Protein AF-A0A8I2K208-F1 (afdb_monomer)

pLDDT: mean 84.85, std 14.23, range [34.12, 97.81]

Secondary structure (DSSP, 8-state):
-HHHHHHHHHHHHHHHHHHHHTT-----B--THHHHHHHHHHHTSTTSEEEE--GGGEEEEEEETTEEEEEEEEEEEEEEGGGGTTB--SS-----EEEEEEEEEEEEEEGGGTEEEEEEEEEEEEEEEGGGT----TT--TTS---EEEEEEEEEEEEEEEEEEE-GGGG-TT--SHHHHHHHHHHHTSEEEEEEEEEEEEEEEEETT--EEEEEEEEEEEEEEEEE-HHHHHHHHBSS-PPP-HHHHHHTT--SEEEEEEEEEEEEEEEETTEEEEEEEEEEEEEEEEEEE-TTSSSEEEEEEEEEEEEEEE-TT-HHHHHHH-EEEEEEEEEEEEE-HHHHHHHHHHHHHHHT------HHHHHHHHHHHHHHHHHHHHHHHHH--EEEEEEEEEE-SS-EEEEEEEEE--SSSPPEEEEEEEEE-HHHHHHHHHH-TTS-HHHHHHHHHHHHHHPEEPTTS-EEEEEEE-TTSTT--EETTEE-

Solvent-accessible surface area (backbone atoms only — not comparable to full-atom values): 24409 Å² total; per-residue (Å²): 112,74,71,60,55,49,53,52,51,53,50,48,50,50,52,50,52,48,52,57,60,72,71,54,75,77,69,59,67,46,68,66,60,60,57,51,55,51,45,51,46,37,46,70,36,62,54,32,44,40,72,47,61,57,77,89,36,52,47,40,35,57,79,54,94,72,29,35,39,38,38,37,30,68,27,40,34,36,41,33,45,58,42,50,71,69,50,28,55,36,60,85,70,51,72,45,73,45,53,33,39,25,50,32,40,32,35,40,39,22,77,92,73,60,40,31,27,50,42,35,39,24,48,34,37,36,59,44,64,43,59,77,42,54,83,72,68,93,81,65,71,96,81,70,88,76,54,68,65,39,42,34,40,39,37,36,30,48,30,38,39,34,84,57,37,49,47,28,49,57,66,42,85,85,52,73,40,45,66,55,34,51,40,47,31,29,58,70,36,26,59,36,42,41,38,38,28,45,37,35,41,34,44,37,35,30,28,80,82,73,48,43,37,32,47,36,36,38,30,54,32,37,40,35,39,39,34,45,40,33,70,63,58,52,47,47,39,40,74,76,64,73,78,59,60,46,61,62,46,31,77,64,62,46,59,50,31,36,39,38,37,41,31,43,34,40,36,41,35,36,33,44,73,94,37,79,67,33,33,37,39,26,56,33,38,37,40,38,42,36,36,25,40,39,97,83,42,79,26,29,30,39,39,39,36,42,39,37,32,43,36,35,47,44,37,91,89,39,66,61,62,23,59,62,57,27,26,60,29,40,23,41,38,40,33,41,33,44,38,29,44,64,29,53,45,35,49,50,52,47,51,30,62,64,41,53,46,60,86,73,89,50,69,67,59,49,51,54,51,50,53,50,49,50,53,44,49,52,49,31,52,55,26,43,34,73,29,39,31,34,41,36,40,34,33,54,56,34,34,41,73,63,43,41,37,36,33,42,33,43,33,29,29,76,46,94,60,76,49,33,32,46,33,40,39,39,33,50,46,45,62,57,29,56,50,49,51,75,72,38,83,86,52,56,67,71,56,41,51,52,54,50,50,49,48,68,76,57,43,51,65,50,101,82,42,31,24,39,36,38,41,37,26,46,81,94,42,75,87,46,51,23,48,73,84,38,79,112

Radius of gyration: 28.95 Å; Cα contacts (8 Å, |Δi|>4): 1061; chains: 1; bounding box: 67×71×77 Å

Sequence (488 aa):
MKKRTFFVLTALSLVLCLSIIYCGKAKETASPKIAGDLIQRINQGPFGFAIKVDPADISVELLGEKQYLITLKNTGMTFDTAALKDLNIGVPLKSIKIPLKTEELVLRYSPDKEYLAMVSGKGIVWDWDFSDVLNIPENQPPGTNQKIQNMVLNLKIGSVAYKTFDISALINPELKNIFQLLKEMMHKNRSFEWSIKDLTYDIHLTDMQNREASIILEAEKMTGRQDVRAEVFIPLYEKEGQSPDFKKFLGQGTPLFNLEGDCSMFKLYLKKDGRIKGGNTVDKMSFSYFLKPDETGSAFIYGFTLDMNAFKLSLPLNKDAEMLSNIPRWGIAFSLENISPGFAQAYFDLTKASMSRPVSTSQEDNQQIQAQRMMMGMKIMNALVQSKPIIKFSFSPFKHYFGELTAEGKFQFLTLGPPVGKAELKILDVQGILKKLKEEDAISSKTVEWISGFITAHVIKDGKGNGTITFEIKKDQPGKYLLNGSPL

Foldseek 3Di:
DVVVVVVVVVVVVVVVVVVVVVVDPPFPFDDLVVVVVVQVLLCPAQEQKHKDADSVQWTWGDPDVQKIKIKGAFMKMWGFCVLLCQWLFQARFDGDIWIKTFGMWIWIDRVVVLWIWTFKTAFIKTKDKCLNTDCPPPDDPPPPPPFWPTKIKIKTFRMKGWPTQTQSLSNDNVDNGNLSSLQVSCVRPQKIKMKTAFIKIKIWTQTPVRKIKIKIKTFGMKIKMKHAHSLQPSVLTGPDDDQRQLLVQLVVQFWNMKIWMKTAKMKIFMDIPNRTQKIKIFRMKIKMWTWTHDPVSQAIKTKIKIKTAFIFIDGPVCVLCRQQPTWRIKIKMKMKPQHHSQLVRLVSVLSSLVRNHHDDPDPVVVVVSVVVNVVSVVSNLVSLQVSFIKMKMKIPFTAGDLFTKIKIWIWTRNHSAGTWIKMKIKTPQLVSSLVVLVVRPSDDPVVSCVVNVCCVVQWDADPNRMTMWMWGAHPVRTPFIDIVNHGD

Nearest PDB structures (foldseek):
  2iwv-assembly2_B  TM=1.826E-01  e=2.872E+00  Escherichia coli K-12
  7tt7-assembly1_A  TM=1.975E-01  e=2.721E+00  Escherichia coli

Mean predicted aligned error: 9.98 Å

Structure (mmCIF, N/CA/C/O backbone):
data_AF-A0A8I2K208-F1
#
_entry.id   AF-A0A8I2K208-F1
#
loop_
_atom_site.group_PDB
_atom_site.id
_atom_site.type_symbol
_atom_site.label_atom_id
_atom_site.label_alt_id
_atom_site.label_comp_id
_atom_site.label_asym_id
_atom_site.label_entity_id
_atom_site.label_seq_id
_atom_site.pdbx_PDB_ins_code
_atom_site.Cartn_x
_atom_site.Cartn_y
_atom_site.Cartn_z
_atom_site.occupancy
_atom_site.B_iso_or_equiv
_atom_site.auth_seq_id
_atom_site.auth_comp_id
_atom_site.auth_asym_id
_atom_site.auth_atom_id
_atom_site.pdbx_PDB_model_num
ATOM 1 N N . MET A 1 1 ? -29.447 -44.688 -36.875 1.00 44.78 1 MET A N 1
ATOM 2 C CA . MET A 1 1 ? -28.429 -44.019 -36.025 1.00 44.78 1 MET A CA 1
ATOM 3 C C . MET A 1 1 ? -27.058 -43.872 -36.694 1.00 44.78 1 MET A C 1
ATOM 5 O O . MET A 1 1 ? -26.562 -42.757 -36.704 1.00 44.78 1 MET A O 1
ATOM 9 N N . LYS A 1 2 ? -26.482 -44.900 -37.343 1.00 42.53 2 LYS A N 1
ATOM 10 C CA . LYS A 1 2 ? -25.111 -44.850 -37.913 1.00 42.53 2 LYS A CA 1
ATOM 11 C C . LYS A 1 2 ? -24.820 -43.730 -38.944 1.00 42.53 2 LYS A C 1
ATOM 13 O O . LYS A 1 2 ? -23.709 -43.220 -38.966 1.00 42.53 2 LYS A O 1
ATOM 18 N N . LYS A 1 3 ? -25.801 -43.277 -39.743 1.00 38.72 3 LYS A N 1
ATOM 19 C CA . LYS A 1 3 ? -25.609 -42.174 -40.720 1.00 38.72 3 LYS A CA 1
ATOM 20 C C . LYS A 1 3 ? -25.551 -40.770 -40.090 1.00 38.72 3 LYS A C 1
ATOM 22 O O . LYS A 1 3 ? -24.863 -39.905 -40.616 1.00 38.72 3 LYS A O 1
ATOM 27 N N . ARG A 1 4 ? -26.222 -40.547 -38.949 1.00 39.03 4 ARG A N 1
ATOM 28 C CA . ARG A 1 4 ? -26.165 -39.262 -38.221 1.00 39.03 4 ARG A CA 1
ATOM 29 C C . ARG A 1 4 ? -24.859 -39.117 -37.441 1.00 39.03 4 ARG A C 1
ATOM 31 O O . ARG A 1 4 ? -24.294 -38.034 -37.420 1.00 39.03 4 ARG A O 1
ATOM 38 N N . THR A 1 5 ? -24.338 -40.209 -36.882 1.00 47.25 5 THR A N 1
ATOM 39 C CA . THR A 1 5 ? -23.044 -40.207 -36.182 1.00 47.25 5 THR A CA 1
ATOM 40 C C . THR A 1 5 ? -21.880 -39.951 -37.139 1.00 47.25 5 THR A C 1
ATOM 42 O O . THR A 1 5 ? -20.974 -39.203 -36.795 1.00 47.25 5 THR A O 1
ATOM 45 N N . PHE A 1 6 ? -21.936 -40.501 -38.359 1.00 50.19 6 PHE A N 1
ATOM 46 C CA . PHE A 1 6 ? -20.914 -40.255 -39.379 1.00 50.19 6 PHE A CA 1
ATOM 47 C C . PHE A 1 6 ? -20.902 -38.786 -39.818 1.00 50.19 6 PHE A C 1
ATOM 49 O O . PHE A 1 6 ? -19.852 -38.166 -39.792 1.00 50.19 6 PHE A O 1
ATOM 56 N N . PHE A 1 7 ? -22.068 -38.190 -40.096 1.00 53.56 7 PHE A N 1
ATOM 57 C CA . PHE A 1 7 ? -22.156 -36.775 -40.476 1.00 53.56 7 PHE A CA 1
ATOM 58 C C . PHE A 1 7 ? -21.667 -35.828 -39.368 1.00 53.56 7 PHE A C 1
ATOM 60 O O . PHE A 1 7 ? -20.977 -34.858 -39.657 1.00 53.56 7 PHE A O 1
ATOM 67 N N . VAL A 1 8 ? -21.965 -36.129 -38.097 1.00 61.66 8 VAL A N 1
ATOM 68 C CA . VAL A 1 8 ? -21.470 -35.343 -36.953 1.00 61.66 8 VAL A CA 1
ATOM 69 C C . VAL A 1 8 ? -19.956 -35.481 -36.792 1.00 61.66 8 VAL A C 1
ATOM 71 O O . VAL A 1 8 ? -19.296 -34.481 -36.543 1.00 61.66 8 VAL A O 1
ATOM 74 N N . LEU A 1 9 ? -19.386 -36.674 -36.994 1.00 56.34 9 LEU A N 1
ATOM 75 C CA . LEU A 1 9 ? -17.934 -36.888 -36.954 1.00 56.34 9 LEU A CA 1
ATOM 76 C C . LEU A 1 9 ? -17.212 -36.217 -38.127 1.00 56.34 9 LEU A C 1
ATOM 78 O O . LEU A 1 9 ? -16.161 -35.622 -37.915 1.00 56.34 9 LEU A O 1
ATOM 82 N N . THR A 1 10 ? -17.783 -36.250 -39.336 1.00 58.47 10 THR A N 1
ATOM 83 C CA . THR A 1 10 ? -17.219 -35.558 -40.506 1.00 58.47 10 THR A CA 1
ATOM 84 C C . THR A 1 10 ? -17.346 -34.039 -40.375 1.00 58.47 10 THR A C 1
ATOM 86 O O . THR A 1 10 ? -16.427 -33.317 -40.743 1.00 58.47 10 THR A O 1
ATOM 89 N N . ALA A 1 11 ? -18.443 -33.534 -39.801 1.00 55.91 11 ALA A N 1
ATOM 90 C CA . ALA A 1 11 ? -18.596 -32.115 -39.490 1.00 55.91 11 ALA A CA 1
ATOM 91 C C . ALA A 1 11 ? -17.634 -31.674 -38.376 1.00 55.91 11 ALA A C 1
ATOM 93 O O . ALA A 1 11 ? -17.010 -30.625 -38.506 1.00 55.91 11 ALA A O 1
ATOM 94 N N . LEU A 1 12 ? -17.434 -32.490 -37.332 1.00 53.41 12 LEU A N 1
ATOM 95 C CA . LEU A 1 12 ? -16.428 -32.224 -36.300 1.00 53.41 12 LEU A CA 1
ATOM 96 C C . LEU A 1 12 ? -15.012 -32.243 -36.877 1.00 53.41 12 LEU A C 1
ATOM 98 O O . LEU A 1 12 ? -14.225 -31.376 -36.523 1.00 53.41 12 LEU A O 1
ATOM 102 N N . SER A 1 13 ? -14.685 -33.180 -37.774 1.00 51.97 13 SER A N 1
ATOM 103 C CA . SER A 1 13 ? -13.368 -33.221 -38.416 1.00 51.97 13 SER A CA 1
ATOM 104 C C . SER A 1 13 ? -13.162 -32.045 -39.365 1.00 51.97 13 SER A C 1
ATOM 106 O O . SER A 1 13 ? -12.061 -31.517 -39.423 1.00 51.97 13 SER A O 1
ATOM 108 N N . LEU A 1 14 ? -14.206 -31.582 -40.065 1.00 49.88 14 LEU A N 1
ATOM 109 C CA . LEU A 1 14 ? -14.129 -30.385 -40.906 1.00 49.88 14 LEU A CA 1
ATOM 110 C C . LEU A 1 14 ? -13.950 -29.117 -40.058 1.00 49.88 14 LEU A C 1
ATOM 112 O O . LEU A 1 14 ? -13.159 -28.258 -40.423 1.00 49.88 14 LEU A O 1
ATOM 116 N N . VAL A 1 15 ? -14.624 -29.017 -38.906 1.00 53.81 15 VAL A N 1
ATOM 117 C CA . VAL A 1 15 ? -14.460 -27.911 -37.944 1.00 53.81 15 VAL A CA 1
ATOM 118 C C . VAL A 1 15 ? -13.087 -27.963 -37.267 1.00 53.81 15 VAL A C 1
ATOM 120 O O . VAL A 1 15 ? -12.459 -26.922 -37.109 1.00 53.81 15 VAL A O 1
ATOM 123 N N . LEU A 1 16 ? -12.568 -29.153 -36.950 1.00 49.25 16 LEU A N 1
ATOM 124 C CA . LEU A 1 16 ? -11.204 -29.344 -36.447 1.00 49.25 16 LEU A CA 1
ATOM 125 C C . LEU A 1 16 ? -10.158 -28.978 -37.510 1.00 49.25 16 LEU A C 1
ATOM 127 O O . LEU A 1 16 ? -9.255 -28.200 -37.219 1.00 49.25 16 LEU A O 1
ATOM 131 N N . CYS A 1 17 ? -10.315 -29.418 -38.760 1.00 44.88 17 CYS A N 1
ATOM 132 C CA . CYS A 1 17 ? -9.439 -29.020 -39.866 1.00 44.88 17 CYS A CA 1
ATOM 133 C C . CYS A 1 17 ? -9.519 -27.514 -40.162 1.00 44.88 17 CYS A C 1
ATOM 135 O O . CYS A 1 17 ? -8.485 -26.885 -40.367 1.00 44.88 17 CYS A O 1
ATOM 137 N N . LEU A 1 18 ? -10.708 -26.905 -40.115 1.00 43.97 18 LEU A N 1
ATOM 138 C CA . LEU A 1 18 ? -10.874 -25.457 -40.270 1.00 43.97 18 LEU A CA 1
ATOM 139 C C . LEU A 1 18 ? -10.291 -24.685 -39.079 1.00 43.97 18 LEU A C 1
ATOM 141 O O . LEU A 1 18 ? -9.702 -23.633 -39.293 1.00 43.97 18 LEU A O 1
ATOM 145 N N . SER A 1 19 ? -10.355 -25.214 -37.852 1.00 40.38 19 SER A N 1
ATOM 146 C CA . SER A 1 19 ? -9.700 -24.608 -36.683 1.00 40.38 19 SER A CA 1
ATOM 147 C C . SER A 1 19 ? -8.170 -24.703 -36.736 1.00 40.38 19 SER A C 1
ATOM 149 O O . SER A 1 19 ? -7.497 -23.787 -36.276 1.00 40.38 19 SER A O 1
ATOM 151 N N . ILE A 1 20 ? -7.609 -25.733 -37.379 1.00 45.88 20 ILE A N 1
ATOM 152 C CA . ILE A 1 20 ? -6.161 -25.852 -37.623 1.00 45.88 20 ILE A CA 1
ATOM 153 C C . ILE A 1 20 ? -5.715 -24.906 -38.754 1.00 45.88 20 ILE A C 1
ATOM 155 O O . ILE A 1 20 ? -4.648 -24.307 -38.662 1.00 45.88 20 ILE A O 1
ATOM 159 N N . ILE A 1 21 ? -6.552 -24.683 -39.776 1.00 42.47 21 ILE A N 1
ATOM 160 C CA . ILE A 1 21 ? -6.273 -23.735 -40.873 1.00 42.47 21 ILE A CA 1
ATOM 161 C C . ILE A 1 21 ? -6.476 -22.269 -40.431 1.00 42.47 21 ILE A C 1
ATOM 163 O O . ILE A 1 21 ? -5.753 -21.386 -40.889 1.00 42.47 21 ILE A O 1
ATOM 167 N N . TYR A 1 22 ? -7.382 -21.987 -39.486 1.00 35.06 22 TYR A N 1
ATOM 168 C CA . TYR A 1 22 ? -7.581 -20.640 -38.921 1.00 35.06 22 TYR A CA 1
ATOM 169 C C . TYR A 1 22 ? -6.669 -20.310 -37.724 1.00 35.06 22 TYR A C 1
ATOM 171 O O . TYR A 1 22 ? -6.679 -19.175 -37.249 1.00 35.06 22 TYR A O 1
ATOM 179 N N . CYS A 1 23 ? -5.836 -21.254 -37.271 1.00 37.19 23 CYS A N 1
ATOM 180 C CA . CYS A 1 23 ? -4.822 -21.040 -36.230 1.00 37.19 23 CYS A CA 1
ATOM 181 C C . CYS A 1 23 ? -3.391 -20.901 -36.796 1.00 37.19 23 CYS A C 1
ATOM 183 O O . CYS A 1 23 ? -2.413 -21.012 -36.060 1.00 37.19 23 CYS A O 1
ATOM 185 N N . GLY A 1 24 ? -3.267 -20.642 -38.103 1.00 34.12 24 GLY A N 1
ATOM 186 C CA . GLY A 1 24 ? -1.993 -20.597 -38.820 1.00 34.12 24 GLY A CA 1
ATOM 187 C C . GLY A 1 24 ? -1.893 -19.474 -39.851 1.00 34.12 24 GLY A C 1
ATOM 188 O O . GLY A 1 24 ? -1.436 -19.718 -40.963 1.00 34.12 24 GLY A O 1
ATOM 189 N N . LYS A 1 25 ? -2.267 -18.230 -39.516 1.00 36.34 25 LYS A N 1
ATOM 190 C CA . LYS A 1 25 ? -1.577 -17.110 -40.175 1.00 36.34 25 LYS A CA 1
ATOM 191 C C . LYS A 1 25 ? -0.161 -17.115 -39.618 1.00 36.34 25 LYS A C 1
ATOM 193 O O . LYS A 1 25 ? 0.027 -16.800 -38.444 1.00 36.34 25 LYS A O 1
ATOM 198 N N . ALA A 1 26 ? 0.803 -17.538 -40.435 1.00 37.62 26 ALA A N 1
ATOM 199 C CA . ALA A 1 26 ? 2.213 -17.332 -40.147 1.00 37.62 26 ALA A CA 1
ATOM 200 C C . ALA A 1 26 ? 2.371 -15.865 -39.742 1.00 37.62 26 ALA A C 1
ATOM 202 O O . ALA A 1 26 ? 2.045 -14.968 -40.521 1.00 37.62 26 ALA A O 1
ATOM 203 N N . LYS A 1 27 ? 2.743 -15.634 -38.481 1.00 45.47 27 LYS A N 1
ATOM 204 C CA . LYS A 1 27 ? 3.030 -14.293 -37.993 1.00 45.47 27 LYS A CA 1
ATOM 205 C C . LYS A 1 27 ? 4.133 -13.759 -38.892 1.00 45.47 27 LYS A C 1
ATOM 207 O O . LYS A 1 27 ? 5.196 -14.371 -38.951 1.00 45.47 27 LYS A O 1
ATOM 212 N N . GLU A 1 28 ? 3.862 -12.686 -39.630 1.00 43.97 28 GLU A N 1
ATOM 213 C CA . GLU A 1 28 ? 4.922 -11.947 -40.306 1.00 43.97 28 GLU A CA 1
ATOM 214 C C . GLU A 1 28 ? 5.905 -11.513 -39.218 1.00 43.97 28 GLU A C 1
ATOM 216 O O . GLU A 1 28 ? 5.615 -10.644 -38.390 1.00 43.97 28 GLU A O 1
ATOM 221 N N . THR A 1 29 ? 7.037 -12.210 -39.160 1.00 52.59 29 THR A N 1
ATOM 222 C CA . THR A 1 29 ? 8.153 -11.874 -38.294 1.00 52.59 29 THR A CA 1
ATOM 223 C C . THR A 1 29 ? 8.760 -10.596 -38.843 1.00 52.59 29 THR A C 1
ATOM 225 O O . THR A 1 29 ? 9.448 -10.588 -39.864 1.00 52.59 29 THR A O 1
ATOM 228 N N . ALA A 1 30 ? 8.447 -9.481 -38.190 1.00 62.31 30 ALA A N 1
ATOM 229 C CA . ALA A 1 30 ? 9.061 -8.207 -38.512 1.00 62.31 30 ALA A CA 1
ATOM 230 C C . ALA A 1 30 ? 10.560 -8.242 -38.161 1.00 62.31 30 ALA A C 1
ATOM 232 O O . ALA A 1 30 ? 11.008 -9.036 -37.334 1.00 62.31 30 ALA A O 1
ATOM 233 N N . SER A 1 31 ? 11.349 -7.375 -38.801 1.00 69.50 31 SER A N 1
ATOM 234 C CA . SER A 1 31 ? 12.806 -7.361 -38.632 1.00 69.50 31 SER A CA 1
ATOM 235 C C . SER A 1 31 ? 13.217 -7.168 -37.158 1.00 69.50 31 SER A C 1
ATOM 237 O O . SER A 1 31 ? 12.799 -6.177 -36.547 1.00 69.50 31 SER A O 1
ATOM 239 N N . PRO A 1 32 ? 14.110 -8.019 -36.605 1.00 74.19 32 PRO A N 1
ATOM 240 C CA . PRO A 1 32 ? 14.694 -7.845 -35.268 1.00 74.19 32 PRO A CA 1
ATOM 241 C C . PRO A 1 32 ? 15.365 -6.480 -35.051 1.00 74.19 32 PRO A C 1
ATOM 243 O O . PRO A 1 32 ? 15.505 -6.031 -33.914 1.00 74.19 32 PRO A O 1
ATOM 246 N N . LYS A 1 33 ? 15.727 -5.780 -36.138 1.00 84.06 33 LYS A N 1
ATOM 247 C CA . LYS A 1 33 ? 16.275 -4.420 -36.096 1.00 84.06 33 LYS A CA 1
ATOM 248 C C . LYS A 1 33 ? 15.366 -3.444 -35.342 1.00 84.06 33 LYS A C 1
ATOM 250 O O . LYS A 1 33 ? 15.868 -2.608 -34.608 1.00 84.06 33 LYS A O 1
ATOM 255 N N . ILE A 1 34 ? 14.045 -3.592 -35.454 1.00 89.12 34 ILE A N 1
ATOM 256 C CA . ILE A 1 34 ? 13.077 -2.710 -34.780 1.00 89.12 34 ILE A CA 1
ATOM 257 C C . ILE A 1 34 ? 13.210 -2.801 -33.257 1.00 89.12 34 ILE A C 1
ATOM 259 O O . ILE A 1 34 ? 13.177 -1.784 -32.566 1.00 89.12 34 ILE A O 1
ATOM 263 N N . ALA A 1 35 ? 13.380 -4.015 -32.733 1.00 90.75 35 ALA A N 1
ATOM 264 C CA . ALA A 1 35 ? 13.611 -4.227 -31.311 1.00 90.75 35 ALA A CA 1
ATOM 265 C C . ALA A 1 35 ? 14.998 -3.725 -30.884 1.00 90.75 35 ALA A C 1
ATOM 267 O O . ALA A 1 35 ? 15.113 -3.112 -29.826 1.00 90.75 35 ALA A O 1
ATOM 268 N N . GLY A 1 36 ? 16.025 -3.919 -31.720 1.00 91.50 36 GLY A N 1
ATOM 269 C CA . GLY A 1 36 ? 17.363 -3.365 -31.491 1.00 91.50 36 GLY A CA 1
ATOM 270 C C . GLY A 1 36 ? 17.365 -1.836 -31.380 1.00 91.50 36 GLY A C 1
ATOM 271 O O . GLY A 1 36 ? 17.880 -1.300 -30.400 1.00 91.50 36 GLY A O 1
ATOM 272 N N . ASP A 1 37 ? 16.719 -1.146 -32.323 1.00 91.38 37 ASP A N 1
ATOM 273 C CA . ASP A 1 37 ? 16.597 0.318 -32.338 1.00 91.38 37 ASP A CA 1
ATOM 274 C C . ASP A 1 37 ? 15.824 0.828 -31.103 1.00 91.38 37 ASP A C 1
ATOM 276 O O . ASP A 1 37 ? 16.205 1.826 -30.487 1.00 91.38 37 ASP A O 1
ATOM 280 N N . LEU A 1 38 ? 14.761 0.121 -30.693 1.00 94.06 38 LEU A N 1
ATOM 281 C CA . LEU A 1 38 ? 14.011 0.427 -29.469 1.00 94.06 38 LEU A CA 1
ATOM 282 C C . LEU A 1 38 ? 14.885 0.293 -28.212 1.00 94.06 38 LEU A C 1
ATOM 284 O O . LEU A 1 38 ? 14.924 1.209 -27.391 1.00 94.06 38 LEU A O 1
ATOM 288 N N . ILE A 1 39 ? 15.586 -0.835 -28.059 1.00 94.06 39 ILE A N 1
ATOM 289 C CA . ILE A 1 39 ? 16.477 -1.088 -26.916 1.00 94.06 39 ILE A CA 1
ATOM 290 C C . ILE A 1 39 ? 17.580 -0.030 -26.866 1.00 94.06 39 ILE A C 1
ATOM 292 O O . ILE A 1 39 ? 17.876 0.501 -25.797 1.00 94.06 39 ILE A O 1
ATOM 296 N N . GLN A 1 40 ? 18.153 0.325 -28.017 1.00 92.88 40 GLN A N 1
ATOM 297 C CA . GLN A 1 40 ? 19.160 1.374 -28.101 1.00 92.88 40 GLN A CA 1
ATOM 298 C C . GLN A 1 40 ? 18.610 2.732 -27.644 1.00 92.88 40 GLN A C 1
ATOM 300 O O . GLN A 1 40 ? 19.278 3.397 -26.853 1.00 92.88 40 GLN A O 1
ATOM 305 N N . ARG A 1 41 ? 17.396 3.123 -28.067 1.00 91.81 41 ARG A N 1
ATOM 306 C CA . ARG A 1 41 ? 16.747 4.363 -27.593 1.00 91.81 41 ARG A CA 1
ATOM 307 C C . ARG A 1 41 ? 16.580 4.371 -26.074 1.00 91.81 41 ARG A C 1
ATOM 309 O O . ARG A 1 41 ? 16.918 5.369 -25.448 1.00 91.81 41 ARG A O 1
ATOM 316 N N . ILE A 1 42 ? 16.109 3.270 -25.483 1.00 91.38 42 ILE A N 1
ATOM 317 C CA . ILE A 1 42 ? 15.939 3.162 -24.024 1.00 91.38 42 ILE A CA 1
ATOM 318 C C . ILE A 1 42 ? 17.296 3.289 -23.314 1.00 91.38 42 ILE A C 1
ATOM 320 O O . ILE A 1 42 ? 17.432 4.084 -22.389 1.00 91.38 42 ILE A O 1
ATOM 324 N N . ASN A 1 43 ? 18.314 2.560 -23.782 1.00 91.62 43 ASN A N 1
ATOM 325 C CA . ASN A 1 43 ? 19.647 2.529 -23.169 1.00 91.62 43 ASN A CA 1
ATOM 326 C C . ASN A 1 43 ? 20.402 3.862 -23.265 1.00 91.62 43 ASN A C 1
ATOM 328 O O . ASN A 1 43 ? 21.307 4.114 -22.473 1.00 91.62 43 ASN A O 1
ATOM 332 N N . GLN A 1 44 ? 20.075 4.690 -24.257 1.00 88.75 44 GLN A N 1
ATOM 333 C CA . GLN A 1 44 ? 20.644 6.028 -24.428 1.00 88.75 44 GLN A CA 1
ATOM 334 C C . GLN A 1 44 ? 19.896 7.100 -23.618 1.00 88.75 44 GLN A C 1
ATOM 336 O O . GLN A 1 44 ? 20.360 8.238 -23.547 1.00 88.75 44 GLN A O 1
ATOM 341 N N . GLY A 1 45 ? 18.756 6.757 -23.007 1.00 85.00 45 GLY A N 1
ATOM 342 C CA . GLY A 1 45 ? 17.966 7.678 -22.198 1.00 85.00 45 GLY A CA 1
ATOM 343 C C . GLY A 1 45 ? 18.695 8.122 -20.919 1.00 85.00 45 GLY A C 1
ATOM 344 O O . GLY A 1 45 ? 19.433 7.342 -20.312 1.00 85.00 45 GLY A O 1
ATOM 345 N N . PRO A 1 46 ? 18.463 9.353 -20.427 1.00 82.38 46 PRO A N 1
ATOM 346 C CA . PRO A 1 46 ? 19.164 9.905 -19.262 1.00 82.38 46 PRO A CA 1
ATOM 347 C C . PRO A 1 46 ? 18.647 9.375 -17.909 1.00 82.38 46 PRO A C 1
ATOM 349 O O . PRO A 1 46 ? 18.910 9.964 -16.862 1.00 82.38 46 PRO A O 1
ATOM 352 N N . PHE A 1 47 ? 17.879 8.284 -17.905 1.00 84.06 47 PHE A N 1
ATOM 353 C CA . PHE A 1 47 ? 17.095 7.830 -16.750 1.00 84.06 47 PHE A CA 1
ATOM 354 C C . PHE A 1 47 ? 17.765 6.725 -15.928 1.00 84.06 47 PHE A C 1
ATOM 356 O O . PHE A 1 47 ? 17.190 6.272 -14.943 1.00 84.06 47 PHE A O 1
ATOM 363 N N . GLY A 1 48 ? 18.952 6.269 -16.337 1.00 83.00 48 GLY A N 1
ATOM 364 C CA . GLY A 1 48 ? 19.689 5.210 -15.646 1.00 83.00 48 GLY A CA 1
ATOM 365 C C . GLY A 1 48 ? 19.182 3.793 -15.923 1.00 83.00 48 GLY A C 1
ATOM 366 O O . GLY A 1 48 ? 19.594 2.878 -15.222 1.00 83.00 48 GLY A O 1
ATOM 367 N N . PHE A 1 49 ? 18.321 3.580 -16.923 1.00 87.12 49 PHE A N 1
ATOM 368 C CA . PHE A 1 49 ? 17.857 2.244 -17.314 1.00 87.12 49 PHE A CA 1
ATOM 369 C C . PHE A 1 49 ? 18.674 1.690 -18.480 1.00 87.12 49 PHE A C 1
ATOM 371 O O . PHE A 1 49 ? 18.878 2.369 -19.482 1.00 87.12 49 PHE A O 1
ATOM 378 N N . ALA A 1 50 ? 19.092 0.431 -18.372 1.00 91.44 50 ALA A N 1
ATOM 379 C CA . ALA A 1 50 ? 19.698 -0.308 -19.470 1.00 91.44 50 ALA A CA 1
ATOM 380 C C . ALA A 1 50 ? 19.071 -1.698 -19.600 1.00 91.44 50 ALA A C 1
ATOM 382 O O . ALA A 1 50 ? 18.838 -2.375 -18.600 1.00 91.44 50 ALA A O 1
ATOM 383 N N . ILE A 1 51 ? 18.839 -2.126 -20.837 1.00 93.62 51 ILE A N 1
ATOM 384 C CA . ILE A 1 51 ? 18.322 -3.431 -21.238 1.00 93.62 51 ILE A CA 1
ATOM 385 C C . ILE A 1 51 ? 19.412 -4.154 -22.033 1.00 93.62 51 ILE A C 1
ATOM 387 O O . ILE A 1 51 ? 19.983 -3.611 -22.983 1.00 93.62 51 ILE A O 1
ATOM 391 N N . LYS A 1 52 ? 19.677 -5.402 -21.657 1.00 94.31 52 LYS A N 1
ATOM 392 C CA . LYS A 1 52 ? 20.578 -6.330 -22.334 1.00 94.31 52 LYS A CA 1
ATOM 393 C C . LYS A 1 52 ? 19.844 -7.642 -22.590 1.00 94.31 52 LYS A C 1
ATOM 395 O O . LYS A 1 52 ? 19.361 -8.286 -21.662 1.00 94.31 52 LYS A O 1
ATOM 400 N N . VAL A 1 53 ? 19.804 -8.048 -23.850 1.00 94.25 53 VAL A N 1
ATOM 401 C CA . VAL A 1 53 ? 19.173 -9.287 -24.310 1.00 94.25 53 VAL A CA 1
ATOM 402 C C . VAL A 1 53 ? 19.966 -9.822 -25.498 1.00 94.25 53 VAL A C 1
ATOM 404 O O . VAL A 1 53 ? 20.519 -9.038 -26.274 1.00 94.25 53 VAL A O 1
ATOM 407 N N . ASP A 1 54 ? 20.081 -11.143 -25.605 1.00 92.62 54 ASP A N 1
ATOM 408 C CA . ASP A 1 54 ? 20.683 -11.781 -26.774 1.00 92.62 54 ASP A CA 1
ATOM 409 C C . ASP A 1 54 ? 19.756 -11.584 -27.988 1.00 92.62 54 ASP A C 1
ATOM 411 O O . ASP A 1 54 ? 18.551 -11.796 -27.852 1.00 92.62 54 ASP A O 1
ATOM 415 N N . PRO A 1 55 ? 20.253 -11.192 -29.176 1.00 89.81 55 PRO A N 1
ATOM 416 C CA . PRO A 1 55 ? 19.433 -11.129 -30.384 1.00 89.81 55 PRO A CA 1
ATOM 417 C C . PRO A 1 55 ? 18.626 -12.405 -30.677 1.00 89.81 55 PRO A C 1
ATOM 419 O O . PRO A 1 55 ? 17.534 -12.303 -31.234 1.00 89.81 55 PRO A O 1
ATOM 422 N N . ALA A 1 56 ? 19.125 -13.586 -30.292 1.00 91.19 56 ALA A N 1
ATOM 423 C CA . ALA A 1 56 ? 18.413 -14.859 -30.427 1.00 91.19 56 ALA A CA 1
ATOM 424 C C . ALA A 1 56 ? 17.184 -14.976 -29.502 1.00 91.19 56 ALA A C 1
ATOM 426 O O . ALA A 1 56 ? 16.254 -15.724 -29.801 1.00 91.19 56 ALA A O 1
ATOM 427 N N . ASP A 1 57 ? 17.158 -14.205 -28.414 1.00 94.12 57 ASP A N 1
ATOM 428 C CA . ASP A 1 57 ? 16.081 -14.151 -27.424 1.00 94.12 57 ASP A CA 1
ATOM 429 C C . ASP A 1 57 ? 15.065 -13.026 -27.708 1.00 94.12 57 ASP A C 1
ATOM 431 O O . ASP A 1 57 ? 14.180 -12.750 -26.892 1.00 94.12 57 ASP A O 1
ATOM 435 N N . ILE A 1 58 ? 15.154 -12.383 -28.877 1.00 93.75 58 ILE A N 1
ATOM 436 C CA . ILE A 1 58 ? 14.211 -11.361 -29.336 1.00 93.75 58 ILE A CA 1
ATOM 437 C C . ILE A 1 58 ? 13.252 -11.965 -30.360 1.00 93.75 58 ILE A C 1
ATOM 439 O O . ILE A 1 58 ? 13.661 -12.511 -31.383 1.00 93.75 58 ILE A O 1
ATOM 443 N N . SER A 1 59 ? 11.953 -11.774 -30.143 1.00 93.44 59 SER A N 1
ATOM 444 C CA . SER A 1 59 ? 10.926 -12.047 -31.153 1.00 93.44 59 SER A CA 1
ATOM 445 C C . SER A 1 59 ? 10.056 -10.819 -31.388 1.00 93.44 59 SER A C 1
ATOM 447 O O . SER A 1 59 ? 9.742 -10.076 -30.458 1.00 93.44 59 SER A O 1
ATOM 449 N N . VAL A 1 60 ? 9.708 -10.579 -32.654 1.00 93.19 60 VAL A N 1
ATOM 450 C CA . VAL A 1 60 ? 8.923 -9.417 -33.082 1.00 93.19 60 VAL A CA 1
ATOM 451 C C . VAL A 1 60 ? 7.779 -9.887 -33.967 1.00 93.19 60 VAL A C 1
ATOM 453 O O . VAL A 1 60 ? 7.997 -10.517 -35.002 1.00 93.19 60 VAL A O 1
ATOM 456 N N . GLU A 1 61 ? 6.558 -9.555 -33.569 1.00 92.69 61 GLU A N 1
ATOM 457 C CA . GLU A 1 61 ? 5.336 -9.925 -34.277 1.00 92.69 61 GLU A CA 1
ATOM 458 C C . GLU A 1 61 ? 4.599 -8.669 -34.735 1.00 92.69 61 GLU A C 1
ATOM 460 O O . GLU A 1 61 ? 4.396 -7.737 -33.954 1.00 92.69 61 GLU A O 1
ATOM 465 N N . LEU A 1 62 ? 4.176 -8.636 -35.996 1.00 89.94 62 LEU A N 1
ATOM 466 C CA . LEU A 1 62 ? 3.359 -7.545 -36.516 1.00 89.94 62 LEU A CA 1
ATOM 467 C C . LEU A 1 62 ? 1.892 -7.725 -36.080 1.00 89.94 62 LEU A C 1
ATOM 469 O O . LEU A 1 62 ? 1.265 -8.735 -36.395 1.00 89.94 62 LEU A O 1
ATOM 473 N N . LEU A 1 63 ? 1.333 -6.748 -35.357 1.00 84.62 63 LEU A N 1
ATOM 474 C CA . LEU A 1 63 ? -0.068 -6.760 -34.897 1.00 84.62 63 LEU A CA 1
ATOM 475 C C . LEU A 1 63 ? -1.033 -6.033 -35.852 1.00 84.62 63 LEU A C 1
ATOM 477 O O . LEU A 1 63 ? -2.247 -6.186 -35.741 1.00 84.62 63 LEU A O 1
ATOM 481 N N . GLY A 1 64 ? -0.502 -5.231 -36.774 1.00 79.19 64 GLY A N 1
ATOM 482 C CA . GLY A 1 64 ? -1.228 -4.399 -37.735 1.00 79.19 64 GLY A CA 1
ATOM 483 C C . GLY A 1 64 ? -0.240 -3.527 -38.512 1.00 79.19 64 GLY A C 1
ATOM 484 O O . GLY A 1 64 ? 0.966 -3.742 -38.413 1.00 79.19 64 GLY A O 1
ATOM 485 N N . GLU A 1 65 ? -0.698 -2.516 -39.252 1.00 78.00 65 GLU A N 1
ATOM 486 C CA . GLU A 1 65 ? 0.233 -1.607 -39.935 1.00 78.00 65 GLU A CA 1
ATOM 487 C C . GLU A 1 65 ? 1.142 -0.893 -38.916 1.00 78.00 65 GLU A C 1
ATOM 489 O O . GLU A 1 65 ? 0.678 -0.098 -38.100 1.00 78.00 65 GLU A O 1
ATOM 494 N N . LYS A 1 66 ? 2.447 -1.202 -38.956 1.00 83.44 66 LYS A N 1
ATOM 495 C CA . LYS A 1 66 ? 3.524 -0.559 -38.172 1.00 83.44 66 LYS A CA 1
ATOM 496 C C . LYS A 1 66 ? 3.407 -0.662 -36.643 1.00 83.44 66 LYS A C 1
ATOM 498 O O . LYS A 1 66 ? 4.091 0.067 -35.925 1.00 83.44 66 LYS A O 1
ATOM 503 N N . GLN A 1 67 ? 2.606 -1.596 -36.134 1.00 90.94 67 GLN A N 1
ATOM 504 C CA . GLN A 1 67 ? 2.552 -1.912 -34.708 1.00 90.94 67 GLN A CA 1
ATOM 505 C C . GLN A 1 67 ? 3.159 -3.284 -34.435 1.00 90.94 67 GLN A C 1
ATOM 507 O O . GLN A 1 67 ? 2.750 -4.282 -35.026 1.00 90.94 67 GLN A O 1
ATOM 512 N N . TYR A 1 68 ? 4.093 -3.328 -33.490 1.00 93.38 68 TYR A N 1
ATOM 513 C CA . TYR A 1 68 ? 4.891 -4.505 -33.183 1.00 93.38 68 TYR A CA 1
ATOM 514 C C . TYR A 1 68 ? 4.647 -4.963 -31.748 1.00 93.38 68 TYR A C 1
ATOM 516 O O . TYR A 1 68 ? 4.615 -4.150 -30.821 1.00 93.38 68 TYR A O 1
ATOM 524 N N . LEU A 1 69 ? 4.501 -6.270 -31.566 1.00 94.62 69 LEU A N 1
ATOM 525 C CA . LEU A 1 69 ? 4.644 -6.935 -30.281 1.00 94.62 69 LEU A CA 1
ATOM 526 C C . LEU A 1 69 ? 6.077 -7.454 -30.195 1.00 94.62 69 LEU A C 1
ATOM 528 O O . LEU A 1 69 ? 6.482 -8.289 -30.998 1.00 94.62 69 LEU A O 1
ATOM 532 N N . ILE A 1 70 ? 6.849 -6.919 -29.260 1.00 95.00 70 ILE A N 1
ATOM 533 C CA . ILE A 1 70 ? 8.244 -7.287 -29.038 1.00 95.00 70 ILE A CA 1
ATOM 534 C C . ILE A 1 70 ? 8.296 -8.119 -27.763 1.00 95.00 70 ILE A C 1
ATOM 536 O O . ILE A 1 70 ? 7.911 -7.643 -26.696 1.00 95.00 70 ILE A O 1
ATOM 540 N N . THR A 1 71 ? 8.793 -9.344 -27.869 1.00 96.00 71 THR A N 1
ATOM 541 C CA . THR A 1 71 ? 9.028 -10.227 -26.729 1.00 96.00 71 THR A CA 1
ATOM 542 C C . THR A 1 71 ? 10.526 -10.430 -26.565 1.00 96.00 71 THR A C 1
ATOM 544 O O . THR A 1 71 ? 11.193 -10.919 -27.478 1.00 96.00 71 THR A O 1
ATOM 547 N N . LEU A 1 72 ? 11.036 -10.043 -25.398 1.00 95.69 72 LEU A N 1
ATOM 548 C CA . LEU A 1 72 ? 12.429 -10.188 -24.992 1.00 95.69 72 LEU A CA 1
ATOM 549 C C . LEU A 1 72 ? 12.512 -11.305 -23.949 1.00 95.69 72 LEU A C 1
ATOM 551 O O . LEU A 1 72 ? 11.845 -11.220 -22.918 1.00 95.69 72 LEU A O 1
ATOM 555 N N . LYS A 1 73 ? 13.295 -12.354 -24.205 1.00 96.69 73 LYS A N 1
ATOM 556 C CA . LYS A 1 73 ? 13.520 -13.456 -23.257 1.00 96.69 73 LYS A CA 1
ATOM 557 C C . LYS A 1 73 ? 14.838 -13.286 -22.512 1.00 96.69 73 LYS A C 1
ATOM 559 O O . LYS A 1 73 ? 15.703 -12.541 -22.964 1.00 96.69 73 LYS A O 1
ATOM 564 N N . ASN A 1 74 ? 14.962 -13.925 -21.346 1.00 95.56 74 ASN A N 1
ATOM 565 C CA . ASN A 1 74 ? 16.185 -13.951 -20.525 1.00 95.56 74 ASN A CA 1
ATOM 566 C C . ASN A 1 74 ? 16.848 -12.569 -20.382 1.00 95.56 74 ASN A C 1
ATOM 568 O O . ASN A 1 74 ? 18.063 -12.406 -20.515 1.00 95.56 74 ASN A O 1
ATOM 572 N N . THR A 1 75 ? 16.030 -11.539 -20.186 1.00 92.12 75 THR A N 1
ATOM 573 C CA . THR A 1 75 ? 16.467 -10.154 -20.308 1.00 92.12 75 THR A CA 1
ATOM 574 C C . THR A 1 75 ? 17.110 -9.691 -19.009 1.00 92.12 75 THR A C 1
ATOM 576 O O . THR A 1 75 ? 16.520 -9.764 -17.928 1.00 92.12 75 THR A O 1
ATOM 579 N N . GLY A 1 76 ? 18.335 -9.186 -19.130 1.00 92.94 76 GLY A N 1
ATOM 580 C CA . GLY A 1 76 ? 19.023 -8.470 -18.070 1.00 92.94 76 GLY A CA 1
ATOM 581 C C . GLY A 1 76 ? 18.702 -6.986 -18.157 1.00 92.94 76 GLY A C 1
ATOM 582 O O . GLY A 1 76 ? 18.881 -6.360 -19.197 1.00 92.94 76 GLY A O 1
ATOM 583 N N . MET A 1 77 ? 18.252 -6.409 -17.057 1.00 91.44 77 MET A N 1
ATOM 584 C CA . MET A 1 77 ? 18.046 -4.981 -16.896 1.00 91.44 77 MET A CA 1
ATOM 585 C C . MET A 1 77 ? 18.949 -4.452 -15.787 1.00 91.44 77 MET A C 1
ATOM 587 O O . MET A 1 77 ? 19.366 -5.173 -14.879 1.00 91.44 77 MET A O 1
ATOM 591 N N . THR A 1 78 ? 19.296 -3.179 -15.867 1.00 89.81 78 THR A N 1
ATOM 592 C CA . THR A 1 78 ? 20.069 -2.501 -14.830 1.00 89.81 78 THR A CA 1
ATOM 593 C C . THR A 1 78 ? 19.490 -1.121 -14.602 1.00 89.81 78 THR A C 1
ATOM 595 O O . THR A 1 78 ? 19.200 -0.414 -15.566 1.00 89.81 78 THR A O 1
ATOM 598 N N . PHE A 1 79 ? 19.340 -0.753 -13.333 1.00 87.19 79 PHE A N 1
ATOM 599 C CA . PHE A 1 79 ? 18.986 0.597 -12.920 1.00 87.19 79 PHE A CA 1
ATOM 600 C C . PHE A 1 79 ? 20.159 1.243 -12.178 1.00 87.19 79 PHE A C 1
ATOM 602 O O . PHE A 1 79 ? 20.600 0.739 -11.147 1.00 87.19 79 PHE A O 1
ATOM 609 N N . ASP A 1 80 ? 20.683 2.341 -12.713 1.00 87.19 80 ASP A N 1
ATOM 610 C CA . ASP A 1 80 ? 21.726 3.146 -12.084 1.00 87.19 80 ASP A CA 1
ATOM 611 C C . ASP A 1 80 ? 21.095 4.185 -11.152 1.00 87.19 80 ASP A C 1
ATOM 613 O O . ASP A 1 80 ? 20.443 5.139 -11.593 1.00 87.19 80 ASP A O 1
ATOM 617 N N . THR A 1 81 ? 21.318 4.027 -9.847 1.00 81.00 81 THR A N 1
ATOM 618 C CA . THR A 1 81 ? 20.770 4.936 -8.834 1.00 81.00 81 THR A CA 1
ATOM 619 C C . THR A 1 81 ? 21.348 6.350 -8.924 1.00 81.00 81 THR A C 1
ATOM 621 O O . THR A 1 81 ? 20.783 7.257 -8.315 1.00 81.00 81 THR A O 1
ATOM 624 N N . ALA A 1 82 ? 22.400 6.602 -9.720 1.00 82.25 82 ALA A N 1
ATOM 625 C CA . ALA A 1 82 ? 22.863 7.962 -10.019 1.00 82.25 82 ALA A CA 1
ATOM 626 C C . ALA A 1 82 ? 21.762 8.842 -10.627 1.00 82.25 82 ALA A C 1
ATOM 628 O O . ALA A 1 82 ? 21.760 10.058 -10.418 1.00 82.25 82 ALA A O 1
ATOM 629 N N . ALA A 1 83 ? 20.801 8.241 -11.340 1.00 82.06 83 ALA A N 1
ATOM 630 C CA . ALA A 1 83 ? 19.640 8.950 -11.870 1.00 82.06 83 ALA A CA 1
ATOM 631 C C . ALA A 1 83 ? 18.757 9.561 -10.764 1.00 82.06 83 ALA A C 1
ATOM 633 O O . ALA A 1 83 ? 18.000 10.493 -11.025 1.00 82.06 83 ALA A O 1
ATOM 634 N N . LEU A 1 84 ? 18.880 9.077 -9.522 1.00 76.50 84 LEU A N 1
ATOM 635 C CA . LEU A 1 84 ? 18.124 9.534 -8.356 1.00 76.50 84 LEU A CA 1
ATOM 636 C C . LEU A 1 84 ? 18.823 10.638 -7.549 1.00 76.50 84 LEU A C 1
ATOM 638 O O . LEU A 1 84 ? 18.299 11.048 -6.519 1.00 76.50 84 LEU A O 1
ATOM 642 N N . LYS A 1 85 ? 19.980 11.154 -7.984 1.00 73.81 85 LYS A N 1
ATOM 643 C CA . LYS A 1 85 ? 20.751 12.185 -7.249 1.00 73.81 85 LYS A CA 1
ATOM 644 C C . LYS A 1 85 ? 19.962 13.469 -6.932 1.00 73.81 85 LYS A C 1
ATOM 646 O O . LYS A 1 85 ? 20.252 14.176 -5.962 1.00 73.81 85 LYS A O 1
ATOM 651 N N . ASP A 1 86 ? 18.964 13.770 -7.760 1.00 71.00 86 ASP A N 1
ATOM 652 C CA . ASP A 1 86 ? 18.117 14.952 -7.619 1.00 71.00 86 ASP A CA 1
ATOM 653 C C . ASP A 1 86 ? 16.883 14.680 -6.743 1.00 71.00 86 ASP A C 1
ATOM 655 O O . ASP A 1 86 ? 16.179 15.628 -6.386 1.00 71.00 86 ASP A O 1
ATOM 659 N N . LEU A 1 87 ? 16.649 13.421 -6.335 1.00 70.88 87 LEU A N 1
ATOM 660 C CA . LEU A 1 87 ? 15.621 13.085 -5.355 1.00 70.88 87 LEU A CA 1
ATOM 661 C C . LEU A 1 87 ? 15.901 13.792 -4.035 1.00 70.88 87 LEU A C 1
ATOM 663 O O . LEU A 1 87 ? 17.014 13.807 -3.506 1.00 70.88 87 LEU A O 1
ATOM 667 N N . ASN A 1 88 ? 14.841 14.351 -3.476 1.00 66.75 88 ASN A N 1
ATOM 668 C CA . ASN A 1 88 ? 14.847 14.959 -2.164 1.00 66.75 88 ASN A CA 1
ATOM 669 C C . ASN A 1 88 ? 14.651 13.903 -1.067 1.00 66.75 88 ASN A C 1
ATOM 671 O O . ASN A 1 88 ? 13.681 13.917 -0.313 1.00 66.75 88 ASN A O 1
ATOM 675 N N . ILE A 1 89 ? 15.554 12.932 -1.049 1.00 64.12 89 ILE A N 1
ATOM 676 C CA . ILE A 1 89 ? 15.622 11.868 -0.055 1.00 64.12 89 ILE A CA 1
ATOM 677 C C . ILE A 1 89 ? 16.724 12.247 0.928 1.00 64.12 89 ILE A C 1
ATOM 679 O O . ILE A 1 89 ? 17.860 12.488 0.532 1.00 64.12 89 ILE A O 1
ATOM 683 N N . GLY A 1 90 ? 16.390 12.348 2.214 1.00 57.88 90 GLY A N 1
ATOM 684 C CA . GLY A 1 90 ? 17.292 12.793 3.285 1.00 57.88 90 GLY A CA 1
ATOM 685 C C . GLY A 1 90 ? 18.534 11.923 3.543 1.00 57.88 90 GLY A C 1
ATOM 686 O O . GLY A 1 90 ? 19.148 12.040 4.600 1.00 57.88 90 GLY A O 1
ATOM 687 N N . VAL A 1 91 ? 18.908 11.038 2.616 1.00 60.38 91 VAL A N 1
ATOM 688 C CA . VAL A 1 91 ? 20.079 10.165 2.693 1.00 60.38 91 VAL A CA 1
ATOM 689 C C . VAL A 1 91 ? 20.845 10.254 1.369 1.00 60.38 91 VAL A C 1
ATOM 691 O O . VAL A 1 91 ? 20.240 10.051 0.314 1.00 60.38 91 VAL A O 1
ATOM 694 N N . PRO A 1 92 ? 22.162 10.534 1.386 1.00 60.62 92 PRO A N 1
ATOM 695 C CA . PRO A 1 92 ? 22.975 10.461 0.180 1.00 60.62 92 PRO A CA 1
ATOM 696 C C . PRO A 1 92 ? 23.033 9.006 -0.299 1.00 60.62 92 PRO A C 1
ATOM 698 O O . PRO A 1 92 ? 23.673 8.168 0.334 1.00 60.62 92 PRO A O 1
ATOM 701 N N . LEU A 1 93 ? 22.351 8.697 -1.404 1.00 65.19 93 LEU A N 1
ATOM 702 C CA . LEU A 1 93 ? 22.455 7.386 -2.041 1.00 65.19 93 LEU A CA 1
ATOM 703 C C . LEU A 1 93 ? 23.805 7.275 -2.749 1.00 65.19 93 LEU A C 1
ATOM 705 O O . LEU A 1 93 ? 24.152 8.135 -3.564 1.00 65.19 93 LEU A O 1
ATOM 709 N N . LYS A 1 94 ? 24.548 6.194 -2.494 1.00 72.62 94 LYS A N 1
ATOM 710 C CA . LYS A 1 94 ? 25.654 5.822 -3.381 1.00 72.62 94 LYS A CA 1
ATOM 711 C C . LYS A 1 94 ? 25.089 5.494 -4.765 1.00 72.62 94 LYS A C 1
ATOM 713 O O . LYS A 1 94 ? 24.029 4.872 -4.881 1.00 72.62 94 LYS A O 1
ATOM 718 N N . SER A 1 95 ? 25.803 5.916 -5.808 1.00 81.25 95 SER A N 1
ATOM 719 C CA . SER A 1 95 ? 25.534 5.439 -7.165 1.00 81.25 95 SER A CA 1
ATOM 720 C C . SER A 1 95 ? 25.941 3.973 -7.229 1.00 81.25 95 SER A C 1
ATOM 722 O O . SER A 1 95 ? 27.112 3.630 -7.075 1.00 81.25 95 SER A O 1
ATOM 724 N N . ILE A 1 96 ? 24.941 3.121 -7.400 1.00 82.81 96 ILE A N 1
ATOM 725 C CA . ILE A 1 96 ? 25.078 1.685 -7.564 1.00 82.81 96 ILE A CA 1
ATOM 726 C C . ILE A 1 96 ? 24.202 1.252 -8.733 1.00 82.81 96 ILE A C 1
ATOM 728 O O . ILE A 1 96 ? 23.204 1.893 -9.070 1.00 82.81 96 ILE A O 1
ATOM 732 N N . LYS A 1 97 ? 24.582 0.141 -9.353 1.00 86.75 97 LYS A N 1
ATOM 733 C CA . LYS A 1 97 ? 23.823 -0.471 -10.436 1.00 86.75 97 LYS A CA 1
ATOM 734 C C . LYS A 1 97 ? 23.049 -1.643 -9.882 1.00 86.75 97 LYS A C 1
ATOM 736 O O . LYS A 1 97 ? 23.643 -2.647 -9.505 1.00 86.75 97 LYS A O 1
ATOM 741 N N . ILE A 1 98 ? 21.734 -1.506 -9.850 1.00 83.38 98 ILE A N 1
ATOM 742 C CA . ILE A 1 98 ? 20.858 -2.535 -9.321 1.00 83.38 98 ILE A CA 1
ATOM 743 C C . ILE A 1 98 ? 20.441 -3.459 -10.472 1.00 83.38 98 ILE A C 1
ATOM 745 O O . ILE A 1 98 ? 19.836 -2.980 -11.441 1.00 83.38 98 ILE A O 1
ATOM 749 N N . PRO A 1 99 ? 20.791 -4.757 -10.425 1.00 88.19 99 PRO A N 1
ATOM 750 C CA . PRO A 1 99 ? 20.411 -5.699 -11.462 1.00 88.19 99 PRO A CA 1
ATOM 751 C C . PRO A 1 99 ? 18.944 -6.114 -11.310 1.00 88.19 99 PRO A C 1
ATOM 753 O O . PRO A 1 99 ? 18.456 -6.384 -10.216 1.00 88.19 99 PRO A O 1
ATOM 756 N N . LEU A 1 100 ? 18.261 -6.225 -12.443 1.00 89.31 100 LEU A N 1
ATOM 757 C CA . LEU A 1 100 ? 16.908 -6.752 -12.561 1.00 89.31 100 LEU A CA 1
ATOM 758 C C . LEU A 1 100 ? 16.932 -7.835 -13.640 1.00 89.31 100 LEU A C 1
ATOM 760 O O . LEU A 1 100 ? 17.477 -7.624 -14.721 1.00 89.31 100 LEU A O 1
ATOM 764 N N . LYS A 1 101 ? 16.365 -9.006 -13.369 1.00 93.62 101 LYS A N 1
ATOM 765 C CA . LYS A 1 101 ? 16.263 -10.094 -14.351 1.00 93.62 101 LYS A CA 1
ATOM 766 C C . LYS A 1 101 ? 14.804 -10.367 -14.662 1.00 93.62 101 LYS A C 1
ATOM 768 O O . LYS A 1 101 ? 13.958 -10.255 -13.781 1.00 93.62 101 LYS A O 1
ATOM 773 N N . THR A 1 102 ? 14.512 -10.733 -15.902 1.00 94.69 102 THR A N 1
ATOM 774 C CA . THR A 1 102 ? 13.186 -11.212 -16.303 1.00 94.69 102 THR A CA 1
ATOM 775 C C . THR A 1 102 ? 13.320 -12.355 -17.297 1.00 94.69 102 THR A C 1
ATOM 777 O O . THR A 1 102 ? 14.147 -12.311 -18.207 1.00 94.69 102 THR A O 1
ATOM 780 N N . GLU A 1 103 ? 12.508 -13.392 -17.118 1.00 97.25 103 GLU A N 1
ATOM 781 C CA . GLU A 1 103 ? 12.436 -14.516 -18.055 1.00 97.25 103 GLU A CA 1
ATOM 782 C C . GLU A 1 103 ? 11.813 -14.091 -19.387 1.00 97.25 103 GLU A C 1
ATOM 784 O O . GLU A 1 103 ? 12.259 -14.529 -20.445 1.00 97.25 103 GLU A O 1
ATOM 789 N N . GLU A 1 104 ? 10.799 -13.225 -19.339 1.00 96.94 104 GLU A N 1
ATOM 790 C CA . GLU A 1 104 ? 10.085 -12.737 -20.517 1.00 96.94 104 GLU A CA 1
ATOM 791 C C . GLU A 1 104 ? 9.508 -11.339 -20.260 1.00 96.94 104 GLU A C 1
ATOM 793 O O . GLU A 1 104 ? 8.728 -11.151 -19.328 1.00 96.94 104 GLU A O 1
ATOM 798 N N . LEU A 1 105 ? 9.829 -10.376 -21.123 1.00 95.44 105 LEU A N 1
ATOM 799 C CA . LEU A 1 105 ? 9.238 -9.039 -21.159 1.00 95.44 105 LEU A CA 1
ATOM 800 C C . LEU A 1 105 ? 8.511 -8.839 -22.490 1.00 95.44 105 LEU A C 1
ATOM 802 O O . LEU A 1 105 ? 9.101 -9.017 -23.554 1.00 95.44 105 LEU A O 1
ATOM 806 N N . VAL A 1 106 ? 7.239 -8.443 -22.437 1.00 95.62 106 VAL A N 1
ATOM 807 C CA . VAL A 1 106 ? 6.409 -8.217 -23.626 1.00 95.62 106 VAL A CA 1
ATOM 808 C C . VAL A 1 106 ? 6.034 -6.745 -23.729 1.00 95.62 106 VAL A C 1
ATOM 810 O O . VAL A 1 106 ? 5.374 -6.185 -22.849 1.00 95.62 106 VAL A O 1
ATOM 813 N N . LEU A 1 107 ? 6.429 -6.135 -24.842 1.00 95.06 107 LEU A N 1
ATOM 814 C CA . LEU A 1 107 ? 6.247 -4.724 -25.150 1.00 95.06 107 LEU A CA 1
ATOM 815 C C . LEU A 1 107 ? 5.401 -4.561 -26.410 1.00 95.06 107 LEU A C 1
ATOM 817 O O . LEU A 1 107 ? 5.537 -5.313 -27.371 1.00 95.06 107 LEU A O 1
ATOM 821 N N . ARG A 1 108 ? 4.556 -3.534 -26.435 1.00 94.62 108 ARG A N 1
ATOM 822 C CA . ARG A 1 108 ? 3.866 -3.083 -27.646 1.00 94.62 108 ARG A CA 1
ATOM 823 C C . ARG A 1 108 ? 4.494 -1.777 -28.103 1.00 94.62 108 ARG A C 1
ATOM 825 O O . ARG A 1 108 ? 4.509 -0.824 -27.333 1.00 94.62 108 ARG A O 1
ATOM 832 N N . TYR A 1 109 ? 4.973 -1.730 -29.341 1.00 94.56 109 TYR A N 1
ATOM 833 C CA . TYR A 1 109 ? 5.713 -0.593 -29.882 1.00 94.56 109 TYR A CA 1
ATOM 834 C C . TYR A 1 109 ? 5.153 -0.141 -31.237 1.00 94.56 109 TYR A C 1
ATOM 836 O O . TYR A 1 109 ? 4.829 -0.959 -32.100 1.00 94.56 109 TYR A O 1
ATOM 844 N N . SER A 1 110 ? 5.027 1.169 -31.432 1.00 94.00 110 SER A N 1
ATOM 845 C CA . SER A 1 110 ? 4.650 1.793 -32.706 1.00 94.00 110 SER A CA 1
ATOM 846 C C . SER A 1 110 ? 5.602 2.965 -32.980 1.00 94.00 110 SER A C 1
ATOM 848 O O . SER A 1 110 ? 5.408 4.036 -32.402 1.00 94.00 110 SER A O 1
ATOM 850 N N . PRO A 1 111 ? 6.653 2.767 -33.805 1.00 91.12 111 PRO A N 1
ATOM 851 C CA . PRO A 1 111 ? 7.703 3.765 -34.025 1.00 91.12 111 PRO A CA 1
ATOM 852 C C . PRO A 1 111 ? 7.190 5.096 -34.579 1.00 91.12 111 PRO A C 1
ATOM 854 O O . PRO A 1 111 ? 7.666 6.154 -34.191 1.00 91.12 111 PRO A O 1
ATOM 857 N N . ASP A 1 112 ? 6.213 5.041 -35.480 1.00 89.50 112 ASP A N 1
ATOM 858 C CA . ASP A 1 112 ? 5.604 6.191 -36.152 1.00 89.50 112 ASP A CA 1
ATOM 859 C C . ASP A 1 112 ? 4.773 7.074 -35.213 1.00 89.50 112 ASP A C 1
ATOM 861 O O . ASP A 1 112 ? 4.652 8.275 -35.436 1.00 89.50 112 ASP A O 1
ATOM 865 N N . LYS A 1 113 ? 4.215 6.474 -34.160 1.00 91.62 113 LYS A N 1
ATOM 866 C CA . LYS A 1 113 ? 3.445 7.160 -33.114 1.00 91.62 113 LYS A CA 1
ATOM 867 C C . LYS A 1 113 ? 4.274 7.471 -31.871 1.00 91.62 113 LYS A C 1
ATOM 869 O O . LYS A 1 113 ? 3.712 7.969 -30.902 1.00 91.62 113 LYS A O 1
ATOM 874 N N . GLU A 1 114 ? 5.556 7.099 -31.870 1.00 91.75 114 GLU A N 1
ATOM 875 C CA . GLU A 1 114 ? 6.433 7.121 -30.693 1.00 91.75 114 GLU A CA 1
ATOM 876 C C . GLU A 1 114 ? 5.784 6.497 -29.448 1.00 91.75 114 GLU A C 1
ATOM 878 O O . GLU A 1 114 ? 5.935 6.975 -28.326 1.00 91.75 114 GLU A O 1
ATOM 883 N N . TYR A 1 115 ? 5.030 5.416 -29.658 1.00 93.75 115 TYR A N 1
ATOM 884 C CA . TYR A 1 115 ? 4.250 4.767 -28.612 1.00 93.75 115 TYR A CA 1
ATOM 885 C C . TYR A 1 115 ? 4.926 3.487 -28.140 1.00 93.75 115 TYR A C 1
ATOM 887 O O . TYR A 1 115 ? 5.240 2.618 -28.955 1.00 93.75 115 TYR A O 1
ATOM 895 N N . LEU A 1 116 ? 5.073 3.339 -26.826 1.00 94.44 116 LEU A N 1
ATOM 896 C CA . LEU A 1 116 ? 5.565 2.140 -26.164 1.00 94.44 116 LEU A CA 1
ATOM 897 C C . LEU A 1 116 ? 4.676 1.806 -24.964 1.00 94.44 116 LEU A C 1
ATOM 899 O O . LEU A 1 116 ? 4.395 2.662 -24.131 1.00 94.44 116 LEU A O 1
ATOM 903 N N . ALA A 1 117 ? 4.282 0.545 -24.831 1.00 94.00 117 ALA A N 1
ATOM 904 C CA . ALA A 1 117 ? 3.561 0.053 -23.664 1.00 94.00 117 ALA A CA 1
ATOM 905 C C . ALA A 1 117 ? 4.127 -1.270 -23.157 1.00 94.00 117 ALA A C 1
ATOM 907 O O . ALA A 1 117 ? 4.516 -2.135 -23.944 1.00 94.00 117 ALA A O 1
ATOM 908 N N . MET A 1 118 ? 4.115 -1.440 -21.837 1.00 93.44 118 MET A N 1
ATOM 909 C CA . MET A 1 118 ? 4.383 -2.721 -21.196 1.00 93.44 118 MET A CA 1
ATOM 910 C C . MET A 1 118 ? 3.088 -3.530 -21.158 1.00 93.44 118 MET A C 1
ATOM 912 O O . MET A 1 118 ? 2.089 -3.095 -20.588 1.00 93.44 118 MET A O 1
ATOM 916 N N . VAL A 1 119 ? 3.101 -4.710 -21.776 1.00 93.44 119 VAL A N 1
ATOM 917 C CA . VAL A 1 119 ? 1.946 -5.619 -21.794 1.00 93.44 119 VAL A CA 1
ATOM 918 C C . VAL A 1 119 ? 2.039 -6.588 -20.620 1.00 93.44 119 VAL A C 1
ATOM 920 O O . VAL A 1 119 ? 1.085 -6.742 -19.856 1.00 93.44 119 VAL A O 1
ATOM 923 N N . SER A 1 120 ? 3.202 -7.219 -20.450 1.00 94.88 120 SER A N 1
ATOM 924 C CA . SER A 1 120 ? 3.444 -8.176 -19.372 1.00 94.88 120 SER A CA 1
ATOM 925 C C . SER A 1 120 ? 4.930 -8.401 -19.103 1.00 94.88 120 SER A C 1
ATOM 927 O O . SER A 1 120 ? 5.765 -8.161 -19.973 1.00 94.88 120 SER A O 1
ATOM 929 N N . GLY A 1 121 ? 5.239 -8.933 -17.923 1.00 94.62 121 GLY A N 1
ATOM 930 C CA . GLY A 1 121 ? 6.543 -9.494 -17.571 1.00 94.62 121 GLY A CA 1
ATOM 931 C C . GLY A 1 121 ? 6.386 -10.835 -16.849 1.00 94.62 121 GLY A C 1
ATOM 932 O O . GLY A 1 121 ? 5.374 -11.053 -16.180 1.00 94.62 121 GLY A O 1
ATOM 933 N N . LYS A 1 122 ? 7.360 -11.736 -16.979 1.00 97.19 122 LYS A N 1
ATOM 934 C CA . LYS A 1 122 ? 7.416 -13.030 -16.278 1.00 97.19 122 LYS A CA 1
ATOM 935 C C . LYS A 1 122 ? 8.771 -13.252 -15.623 1.00 97.19 122 LYS A C 1
ATOM 937 O O . LYS A 1 122 ? 9.790 -12.757 -16.115 1.00 97.19 122 LYS A O 1
ATOM 942 N N . GLY A 1 123 ? 8.757 -13.990 -14.515 1.00 96.19 123 GLY A N 1
ATOM 943 C CA . GLY A 1 123 ? 9.949 -14.352 -13.752 1.00 96.19 123 GLY A CA 1
ATOM 944 C C . GLY A 1 123 ? 10.806 -13.136 -13.415 1.00 96.19 123 GLY A C 1
ATOM 945 O O . GLY A 1 123 ? 12.009 -13.142 -13.665 1.00 96.19 123 GLY A O 1
ATOM 946 N N . ILE A 1 124 ? 10.178 -12.050 -12.952 1.00 93.81 124 ILE A N 1
ATOM 947 C CA . ILE A 1 124 ? 10.895 -10.829 -12.585 1.00 93.81 124 ILE A CA 1
ATOM 948 C C . ILE A 1 124 ? 11.580 -11.083 -11.249 1.00 93.81 124 ILE A C 1
ATOM 950 O O . ILE A 1 124 ? 10.922 -11.461 -10.281 1.00 93.81 124 ILE A O 1
ATOM 954 N N . VAL A 1 125 ? 12.886 -10.858 -11.201 1.00 94.00 125 VAL A N 1
ATOM 955 C CA . VAL A 1 125 ? 13.703 -10.998 -9.997 1.00 94.00 125 VAL A CA 1
ATOM 956 C C . VAL A 1 125 ? 14.505 -9.725 -9.802 1.00 94.00 125 VAL A C 1
ATOM 958 O O . VAL A 1 125 ? 15.231 -9.289 -10.700 1.00 94.00 125 VAL A O 1
ATOM 961 N N . TRP A 1 126 ? 14.360 -9.142 -8.621 1.00 88.56 126 TRP A N 1
ATOM 962 C CA . TRP A 1 126 ? 15.081 -7.967 -8.178 1.00 88.56 126 TRP A CA 1
ATOM 963 C C . TRP A 1 126 ? 15.727 -8.277 -6.831 1.00 88.56 126 TRP A C 1
ATOM 965 O O . TRP A 1 126 ? 15.043 -8.362 -5.814 1.00 88.56 126 TRP A O 1
ATOM 975 N N . ASP A 1 127 ? 17.050 -8.407 -6.846 1.00 85.69 127 ASP A N 1
ATOM 976 C CA . ASP A 1 127 ? 17.858 -8.625 -5.652 1.00 85.69 127 ASP A CA 1
ATOM 977 C C . ASP A 1 127 ? 18.635 -7.335 -5.356 1.00 85.69 127 ASP A C 1
ATOM 979 O O . ASP A 1 127 ? 19.393 -6.842 -6.197 1.00 85.69 127 ASP A O 1
ATOM 983 N N . TRP A 1 128 ? 18.407 -6.747 -4.185 1.00 82.88 128 TRP A N 1
ATOM 984 C CA . TRP A 1 128 ? 19.023 -5.495 -3.767 1.00 82.88 128 TRP A CA 1
ATOM 985 C C . TRP A 1 128 ? 19.683 -5.645 -2.400 1.00 82.88 128 TRP A C 1
ATOM 987 O O . TRP A 1 128 ? 19.010 -5.793 -1.382 1.00 82.88 128 TRP A O 1
ATOM 997 N N . ASP A 1 129 ? 21.010 -5.569 -2.381 1.00 81.69 129 ASP A N 1
ATOM 998 C CA . ASP A 1 129 ? 21.793 -5.450 -1.156 1.00 81.69 129 ASP A CA 1
ATOM 999 C C . ASP A 1 129 ? 21.803 -3.985 -0.678 1.00 81.69 129 ASP A C 1
ATOM 1001 O O . ASP A 1 129 ? 22.316 -3.085 -1.351 1.00 81.69 129 ASP A O 1
ATOM 1005 N N . PHE A 1 130 ? 21.190 -3.723 0.479 1.00 74.69 130 PHE A N 1
ATOM 1006 C CA . PHE A 1 130 ? 21.163 -2.389 1.080 1.00 74.69 130 PHE A CA 1
ATOM 1007 C C . PHE A 1 130 ? 22.476 -2.016 1.770 1.00 74.69 130 PHE A C 1
ATOM 1009 O O . PHE A 1 130 ? 22.680 -0.831 2.047 1.00 74.69 130 PHE A O 1
ATOM 1016 N N . SER A 1 131 ? 23.377 -2.967 2.020 1.00 69.88 131 SER A N 1
ATOM 1017 C CA . SER A 1 131 ? 24.708 -2.696 2.582 1.00 69.88 131 SER A CA 1
ATOM 1018 C C . SER A 1 131 ? 25.514 -1.768 1.674 1.00 69.88 131 SER A C 1
ATOM 1020 O O . SER A 1 131 ? 26.266 -0.920 2.152 1.00 69.88 131 SER A O 1
ATOM 1022 N N . ASP A 1 132 ? 25.278 -1.845 0.362 1.00 61.31 132 ASP A N 1
ATOM 1023 C CA . ASP A 1 132 ? 25.928 -0.985 -0.627 1.00 61.31 132 ASP A CA 1
ATOM 1024 C C . ASP A 1 132 ? 25.383 0.454 -0.632 1.00 61.31 132 ASP A C 1
ATOM 1026 O O . ASP A 1 132 ? 26.021 1.362 -1.165 1.00 61.31 132 ASP A O 1
ATOM 1030 N N . VAL A 1 133 ? 24.210 0.690 -0.037 1.00 59.38 133 VAL A N 1
ATOM 1031 C CA . VAL A 1 133 ? 23.486 1.973 -0.095 1.00 59.38 133 VAL A CA 1
ATOM 1032 C C . VAL A 1 133 ? 23.486 2.697 1.245 1.00 59.38 133 VAL A C 1
ATOM 1034 O O . VAL A 1 133 ? 23.567 3.926 1.288 1.00 59.38 133 VAL A O 1
ATOM 1037 N N . LEU A 1 134 ? 23.389 1.954 2.346 1.00 57.41 134 LEU A N 1
ATOM 1038 C CA . LEU A 1 134 ? 23.374 2.513 3.688 1.00 57.41 134 LEU A CA 1
ATOM 1039 C C . LEU A 1 134 ? 24.805 2.886 4.091 1.00 57.41 134 LEU A C 1
ATOM 1041 O O . LEU A 1 134 ? 25.632 2.030 4.384 1.00 57.41 134 LEU A O 1
ATOM 1045 N N . ASN A 1 135 ? 25.096 4.189 4.141 1.00 52.72 135 ASN A N 1
ATOM 1046 C CA . ASN A 1 135 ? 26.276 4.711 4.830 1.00 52.72 135 ASN A CA 1
ATOM 1047 C C . ASN A 1 135 ? 26.127 4.443 6.334 1.00 52.72 135 ASN A C 1
ATOM 1049 O O . ASN A 1 135 ? 25.685 5.312 7.085 1.00 52.72 135 ASN A O 1
ATOM 1053 N N . ILE A 1 136 ? 26.468 3.235 6.774 1.00 54.84 136 ILE A N 1
ATOM 1054 C CA . ILE A 1 136 ? 26.697 2.956 8.186 1.00 54.84 136 ILE A CA 1
ATOM 1055 C C . ILE A 1 136 ? 28.003 3.680 8.546 1.00 54.84 136 ILE A C 1
ATOM 1057 O O . ILE A 1 136 ? 29.044 3.337 7.987 1.00 54.84 136 ILE A O 1
ATOM 1061 N N . PRO A 1 137 ? 27.983 4.726 9.394 1.00 51.03 137 PRO A N 1
ATOM 1062 C CA . PRO A 1 137 ? 29.197 5.471 9.697 1.00 51.03 137 PRO A CA 1
ATOM 1063 C C . PRO A 1 137 ? 30.189 4.554 10.417 1.00 51.03 137 PRO A C 1
ATOM 1065 O O . PRO A 1 137 ? 29.865 4.038 11.485 1.00 51.03 137 PRO A O 1
ATOM 1068 N N . GLU A 1 138 ? 31.399 4.401 9.874 1.00 50.81 138 GLU A N 1
ATOM 1069 C CA . GLU A 1 138 ? 32.473 3.562 10.443 1.00 50.81 138 GLU A CA 1
ATOM 1070 C C . GLU A 1 138 ? 32.878 3.969 11.876 1.00 50.81 138 GLU A C 1
ATOM 1072 O O . GLU A 1 138 ? 33.480 3.183 12.598 1.00 50.81 138 GLU A O 1
ATOM 1077 N N . ASN A 1 139 ? 32.504 5.177 12.316 1.00 45.66 139 ASN A N 1
ATOM 1078 C CA . ASN A 1 139 ? 32.926 5.783 13.581 1.00 45.66 139 ASN A CA 1
ATOM 1079 C C . ASN A 1 139 ? 31.766 6.044 14.561 1.00 45.66 139 ASN A C 1
ATOM 1081 O O . ASN A 1 139 ? 31.725 7.098 15.201 1.00 45.66 139 ASN A O 1
ATOM 1085 N N . GLN A 1 140 ? 30.797 5.130 14.689 1.00 49.22 140 GLN A N 1
ATOM 1086 C CA . GLN A 1 140 ? 29.852 5.211 15.811 1.00 49.22 140 GLN A CA 1
ATOM 1087 C C . GLN A 1 140 ? 30.466 4.632 17.096 1.00 49.22 140 GLN A C 1
ATOM 1089 O O . GLN A 1 140 ? 31.126 3.593 17.045 1.00 49.22 140 GLN A O 1
ATOM 1094 N N . PRO A 1 141 ? 30.272 5.288 18.257 1.00 42.12 141 PRO A N 1
ATOM 1095 C CA . PRO A 1 141 ? 30.829 4.821 19.518 1.00 42.12 141 PRO A CA 1
ATOM 1096 C C . PRO A 1 141 ? 30.333 3.401 19.844 1.00 42.12 141 PRO A C 1
ATOM 1098 O O . PRO A 1 141 ? 29.161 3.089 19.606 1.00 42.12 141 PRO A O 1
ATOM 1101 N N . PRO A 1 142 ? 31.189 2.538 20.421 1.00 40.41 142 PRO A N 1
ATOM 1102 C CA . PRO A 1 142 ? 30.804 1.183 20.783 1.00 40.41 142 PRO A CA 1
ATOM 1103 C C . PRO A 1 142 ? 29.706 1.245 21.851 1.00 40.41 142 PRO A C 1
ATOM 1105 O O . PRO A 1 142 ? 29.957 1.611 22.996 1.00 40.41 142 PRO A O 1
ATOM 1108 N N . GLY A 1 143 ? 28.466 0.941 21.458 1.00 45.91 143 GLY A N 1
ATOM 1109 C CA . GLY A 1 143 ? 27.302 0.987 22.348 1.00 45.91 143 GLY A CA 1
ATOM 1110 C C . GLY A 1 143 ? 25.961 1.236 21.652 1.00 45.91 143 GLY A C 1
ATOM 1111 O O . GLY A 1 143 ? 24.920 0.869 22.197 1.00 45.91 143 GLY A O 1
ATOM 1112 N N . THR A 1 144 ? 25.942 1.794 20.438 1.00 47.38 144 THR A N 1
ATOM 1113 C CA . THR A 1 144 ? 24.706 1.927 19.653 1.00 47.38 144 THR A CA 1
ATOM 1114 C C . THR A 1 144 ? 24.440 0.647 18.859 1.00 47.38 144 THR A C 1
ATOM 1116 O O . THR A 1 144 ? 25.151 0.344 17.916 1.00 47.38 144 THR A O 1
ATOM 1119 N N . ASN A 1 145 ? 23.423 -0.112 19.287 1.00 47.69 145 ASN A N 1
ATOM 1120 C CA . ASN A 1 145 ? 22.761 -1.301 18.705 1.00 47.69 145 ASN A CA 1
ATOM 1121 C C . ASN A 1 145 ? 22.824 -1.545 17.166 1.00 47.69 145 ASN A C 1
ATOM 1123 O O . ASN A 1 145 ? 21.796 -1.800 16.540 1.00 47.69 145 ASN A O 1
ATOM 1127 N N . GLN A 1 146 ? 23.991 -1.580 16.530 1.00 54.28 146 GLN A N 1
ATOM 1128 C CA . GLN A 1 146 ? 24.143 -2.055 15.155 1.00 54.28 146 GLN A CA 1
ATOM 1129 C C . GLN A 1 146 ? 24.472 -3.544 15.181 1.00 54.28 146 GLN A C 1
ATOM 1131 O O . GLN A 1 146 ? 25.622 -3.965 15.169 1.00 54.28 146 GLN A O 1
ATOM 1136 N N . LYS A 1 147 ? 23.419 -4.358 15.307 1.00 61.25 147 LYS A N 1
ATOM 1137 C CA . LYS A 1 147 ? 23.524 -5.822 15.265 1.00 61.25 147 LYS A CA 1
ATOM 1138 C C . LYS A 1 147 ? 23.464 -6.382 13.841 1.00 61.25 147 LYS A C 1
ATOM 1140 O O . LYS A 1 147 ? 23.811 -7.540 13.670 1.00 61.25 147 LYS A O 1
ATOM 1145 N N . ILE A 1 148 ? 23.026 -5.605 12.850 1.00 66.69 148 ILE A N 1
ATOM 1146 C CA . ILE A 1 148 ? 22.768 -6.073 11.480 1.00 66.69 148 ILE A CA 1
ATOM 1147 C C . ILE A 1 148 ? 23.982 -5.754 10.604 1.00 66.69 148 ILE A C 1
ATOM 1149 O O . ILE A 1 148 ? 24.362 -4.592 10.499 1.00 66.69 148 ILE A O 1
ATOM 1153 N N . GLN A 1 149 ? 24.568 -6.789 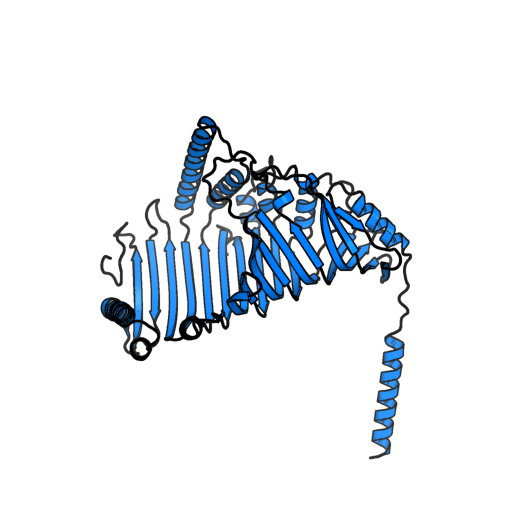10.006 1.00 73.25 149 GLN A N 1
ATOM 1154 C CA . GLN A 1 149 ? 25.716 -6.710 9.103 1.00 73.25 149 GLN A CA 1
ATOM 1155 C C . GLN A 1 149 ? 25.275 -6.542 7.647 1.00 73.25 149 GLN A C 1
ATOM 1157 O O . GLN A 1 149 ? 25.893 -5.782 6.912 1.00 73.25 149 GLN A O 1
ATOM 1162 N N . ASN A 1 150 ? 24.222 -7.258 7.243 1.00 80.31 150 ASN A N 1
ATOM 1163 C CA . ASN A 1 150 ? 23.704 -7.235 5.880 1.00 80.31 150 ASN A CA 1
ATOM 1164 C C . ASN A 1 150 ? 22.168 -7.217 5.884 1.00 80.31 150 ASN A C 1
ATOM 1166 O O . ASN A 1 150 ? 21.530 -7.882 6.707 1.00 80.31 150 ASN A O 1
ATOM 1170 N N . MET A 1 151 ? 21.586 -6.459 4.957 1.00 83.88 151 MET A N 1
ATOM 1171 C CA . MET A 1 151 ? 20.165 -6.470 4.635 1.00 83.88 151 MET A CA 1
ATOM 1172 C C . MET A 1 151 ? 20.000 -6.598 3.121 1.00 83.88 151 MET A C 1
ATOM 1174 O O . MET A 1 151 ? 20.310 -5.667 2.381 1.00 83.88 151 MET A O 1
ATOM 1178 N N . VAL A 1 152 ? 19.446 -7.721 2.675 1.00 87.81 152 VAL A N 1
ATOM 1179 C CA . VAL A 1 152 ? 19.153 -7.978 1.263 1.00 87.81 152 VAL A CA 1
ATOM 1180 C C . VAL A 1 152 ? 17.649 -8.036 1.072 1.00 87.81 152 VAL A C 1
ATOM 1182 O O . VAL A 1 152 ? 16.952 -8.771 1.770 1.00 87.81 152 VAL A O 1
ATOM 1185 N N . LEU A 1 153 ? 17.144 -7.277 0.109 1.00 88.62 153 LEU A N 1
ATOM 1186 C CA . LEU A 1 153 ? 15.780 -7.390 -0.372 1.00 88.62 153 LEU A CA 1
ATOM 1187 C C . LEU A 1 153 ? 15.748 -8.217 -1.651 1.00 88.62 153 LEU A C 1
ATOM 1189 O O . LEU A 1 153 ? 16.346 -7.831 -2.648 1.00 88.62 153 LEU A O 1
ATOM 1193 N N . ASN A 1 154 ? 14.986 -9.306 -1.637 1.00 91.94 154 ASN A N 1
ATOM 1194 C CA . ASN A 1 154 ? 14.698 -10.109 -2.816 1.00 91.94 154 ASN A CA 1
ATOM 1195 C C . ASN A 1 154 ? 13.209 -9.977 -3.149 1.00 91.94 154 ASN A C 1
ATOM 1197 O O . ASN A 1 154 ? 12.342 -10.430 -2.400 1.00 91.94 154 ASN A O 1
ATOM 1201 N N . LEU A 1 155 ? 12.908 -9.360 -4.285 1.00 93.56 155 LEU A N 1
ATOM 1202 C CA . LEU A 1 155 ? 11.570 -9.277 -4.851 1.00 93.56 155 LEU A CA 1
ATOM 1203 C C . LEU A 1 155 ? 11.485 -10.223 -6.049 1.00 93.56 155 LEU A C 1
ATOM 1205 O O . LEU A 1 155 ? 12.247 -10.104 -7.006 1.00 93.56 155 LEU A O 1
ATOM 1209 N N . LYS A 1 156 ? 10.525 -11.144 -6.016 1.00 96.31 156 LYS A N 1
ATOM 1210 C CA . LYS A 1 156 ? 10.215 -12.056 -7.117 1.00 96.31 156 LYS A CA 1
ATOM 1211 C C . LYS A 1 156 ? 8.765 -11.889 -7.526 1.00 96.31 156 LYS A C 1
ATOM 1213 O O . LYS A 1 156 ? 7.888 -11.794 -6.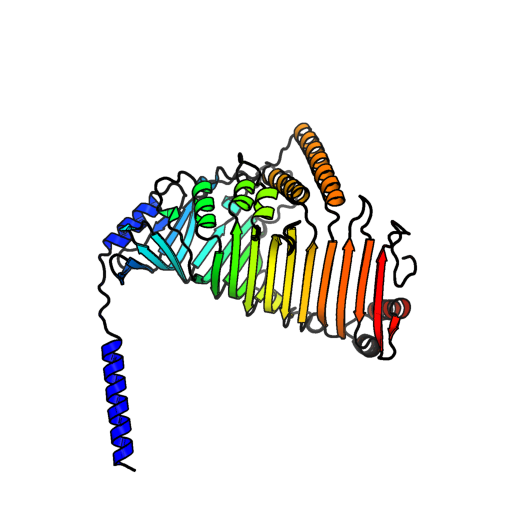674 1.00 96.31 156 LYS A O 1
ATOM 1218 N N . ILE A 1 157 ? 8.515 -11.853 -8.825 1.00 96.19 157 ILE A N 1
ATOM 1219 C CA . ILE A 1 157 ? 7.171 -11.824 -9.395 1.00 96.19 157 ILE A CA 1
ATOM 1220 C C . ILE A 1 157 ? 7.120 -12.877 -10.495 1.00 96.19 157 ILE A C 1
ATOM 1222 O O . ILE A 1 157 ? 7.796 -12.737 -11.517 1.00 96.19 157 ILE A O 1
ATOM 1226 N N . GLY A 1 158 ? 6.305 -13.917 -10.310 1.00 96.56 158 GLY A N 1
ATOM 1227 C CA . GLY A 1 158 ? 6.119 -14.956 -11.325 1.00 96.56 158 GLY A CA 1
ATOM 1228 C C . GLY A 1 158 ? 5.551 -14.388 -12.622 1.00 96.56 158 GLY A C 1
ATOM 1229 O O . GLY A 1 158 ? 6.077 -14.653 -13.703 1.00 96.56 158 GLY A O 1
ATOM 1230 N N . SER A 1 159 ? 4.523 -13.538 -12.536 1.00 97.19 159 SER A N 1
ATOM 1231 C CA . SER A 1 159 ? 4.081 -12.742 -13.686 1.00 97.19 159 SER A CA 1
ATOM 1232 C C . SER A 1 159 ? 3.378 -11.447 -13.300 1.00 97.19 159 SER A C 1
ATOM 1234 O O . SER A 1 159 ? 2.730 -11.356 -12.261 1.00 97.19 159 SER A O 1
ATOM 1236 N N . VAL A 1 160 ? 3.476 -10.451 -14.175 1.00 95.06 160 VAL A N 1
ATOM 1237 C CA . VAL A 1 160 ? 2.708 -9.208 -14.125 1.00 95.06 160 VAL A CA 1
ATOM 1238 C C . VAL A 1 160 ? 2.092 -8.943 -15.492 1.00 95.06 160 VAL A C 1
ATOM 1240 O O . VAL A 1 160 ? 2.724 -9.173 -16.522 1.00 95.06 160 VAL A O 1
ATOM 1243 N N . ALA A 1 161 ? 0.858 -8.461 -15.513 1.00 93.06 161 ALA A N 1
ATOM 1244 C CA . ALA A 1 161 ? 0.161 -8.045 -16.717 1.00 93.06 161 ALA A CA 1
ATOM 1245 C C . ALA A 1 161 ? -0.551 -6.716 -16.482 1.00 93.06 161 ALA A C 1
ATOM 1247 O O . ALA A 1 161 ? -1.105 -6.470 -15.406 1.00 93.06 161 ALA A O 1
ATOM 1248 N N . TYR A 1 162 ? -0.573 -5.891 -17.522 1.00 88.44 162 TYR A N 1
ATOM 1249 C CA . TYR A 1 162 ? -1.255 -4.607 -17.531 1.00 88.44 162 TYR A CA 1
ATOM 1250 C C . TYR A 1 162 ? -2.279 -4.584 -18.656 1.00 88.44 162 TYR A C 1
ATOM 1252 O O . TYR A 1 162 ? -2.036 -5.090 -19.751 1.00 88.44 162 TYR A O 1
ATOM 1260 N N . LYS A 1 163 ? -3.429 -3.958 -18.407 1.00 81.44 163 LYS A N 1
ATOM 1261 C CA . LYS A 1 163 ? -4.422 -3.735 -19.467 1.00 81.44 163 LYS A CA 1
ATOM 1262 C C . LYS A 1 163 ? -3.944 -2.662 -20.447 1.00 81.44 163 LYS A C 1
ATOM 1264 O O . LYS A 1 163 ? -4.042 -2.839 -21.658 1.00 81.44 163 LYS A O 1
ATOM 1269 N N . THR A 1 164 ? -3.389 -1.580 -19.902 1.00 71.00 164 THR A N 1
ATOM 1270 C CA . THR A 1 164 ? -2.782 -0.454 -20.622 1.00 71.00 164 THR A CA 1
ATOM 1271 C C . THR A 1 164 ? -1.770 0.226 -19.697 1.00 71.00 164 THR A C 1
ATOM 1273 O O . THR A 1 164 ? -2.178 0.943 -18.785 1.00 71.00 164 THR A O 1
ATOM 1276 N N . PHE A 1 165 ? -0.471 -0.010 -19.900 1.00 89.19 165 PHE A N 1
ATOM 1277 C CA . PHE A 1 165 ? 0.588 0.721 -19.196 1.00 89.19 165 PHE A CA 1
ATOM 1278 C C . PHE A 1 165 ? 1.557 1.344 -20.206 1.00 89.19 165 PHE A C 1
ATOM 1280 O O . PHE A 1 165 ? 2.420 0.668 -20.766 1.00 89.19 165 PHE A O 1
ATOM 1287 N N . ASP A 1 166 ? 1.345 2.625 -20.495 1.00 93.38 166 ASP A N 1
ATOM 1288 C CA . ASP A 1 166 ? 2.094 3.432 -21.453 1.00 93.38 166 ASP A CA 1
ATOM 1289 C C . ASP A 1 166 ? 3.438 3.865 -20.857 1.00 93.38 166 ASP A C 1
ATOM 1291 O O . ASP A 1 166 ? 3.515 4.648 -19.914 1.00 93.38 166 ASP A O 1
ATOM 1295 N N . ILE A 1 167 ? 4.522 3.371 -21.432 1.00 93.81 167 ILE A N 1
ATOM 1296 C CA . ILE A 1 167 ? 5.892 3.696 -21.036 1.00 93.81 167 ILE A CA 1
ATOM 1297 C C . ILE A 1 167 ? 6.612 4.485 -22.137 1.00 93.81 167 ILE A C 1
ATOM 1299 O O . ILE A 1 167 ? 7.838 4.508 -22.183 1.00 93.81 167 ILE A O 1
ATOM 1303 N N . SER A 1 168 ? 5.870 5.160 -23.022 1.00 94.19 168 SER A N 1
ATOM 1304 C CA . SER A 1 168 ? 6.416 5.940 -24.145 1.00 94.19 168 SER A CA 1
ATOM 1305 C C . SER A 1 168 ? 7.355 7.054 -23.684 1.00 94.19 168 SER A C 1
ATOM 1307 O O . SER A 1 168 ? 8.258 7.450 -24.411 1.00 94.19 168 SER A O 1
ATOM 1309 N N . ALA A 1 169 ? 7.193 7.531 -22.449 1.00 91.44 169 ALA A N 1
ATOM 1310 C CA . ALA A 1 169 ? 8.109 8.494 -21.848 1.00 91.44 169 ALA A CA 1
ATOM 1311 C C . ALA A 1 169 ? 9.566 7.975 -21.783 1.00 91.44 169 ALA A C 1
ATOM 1313 O O . ALA A 1 169 ? 10.494 8.771 -21.854 1.00 91.44 169 ALA A O 1
ATOM 1314 N N . LEU A 1 170 ? 9.795 6.652 -21.735 1.00 90.12 170 LEU A N 1
ATOM 1315 C CA . LEU A 1 170 ? 11.148 6.070 -21.760 1.00 90.12 170 LEU A CA 1
ATOM 1316 C C . LEU A 1 170 ? 11.885 6.280 -23.089 1.00 90.12 170 LEU A C 1
ATOM 1318 O O . LEU A 1 170 ? 13.108 6.181 -23.120 1.00 90.12 170 LEU A O 1
ATOM 1322 N N . ILE A 1 171 ? 11.158 6.539 -24.177 1.00 91.69 171 ILE A N 1
ATOM 1323 C CA . ILE A 1 171 ? 11.725 6.747 -25.518 1.00 91.69 171 ILE A CA 1
ATOM 1324 C C . ILE A 1 171 ? 11.597 8.197 -25.994 1.00 91.69 171 ILE A C 1
ATOM 1326 O O . ILE A 1 171 ? 11.966 8.492 -27.136 1.00 91.69 171 ILE A O 1
ATOM 1330 N N . ASN A 1 172 ? 11.097 9.089 -25.132 1.00 90.62 172 ASN A N 1
ATOM 1331 C CA . ASN A 1 172 ? 10.977 10.514 -25.407 1.00 90.62 172 ASN A CA 1
ATOM 1332 C C . ASN A 1 172 ? 12.349 11.199 -25.218 1.00 90.62 172 ASN A C 1
ATOM 1334 O O . ASN A 1 172 ? 12.820 11.305 -24.082 1.00 90.62 172 ASN A O 1
ATOM 1338 N N . PRO A 1 173 ? 12.995 11.683 -26.297 1.00 86.62 173 PRO A N 1
ATOM 1339 C CA . PRO A 1 173 ? 14.317 12.302 -26.212 1.00 86.62 173 PRO A CA 1
ATOM 1340 C C . PRO A 1 173 ? 14.304 13.691 -25.552 1.00 86.62 173 PRO A C 1
ATOM 1342 O O . PRO A 1 173 ? 15.365 14.211 -25.209 1.00 86.62 173 PRO A O 1
ATOM 1345 N N . GLU A 1 174 ? 13.135 14.315 -25.383 1.00 90.81 174 GLU A N 1
ATOM 1346 C CA . GLU A 1 174 ? 13.018 15.657 -24.801 1.00 90.81 174 GLU A CA 1
ATOM 1347 C C . GLU A 1 174 ? 13.145 15.661 -23.272 1.00 90.81 174 GLU A C 1
ATOM 1349 O O . GLU A 1 174 ? 13.473 16.692 -22.674 1.00 90.81 174 GLU A O 1
ATOM 1354 N N . LEU A 1 175 ? 12.905 14.515 -22.628 1.00 89.06 175 LEU A N 1
ATOM 1355 C CA . LEU A 1 175 ? 12.976 14.379 -21.178 1.00 89.06 175 LEU A CA 1
ATOM 1356 C C . LEU A 1 175 ? 14.427 14.218 -20.723 1.00 89.06 175 LEU A C 1
ATOM 1358 O O . LEU A 1 175 ? 15.171 13.369 -21.206 1.00 89.06 175 LEU A O 1
ATOM 1362 N N . LYS A 1 176 ? 14.822 15.024 -19.740 1.00 87.62 176 LYS A N 1
ATOM 1363 C CA . LYS A 1 176 ? 16.224 15.183 -19.327 1.00 87.62 176 LYS A CA 1
ATOM 1364 C C . LYS A 1 176 ? 16.565 14.503 -18.007 1.00 87.62 176 LYS A C 1
ATOM 1366 O O . LYS A 1 176 ? 17.741 14.376 -17.684 1.00 87.62 176 LYS A O 1
ATOM 1371 N N . ASN A 1 177 ? 15.564 14.129 -17.211 1.00 82.62 177 ASN A N 1
ATOM 1372 C CA . ASN A 1 177 ? 15.771 13.566 -15.878 1.00 82.62 177 ASN A CA 1
ATOM 1373 C C . ASN A 1 177 ? 14.621 12.644 -15.441 1.00 82.62 177 ASN A C 1
ATOM 1375 O O . ASN A 1 177 ? 13.558 12.597 -16.066 1.00 82.62 177 ASN A O 1
ATOM 1379 N N . ILE A 1 178 ? 14.843 11.931 -14.333 1.00 81.62 178 ILE A N 1
ATOM 1380 C CA . ILE A 1 178 ? 13.898 10.956 -13.777 1.00 81.62 178 ILE A CA 1
ATOM 1381 C C . ILE A 1 178 ? 12.562 11.584 -13.344 1.00 81.62 178 ILE A C 1
ATOM 1383 O O . ILE A 1 178 ? 11.530 10.936 -13.466 1.00 81.62 178 ILE A O 1
ATOM 1387 N N . PHE A 1 179 ? 12.529 12.845 -12.897 1.00 79.81 179 PHE A N 1
ATOM 1388 C CA . PHE A 1 179 ? 11.275 13.504 -12.505 1.00 79.81 179 PHE A CA 1
ATOM 1389 C C . PHE A 1 179 ? 10.375 13.784 -13.699 1.00 79.81 179 PHE A C 1
ATOM 1391 O O . PHE A 1 179 ? 9.172 13.542 -13.631 1.00 79.81 179 PHE A O 1
ATOM 1398 N N . GLN A 1 180 ? 10.956 14.268 -14.797 1.00 85.25 180 GLN A N 1
ATOM 1399 C CA . GLN A 1 180 ? 10.231 14.478 -16.046 1.00 85.25 180 GLN A CA 1
ATOM 1400 C C . GLN A 1 180 ? 9.678 13.149 -16.575 1.00 85.25 180 GLN A C 1
ATOM 1402 O O . GLN A 1 180 ? 8.499 13.091 -16.925 1.00 85.25 180 GLN A O 1
ATOM 1407 N N . LEU A 1 181 ? 10.477 12.074 -16.516 1.00 87.44 181 LEU A N 1
ATOM 1408 C CA . LEU A 1 181 ? 10.030 10.715 -16.832 1.00 87.44 181 LEU A CA 1
ATOM 1409 C C . LEU A 1 181 ? 8.856 10.273 -15.949 1.00 87.44 181 LEU A C 1
ATOM 1411 O O . LEU A 1 181 ? 7.806 9.911 -16.471 1.00 87.44 181 LEU A O 1
ATOM 1415 N N . LEU A 1 182 ? 9.002 10.324 -14.623 1.00 85.50 182 LEU A N 1
ATOM 1416 C CA . LEU A 1 182 ? 7.960 9.894 -13.686 1.00 85.50 182 LEU A CA 1
ATOM 1417 C C . LEU A 1 182 ? 6.678 10.718 -13.847 1.00 85.50 182 LEU A C 1
ATOM 1419 O O . LEU A 1 182 ? 5.584 10.157 -13.851 1.00 85.50 182 LEU A O 1
ATOM 1423 N N . LYS A 1 183 ? 6.797 12.037 -14.031 1.00 85.94 183 LYS A N 1
ATOM 1424 C CA . LYS A 1 183 ? 5.658 12.929 -14.263 1.00 85.94 183 LYS A CA 1
ATOM 1425 C C . LYS A 1 183 ? 4.918 12.574 -15.549 1.00 85.94 183 LYS A C 1
ATOM 1427 O O . LYS A 1 183 ? 3.692 12.476 -15.519 1.00 85.94 183 LYS A O 1
ATOM 1432 N N . GLU A 1 184 ? 5.633 12.362 -16.654 1.00 89.19 184 GLU A N 1
ATOM 1433 C CA . GLU A 1 184 ? 5.014 11.973 -17.923 1.00 89.19 184 GLU A CA 1
ATOM 1434 C C . GLU A 1 184 ? 4.395 10.570 -17.834 1.00 89.19 184 GLU A C 1
ATOM 1436 O O . GLU A 1 184 ? 3.245 10.388 -18.234 1.00 89.19 184 GLU A O 1
ATOM 1441 N N . MET A 1 185 ? 5.089 9.601 -17.227 1.00 89.00 185 MET A N 1
ATOM 1442 C CA . MET A 1 185 ? 4.557 8.254 -16.997 1.00 89.00 185 MET A CA 1
ATOM 1443 C C . MET A 1 185 ? 3.283 8.275 -16.151 1.00 89.00 185 MET A C 1
ATOM 1445 O O . MET A 1 185 ? 2.298 7.644 -16.521 1.00 89.00 185 MET A O 1
ATOM 1449 N N . MET A 1 186 ? 3.257 9.009 -15.038 1.00 87.19 186 MET A N 1
ATOM 1450 C CA . MET A 1 186 ? 2.061 9.123 -14.198 1.00 87.19 186 MET A CA 1
ATOM 1451 C C . MET A 1 186 ? 0.923 9.871 -14.904 1.00 87.19 186 MET A C 1
ATOM 1453 O O . MET A 1 186 ? -0.241 9.570 -14.662 1.00 87.19 186 MET A O 1
ATOM 1457 N N . HIS A 1 187 ? 1.231 10.830 -15.785 1.00 87.69 187 HIS A N 1
ATOM 1458 C CA . HIS A 1 187 ? 0.215 11.529 -16.572 1.00 87.69 187 HIS A CA 1
ATOM 1459 C C . HIS A 1 187 ? -0.425 10.609 -17.622 1.00 87.69 187 HIS A C 1
ATOM 1461 O O . HIS A 1 187 ? -1.652 10.540 -17.707 1.00 87.69 187 HIS A O 1
ATOM 1467 N N . LYS A 1 188 ? 0.389 9.859 -18.381 1.00 88.81 188 LYS A N 1
ATOM 1468 C CA . LYS A 1 188 ? -0.098 8.890 -19.379 1.00 88.81 188 LYS A CA 1
ATOM 1469 C C . LYS A 1 188 ? -0.812 7.700 -18.738 1.00 88.81 188 LYS A C 1
ATOM 1471 O O . LYS A 1 188 ? -1.793 7.209 -19.285 1.00 88.81 188 LYS A O 1
ATOM 1476 N N . ASN A 1 189 ? -0.380 7.296 -17.544 1.00 88.25 189 ASN A N 1
ATOM 1477 C CA . ASN A 1 189 ? -0.977 6.211 -16.759 1.00 88.25 189 ASN A CA 1
ATOM 1478 C C . ASN A 1 189 ? -1.757 6.739 -15.562 1.00 88.25 189 ASN A C 1
ATOM 1480 O O . ASN A 1 189 ? -1.675 6.189 -14.463 1.00 88.25 189 ASN A O 1
ATOM 1484 N N . ARG A 1 190 ? -2.524 7.813 -15.767 1.00 87.00 190 ARG A N 1
ATOM 1485 C CA . ARG A 1 190 ? -3.351 8.373 -14.700 1.00 87.00 190 ARG A CA 1
ATOM 1486 C C . ARG A 1 190 ? -4.280 7.322 -14.102 1.00 87.00 190 ARG A C 1
ATOM 1488 O O . ARG A 1 190 ? -4.534 7.387 -12.909 1.00 87.00 190 ARG A O 1
ATOM 1495 N N . SER A 1 191 ? -4.788 6.409 -14.928 1.00 89.44 191 SER A N 1
ATOM 1496 C CA . SER A 1 191 ? -5.614 5.271 -14.535 1.00 89.44 191 SER A CA 1
ATOM 1497 C C . SER A 1 191 ? -5.057 4.010 -15.177 1.00 89.44 191 SER A C 1
ATOM 1499 O O . SER A 1 191 ? -4.893 3.982 -16.397 1.00 89.44 191 SER A O 1
ATOM 1501 N N . PHE A 1 192 ? -4.766 2.976 -14.392 1.00 87.94 192 PHE A N 1
ATOM 1502 C CA . PHE A 1 192 ? -4.380 1.679 -14.941 1.00 87.94 192 PHE A CA 1
ATOM 1503 C C . PHE A 1 192 ? -4.833 0.517 -14.057 1.00 87.94 192 PHE A C 1
ATOM 1505 O O . PHE A 1 192 ? -4.967 0.632 -12.838 1.00 87.94 192 PHE A O 1
ATOM 1512 N N . GLU A 1 193 ? -5.061 -0.620 -14.710 1.00 92.94 193 GLU A N 1
ATOM 1513 C CA . GLU A 1 193 ? -5.369 -1.905 -14.086 1.00 92.94 193 GLU A CA 1
ATOM 1514 C C . GLU A 1 193 ? -4.151 -2.823 -14.209 1.00 92.94 193 GLU A C 1
ATOM 1516 O O . GLU A 1 193 ? -3.507 -2.887 -15.265 1.00 92.94 193 GLU A O 1
ATOM 1521 N N . TRP A 1 194 ? -3.859 -3.555 -13.141 1.00 91.75 194 TRP A N 1
ATOM 1522 C CA . TRP A 1 194 ? -2.726 -4.466 -13.056 1.00 91.75 194 TRP A CA 1
ATOM 1523 C C . TRP A 1 194 ? -3.147 -5.815 -12.467 1.00 91.75 194 TRP A C 1
ATOM 1525 O O . TRP A 1 194 ? -4.081 -5.912 -11.668 1.00 91.75 194 TRP A O 1
ATOM 1535 N N . SER A 1 195 ? -2.445 -6.874 -12.865 1.00 96.12 195 SER A N 1
ATOM 1536 C CA . SER A 1 195 ? -2.545 -8.201 -12.263 1.00 96.12 195 SER A CA 1
ATOM 1537 C C . SER A 1 195 ? -1.151 -8.771 -12.055 1.00 96.12 195 SER A C 1
ATOM 1539 O O . SER A 1 195 ? -0.357 -8.818 -12.987 1.00 96.12 195 SER A O 1
ATOM 1541 N N . ILE A 1 196 ? -0.869 -9.208 -10.835 1.00 95.62 196 ILE A N 1
ATOM 1542 C CA . ILE A 1 196 ? 0.384 -9.826 -10.410 1.00 95.62 196 ILE A CA 1
ATOM 1543 C C . ILE A 1 196 ? 0.074 -11.257 -9.966 1.00 95.62 196 ILE A C 1
ATOM 1545 O O . ILE A 1 196 ? -0.965 -11.499 -9.351 1.00 95.62 196 ILE A O 1
ATOM 1549 N N . LYS A 1 197 ? 0.961 -12.203 -10.270 1.00 97.38 197 LYS A N 1
ATOM 1550 C CA . LYS A 1 197 ? 0.934 -13.570 -9.744 1.00 97.38 197 LYS A CA 1
ATOM 1551 C C . LYS A 1 197 ? 2.282 -13.948 -9.159 1.00 97.38 197 LYS A C 1
ATOM 1553 O O . LYS A 1 197 ? 3.315 -13.542 -9.697 1.00 97.38 197 LYS A O 1
ATOM 1558 N N . ASP A 1 198 ? 2.227 -14.753 -8.106 1.00 96.94 198 ASP A N 1
ATOM 1559 C CA . ASP A 1 198 ? 3.377 -15.315 -7.405 1.00 96.94 198 ASP A CA 1
ATOM 1560 C C . ASP A 1 198 ? 4.368 -14.217 -6.993 1.00 96.94 198 ASP A C 1
ATOM 1562 O O . ASP A 1 198 ? 5.545 -14.228 -7.359 1.00 96.94 198 ASP A O 1
ATOM 1566 N N . LEU A 1 199 ? 3.856 -13.210 -6.279 1.00 96.31 199 LEU A N 1
ATOM 1567 C CA . LEU A 1 199 ? 4.676 -12.184 -5.648 1.00 96.31 199 LEU A CA 1
ATOM 1568 C C . LEU A 1 199 ? 5.354 -12.796 -4.425 1.00 96.31 199 LEU A C 1
ATOM 1570 O O . LEU A 1 199 ? 4.692 -13.374 -3.568 1.00 96.31 199 LEU A O 1
ATOM 1574 N N . THR A 1 200 ? 6.660 -12.617 -4.308 1.00 96.62 200 THR A N 1
ATOM 1575 C CA . THR A 1 200 ? 7.425 -12.881 -3.092 1.00 96.62 200 THR A CA 1
ATOM 1576 C C . THR A 1 200 ? 8.283 -11.667 -2.790 1.00 96.62 200 THR A C 1
ATOM 1578 O O . THR A 1 200 ? 9.015 -11.191 -3.652 1.00 96.62 200 THR A O 1
ATOM 1581 N N . TYR A 1 201 ? 8.199 -11.170 -1.568 1.00 94.25 201 TYR A N 1
ATOM 1582 C CA . TYR A 1 201 ? 9.027 -10.097 -1.044 1.00 94.25 201 TYR A CA 1
ATOM 1583 C C . TYR A 1 201 ? 9.734 -10.627 0.203 1.00 94.25 201 TYR A C 1
ATOM 1585 O O . TYR A 1 201 ? 9.083 -10.934 1.199 1.00 94.25 201 TYR A O 1
ATOM 1593 N N . ASP A 1 202 ? 11.051 -10.778 0.129 1.00 94.88 202 ASP A N 1
ATOM 1594 C CA . ASP A 1 202 ? 11.887 -11.354 1.181 1.00 94.88 202 ASP A CA 1
ATOM 1595 C C . ASP A 1 202 ? 12.950 -10.342 1.615 1.00 94.88 202 ASP A C 1
ATOM 1597 O O . ASP A 1 202 ? 13.866 -10.029 0.853 1.00 94.88 202 ASP A O 1
ATOM 1601 N N . ILE A 1 203 ? 12.823 -9.830 2.842 1.00 92.38 203 ILE A N 1
ATOM 1602 C CA . ILE A 1 203 ? 13.899 -9.082 3.498 1.00 92.38 203 ILE A CA 1
ATOM 1603 C C . ILE A 1 203 ? 14.722 -10.074 4.306 1.00 92.38 203 ILE A C 1
ATOM 1605 O O . ILE A 1 203 ? 14.307 -10.488 5.394 1.00 92.38 203 ILE A O 1
ATOM 1609 N N . HIS A 1 204 ? 15.909 -10.389 3.805 1.00 92.00 204 HIS A N 1
ATOM 1610 C CA . HIS A 1 204 ? 16.904 -11.192 4.489 1.00 92.00 204 HIS A CA 1
ATOM 1611 C C . HIS A 1 204 ? 17.843 -10.300 5.306 1.00 92.00 204 HIS A C 1
ATOM 1613 O O . HIS A 1 204 ? 18.348 -9.290 4.822 1.00 92.00 204 HIS A O 1
ATOM 1619 N N . LEU A 1 205 ? 18.078 -10.685 6.556 1.00 89.88 205 LEU A N 1
ATOM 1620 C CA . LEU A 1 205 ? 18.929 -9.994 7.512 1.00 89.88 205 LEU A CA 1
ATOM 1621 C C . LEU A 1 205 ? 19.997 -10.959 8.009 1.00 89.88 205 LEU A C 1
ATOM 1623 O O . LEU A 1 205 ? 19.671 -12.028 8.530 1.00 89.88 205 LEU A O 1
ATOM 1627 N N . THR A 1 206 ? 21.251 -10.534 7.930 1.00 87.25 206 THR A N 1
ATOM 1628 C CA . THR A 1 206 ? 22.381 -11.233 8.539 1.00 87.25 206 THR A CA 1
ATOM 1629 C C . THR A 1 206 ? 22.963 -10.349 9.625 1.00 87.25 206 THR A C 1
ATOM 1631 O O . THR A 1 206 ? 23.213 -9.160 9.412 1.00 87.25 206 THR A O 1
ATOM 1634 N N . ASP A 1 207 ? 23.141 -10.906 10.815 1.00 82.25 207 ASP A N 1
ATOM 1635 C CA . ASP A 1 207 ? 23.725 -10.193 11.944 1.00 82.25 207 ASP A CA 1
ATOM 1636 C C . ASP A 1 207 ? 25.251 -10.392 12.024 1.00 82.25 207 ASP A C 1
ATOM 1638 O O . ASP A 1 207 ? 25.807 -11.260 11.359 1.00 82.25 207 ASP A O 1
ATOM 1642 N N . MET A 1 208 ? 25.938 -9.612 12.864 1.00 77.94 208 MET A N 1
ATOM 1643 C CA . MET A 1 208 ? 27.407 -9.687 13.028 1.00 77.94 208 MET A CA 1
ATOM 1644 C C . MET A 1 208 ? 27.920 -11.043 13.561 1.00 77.94 208 MET A C 1
ATOM 1646 O O . MET A 1 208 ? 29.126 -11.275 13.614 1.00 77.94 208 MET A O 1
ATOM 1650 N N . GLN A 1 209 ? 27.026 -11.926 14.019 1.00 82.38 209 GLN A N 1
ATOM 1651 C CA . GLN A 1 209 ? 27.326 -13.291 14.461 1.00 82.38 209 GLN A CA 1
ATOM 1652 C C . GLN A 1 209 ? 26.965 -14.328 13.380 1.00 82.38 209 GLN A C 1
ATOM 1654 O O . GLN A 1 209 ? 26.909 -15.519 13.685 1.00 82.38 209 GLN A O 1
ATOM 1659 N N . ASN A 1 210 ? 26.717 -13.889 12.139 1.00 83.25 210 ASN A N 1
ATOM 1660 C CA . ASN A 1 210 ? 26.248 -14.694 11.009 1.00 83.25 210 ASN A CA 1
ATOM 1661 C C . ASN A 1 210 ? 24.921 -15.424 11.267 1.00 83.25 210 ASN A C 1
ATOM 1663 O O . ASN A 1 210 ? 24.665 -16.481 10.691 1.00 83.25 210 ASN A O 1
ATOM 1667 N N . ARG A 1 211 ? 24.067 -14.893 12.148 1.00 87.00 211 ARG A N 1
ATOM 1668 C CA . ARG A 1 211 ? 22.706 -15.411 12.322 1.00 87.00 211 ARG A CA 1
ATOM 1669 C C . ARG A 1 211 ? 21.805 -14.808 11.265 1.00 87.00 211 ARG A C 1
ATOM 1671 O O . ARG A 1 211 ? 21.864 -13.606 11.002 1.00 87.00 211 ARG A O 1
ATOM 1678 N N . GLU A 1 212 ? 20.931 -15.641 10.722 1.00 91.62 212 GLU A N 1
ATOM 1679 C CA . GLU A 1 212 ? 20.067 -15.270 9.610 1.00 91.62 212 GLU A CA 1
ATOM 1680 C C . GLU A 1 212 ? 18.619 -15.142 10.072 1.00 91.62 212 GLU A C 1
ATOM 1682 O O . GLU A 1 212 ? 18.069 -16.019 10.749 1.00 91.62 212 GLU A O 1
ATOM 1687 N N . ALA A 1 213 ? 17.969 -14.063 9.658 1.00 92.44 213 ALA A N 1
ATOM 1688 C CA . ALA A 1 213 ? 16.535 -13.882 9.790 1.00 92.44 213 ALA A CA 1
ATOM 1689 C C . ALA A 1 213 ? 15.946 -13.412 8.461 1.00 92.44 213 ALA A C 1
ATOM 1691 O O . ALA A 1 213 ? 16.613 -12.754 7.670 1.00 92.44 213 ALA A O 1
ATOM 1692 N N . SER A 1 214 ? 14.690 -13.748 8.196 1.00 93.75 214 SER A N 1
ATOM 1693 C CA . SER A 1 214 ? 14.001 -13.294 6.993 1.00 93.75 214 SER A CA 1
ATOM 1694 C C . SER A 1 214 ? 12.548 -12.978 7.296 1.00 93.75 214 SER A C 1
ATOM 1696 O O . SER A 1 214 ? 11.879 -13.735 8.008 1.00 93.75 214 SER A O 1
ATOM 1698 N N . ILE A 1 215 ? 12.073 -11.857 6.763 1.00 93.94 215 ILE A N 1
ATOM 1699 C CA . ILE A 1 215 ? 10.658 -11.486 6.747 1.00 93.94 215 ILE A CA 1
ATOM 1700 C C . ILE A 1 215 ? 10.175 -11.712 5.323 1.00 93.94 215 ILE A C 1
ATOM 1702 O O . ILE A 1 215 ? 10.605 -11.004 4.416 1.00 93.94 215 ILE A O 1
ATOM 1706 N N . ILE A 1 216 ? 9.299 -12.697 5.139 1.00 95.94 216 ILE A N 1
ATOM 1707 C CA . ILE A 1 216 ? 8.861 -13.121 3.814 1.00 95.94 216 ILE A CA 1
ATOM 1708 C C . ILE A 1 216 ? 7.365 -12.887 3.679 1.00 95.94 216 ILE A C 1
ATOM 1710 O O . ILE A 1 216 ? 6.575 -13.355 4.499 1.00 95.94 216 ILE A O 1
ATOM 1714 N N . LEU A 1 217 ? 6.996 -12.160 2.633 1.00 95.69 217 LEU A N 1
ATOM 1715 C CA . LEU A 1 217 ? 5.633 -11.894 2.212 1.00 95.69 217 LEU A CA 1
ATOM 1716 C C . LEU A 1 217 ? 5.403 -12.582 0.871 1.00 95.69 217 LEU A C 1
ATOM 1718 O O . LEU A 1 217 ? 6.157 -12.358 -0.071 1.00 95.69 217 LEU A O 1
ATOM 1722 N N . GLU A 1 218 ? 4.351 -13.387 0.771 1.00 96.69 218 GLU A N 1
ATOM 1723 C CA . GLU A 1 218 ? 3.947 -14.036 -0.477 1.00 96.69 218 GLU A CA 1
ATOM 1724 C C . GLU A 1 218 ? 2.505 -13.673 -0.825 1.00 96.69 218 GLU A C 1
ATOM 1726 O O . GLU A 1 218 ? 1.634 -13.653 0.047 1.00 96.69 218 GLU A O 1
ATOM 1731 N N . ALA A 1 219 ? 2.237 -13.439 -2.106 1.00 95.19 219 ALA A N 1
ATOM 1732 C CA . ALA A 1 219 ? 0.887 -13.286 -2.628 1.00 95.19 219 ALA A CA 1
ATOM 1733 C C . ALA A 1 219 ? 0.721 -14.131 -3.894 1.00 95.19 219 ALA A C 1
ATOM 1735 O O . ALA A 1 219 ? 1.490 -13.984 -4.844 1.00 95.19 219 ALA A O 1
ATOM 1736 N N . GLU A 1 220 ? -0.282 -15.009 -3.922 1.00 96.44 220 GLU A N 1
ATOM 1737 C CA . GLU A 1 220 ? -0.486 -15.923 -5.057 1.00 96.44 220 GLU A CA 1
ATOM 1738 C C . GLU A 1 220 ? -0.994 -15.161 -6.280 1.00 96.44 220 GLU A C 1
ATOM 1740 O O . GLU A 1 220 ? -0.472 -15.300 -7.385 1.00 96.44 220 GLU A O 1
ATOM 1745 N N . LYS A 1 221 ? -2.001 -14.308 -6.089 1.00 96.69 221 LYS A N 1
ATOM 1746 C CA . LYS A 1 221 ? -2.488 -13.428 -7.147 1.00 96.69 221 LYS A CA 1
ATOM 1747 C C . LYS A 1 221 ? -3.044 -12.150 -6.555 1.00 96.69 221 LYS A C 1
ATOM 1749 O O . LYS A 1 221 ? -3.878 -12.176 -5.658 1.00 96.69 221 LYS A O 1
ATOM 1754 N N . MET A 1 222 ? -2.625 -11.033 -7.127 1.00 96.06 222 MET A N 1
ATOM 1755 C CA . MET A 1 222 ? -3.133 -9.710 -6.813 1.00 96.06 222 MET A CA 1
ATOM 1756 C C . MET A 1 222 ? -3.676 -9.063 -8.083 1.00 96.06 222 MET A C 1
ATOM 1758 O O . MET A 1 222 ? -3.084 -9.176 -9.156 1.00 96.06 222 MET A O 1
ATOM 1762 N N . THR A 1 223 ? -4.806 -8.384 -7.982 1.00 96.69 223 THR A N 1
ATOM 1763 C CA . THR A 1 223 ? -5.365 -7.554 -9.051 1.00 96.69 223 THR A CA 1
ATOM 1764 C C . THR A 1 223 ? -5.741 -6.216 -8.467 1.00 96.69 223 THR A C 1
ATOM 1766 O O . THR A 1 223 ? -6.228 -6.165 -7.342 1.00 96.69 223 THR A O 1
ATOM 1769 N N . GLY A 1 224 ? -5.575 -5.145 -9.224 1.00 94.81 224 GLY A N 1
ATOM 1770 C CA . GLY A 1 224 ? -5.987 -3.845 -8.739 1.00 94.81 224 GLY A CA 1
ATOM 1771 C C . GLY A 1 224 ? -6.116 -2.808 -9.825 1.00 94.81 224 GLY A C 1
ATOM 1772 O O . GLY A 1 224 ? -5.734 -3.006 -10.980 1.00 94.81 224 GLY A O 1
ATOM 1773 N N . ARG A 1 225 ? -6.676 -1.684 -9.406 1.00 94.00 225 ARG A N 1
ATOM 1774 C CA . ARG A 1 225 ? -6.817 -0.468 -10.180 1.00 94.00 225 ARG A CA 1
ATOM 1775 C C . ARG A 1 225 ? -6.199 0.666 -9.389 1.00 94.00 225 ARG A C 1
ATOM 1777 O O . ARG A 1 225 ? -6.440 0.805 -8.193 1.00 94.00 225 ARG A O 1
ATOM 1784 N N . GLN A 1 226 ? -5.442 1.498 -10.082 1.00 90.44 226 GLN A N 1
ATOM 1785 C CA . GLN A 1 226 ? -4.899 2.721 -9.527 1.00 90.44 226 GLN A CA 1
ATOM 1786 C C . GLN A 1 226 ? -5.309 3.905 -10.396 1.00 90.44 226 GLN A C 1
ATOM 1788 O O . GLN A 1 226 ? -5.131 3.872 -11.609 1.00 90.44 226 GLN A O 1
ATOM 1793 N N . ASP A 1 227 ? -5.805 4.960 -9.758 1.00 89.94 227 ASP A N 1
ATOM 1794 C CA . ASP A 1 227 ? -5.938 6.299 -10.307 1.00 89.94 227 ASP A CA 1
ATOM 1795 C C . ASP A 1 227 ? -4.998 7.233 -9.528 1.00 89.94 227 ASP A C 1
ATOM 1797 O O . ASP A 1 227 ? -5.072 7.289 -8.303 1.00 89.94 227 ASP A O 1
ATOM 1801 N N . VAL A 1 228 ? -4.100 7.968 -10.185 1.00 86.94 228 VAL A N 1
ATOM 1802 C CA . VAL A 1 228 ? -3.112 8.821 -9.502 1.00 86.94 228 VAL A CA 1
ATOM 1803 C C . VAL A 1 228 ? -2.848 10.123 -10.256 1.00 86.94 228 VAL A C 1
ATOM 1805 O O . VAL A 1 228 ? -2.718 10.133 -11.477 1.00 86.94 228 VAL A O 1
ATOM 1808 N N . ARG A 1 229 ? -2.749 11.247 -9.535 1.00 86.50 229 ARG A N 1
ATOM 1809 C CA . ARG A 1 229 ? -2.346 12.545 -10.099 1.00 86.50 229 ARG A CA 1
ATOM 1810 C C . ARG A 1 229 ? -0.874 12.837 -9.843 1.00 86.50 229 ARG A C 1
ATOM 1812 O O . ARG A 1 229 ? -0.474 13.098 -8.709 1.00 86.50 229 ARG A O 1
ATOM 1819 N N . ALA A 1 230 ? -0.082 12.854 -10.912 1.00 83.25 230 ALA A N 1
ATOM 1820 C CA . ALA A 1 230 ? 1.342 13.191 -10.873 1.00 83.25 230 ALA A CA 1
ATOM 1821 C C . ALA A 1 230 ? 1.607 14.524 -10.155 1.00 83.25 230 ALA A C 1
ATOM 1823 O O . ALA A 1 230 ? 2.570 14.655 -9.407 1.00 83.25 230 ALA A O 1
ATOM 1824 N N . GLU A 1 231 ? 0.712 15.496 -10.339 1.00 85.25 231 GLU A N 1
ATOM 1825 C CA . GLU A 1 231 ? 0.821 16.853 -9.806 1.00 85.25 231 GLU A CA 1
ATOM 1826 C C . GLU A 1 231 ? 0.724 16.926 -8.275 1.00 85.25 231 GLU A C 1
ATOM 1828 O O . GLU A 1 231 ? 1.010 17.974 -7.707 1.00 85.25 231 GLU A O 1
ATOM 1833 N N . VAL A 1 232 ? 0.332 15.835 -7.607 1.00 82.50 232 VAL A N 1
ATOM 1834 C CA . VAL A 1 232 ? 0.333 15.727 -6.141 1.00 82.50 232 VAL A CA 1
ATOM 1835 C C . VAL A 1 232 ? 1.565 14.976 -5.644 1.00 82.50 232 VAL A C 1
ATOM 1837 O O . VAL A 1 232 ? 2.190 15.413 -4.688 1.00 82.50 232 VAL A O 1
ATOM 1840 N N . PHE A 1 233 ? 1.946 13.864 -6.277 1.00 81.31 233 PHE A N 1
ATOM 1841 C CA . PHE A 1 233 ? 3.021 13.007 -5.759 1.00 81.31 233 PHE A CA 1
ATOM 1842 C C . PHE A 1 233 ? 4.415 13.472 -6.165 1.00 81.31 233 PHE A C 1
ATOM 1844 O O . PHE A 1 233 ? 5.308 13.490 -5.323 1.00 81.31 233 PHE A O 1
ATOM 1851 N N . ILE A 1 234 ? 4.616 13.872 -7.424 1.00 82.06 234 ILE A N 1
ATOM 1852 C CA . ILE A 1 234 ? 5.936 14.282 -7.924 1.00 82.06 234 ILE A CA 1
ATOM 1853 C C . ILE A 1 234 ? 6.514 15.447 -7.101 1.00 82.06 234 ILE A C 1
ATOM 1855 O O . ILE A 1 234 ? 7.663 15.335 -6.663 1.00 82.06 234 ILE A O 1
ATOM 1859 N N . PRO A 1 235 ? 5.734 16.494 -6.750 1.00 84.69 235 PRO A N 1
ATOM 1860 C CA . PRO A 1 235 ? 6.263 17.602 -5.960 1.00 84.69 235 PRO A CA 1
ATOM 1861 C C . PRO A 1 235 ? 6.710 17.238 -4.533 1.00 84.69 235 PRO A C 1
ATOM 1863 O O . PRO A 1 235 ? 7.383 18.064 -3.913 1.00 84.69 235 PRO A O 1
ATOM 1866 N N . LEU A 1 236 ? 6.370 16.054 -3.990 1.00 79.75 236 LEU A N 1
ATOM 1867 C CA . LE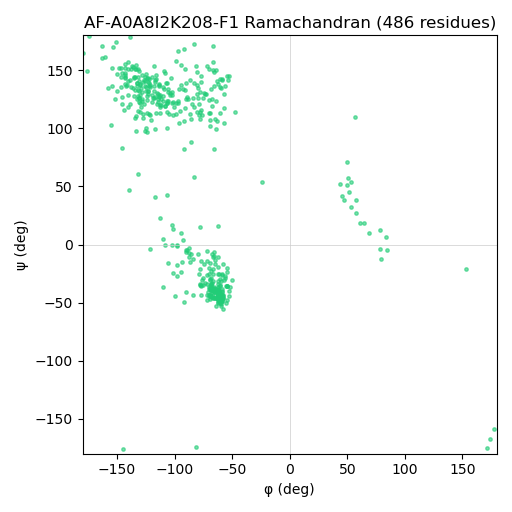U A 1 236 ? 6.915 15.570 -2.705 1.00 79.75 236 LEU A CA 1
ATOM 1868 C C . LEU A 1 236 ? 8.407 15.244 -2.800 1.00 79.75 236 LEU A C 1
ATOM 1870 O O . LEU A 1 236 ? 9.140 15.427 -1.831 1.00 79.75 236 LEU A O 1
ATOM 1874 N N . TYR A 1 237 ? 8.840 14.753 -3.960 1.00 76.50 237 TYR A N 1
ATOM 1875 C CA . TYR A 1 237 ? 10.192 14.248 -4.181 1.00 76.50 237 TYR A CA 1
ATOM 1876 C C . TYR A 1 237 ? 11.106 15.278 -4.852 1.00 76.50 237 TYR A C 1
ATOM 1878 O O . TYR A 1 237 ? 12.325 15.134 -4.790 1.00 76.50 237 TYR A O 1
ATOM 1886 N N . GLU A 1 238 ? 10.541 16.315 -5.475 1.00 75.44 238 GLU A N 1
ATOM 1887 C CA . GLU A 1 238 ? 11.292 17.426 -6.065 1.00 75.44 238 GLU A CA 1
ATOM 1888 C C . GLU A 1 238 ? 11.868 18.351 -4.976 1.00 75.44 238 GLU A C 1
ATOM 1890 O O . GLU A 1 238 ? 11.139 18.830 -4.097 1.00 75.44 238 GLU A O 1
ATOM 1895 N N . LYS A 1 239 ? 13.178 18.643 -5.057 1.00 67.88 239 LYS A N 1
ATOM 1896 C CA . LYS A 1 239 ? 13.857 19.623 -4.182 1.00 67.88 239 LYS A CA 1
ATOM 1897 C C . LYS A 1 239 ? 13.251 21.019 -4.336 1.00 67.88 239 LYS A C 1
ATOM 1899 O O . LYS A 1 239 ? 12.935 21.675 -3.347 1.00 67.88 239 LYS A O 1
ATOM 1904 N N . GLU A 1 240 ? 13.018 21.428 -5.579 1.00 66.50 240 GLU A N 1
ATOM 1905 C CA . GLU A 1 240 ? 12.397 22.697 -5.953 1.00 66.50 240 GLU A CA 1
ATOM 1906 C C . GLU A 1 240 ? 11.174 22.400 -6.820 1.00 66.50 240 GLU A C 1
ATOM 1908 O O . GLU A 1 240 ? 11.275 21.690 -7.816 1.00 66.50 240 GLU A O 1
ATOM 1913 N N . GLY A 1 241 ? 10.002 22.899 -6.430 1.00 66.38 241 GLY A N 1
ATOM 1914 C CA . GLY A 1 241 ? 8.763 22.625 -7.154 1.00 66.38 241 GLY A CA 1
ATOM 1915 C C . GLY A 1 241 ? 7.583 23.377 -6.559 1.00 66.38 241 GLY A C 1
ATOM 1916 O O . GLY A 1 241 ? 7.552 23.646 -5.354 1.00 66.38 241 GLY A O 1
ATOM 1917 N N . GLN A 1 242 ? 6.620 23.729 -7.411 1.00 71.62 242 GLN A N 1
ATOM 1918 C CA . GLN A 1 242 ? 5.390 24.384 -6.977 1.00 71.62 242 GLN A CA 1
ATOM 1919 C C . GLN A 1 242 ? 4.571 23.435 -6.101 1.00 71.62 242 GLN A C 1
ATOM 1921 O O . GLN A 1 242 ? 4.410 22.256 -6.422 1.00 71.62 242 GLN A O 1
ATOM 1926 N N . SER A 1 243 ? 4.037 23.960 -4.999 1.00 80.56 243 SER A N 1
ATOM 1927 C CA . SER A 1 243 ? 3.068 23.224 -4.194 1.00 80.56 243 SER A CA 1
ATOM 1928 C C . SER A 1 243 ? 1.817 22.898 -5.027 1.00 80.56 243 SER A C 1
ATOM 1930 O O . SER A 1 243 ? 1.395 23.731 -5.836 1.00 80.56 243 SER A O 1
ATOM 1932 N N . PRO A 1 244 ? 1.207 21.714 -4.841 1.00 87.94 244 PRO A N 1
ATOM 1933 C CA . PRO A 1 244 ? -0.002 21.341 -5.564 1.00 87.94 244 PRO A CA 1
ATOM 1934 C C . PRO A 1 244 ? -1.166 22.294 -5.248 1.00 87.94 244 PRO A C 1
ATOM 1936 O O . PRO A 1 244 ? -1.403 22.621 -4.092 1.00 87.94 244 PRO A O 1
ATOM 1939 N N . ASP A 1 245 ? -1.951 22.700 -6.248 1.00 89.56 245 ASP A N 1
ATOM 1940 C CA . ASP A 1 245 ? -3.143 23.527 -6.013 1.00 89.56 245 ASP A CA 1
ATOM 1941 C C . ASP A 1 245 ? -4.360 22.652 -5.669 1.00 89.56 245 ASP A C 1
ATOM 1943 O O . ASP A 1 245 ? -5.153 22.250 -6.528 1.00 89.56 245 ASP A O 1
ATOM 1947 N N . PHE A 1 246 ? -4.523 22.365 -4.376 1.00 91.38 246 PHE A N 1
ATOM 1948 C CA . PHE A 1 246 ? -5.647 21.575 -3.873 1.00 91.38 246 PHE A CA 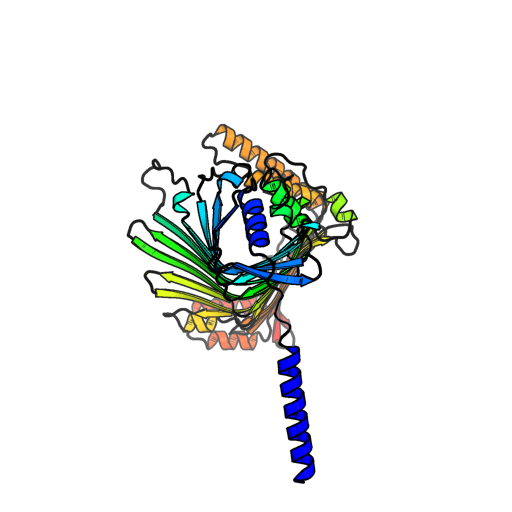1
ATOM 1949 C C . PHE A 1 246 ? -7.017 22.223 -4.121 1.00 91.38 246 PHE A C 1
ATOM 1951 O O . PHE A 1 246 ? -8.004 21.499 -4.236 1.00 91.38 246 PHE A O 1
ATOM 1958 N N . LYS A 1 247 ? -7.118 23.554 -4.256 1.00 91.31 247 LYS A N 1
ATOM 1959 C CA . LYS A 1 247 ? -8.398 24.200 -4.599 1.00 91.31 247 LYS A CA 1
ATOM 1960 C C . LYS A 1 247 ? -8.776 23.897 -6.043 1.00 91.31 247 LYS A C 1
ATOM 1962 O O . LYS A 1 247 ? -9.921 23.540 -6.317 1.00 91.31 247 LYS A O 1
ATOM 1967 N N . LYS A 1 248 ? -7.805 23.977 -6.955 1.00 90.69 248 LYS A N 1
ATOM 1968 C CA . LYS A 1 248 ? -8.000 23.611 -8.360 1.00 90.69 248 LYS A CA 1
ATOM 1969 C C . LYS A 1 248 ? -8.411 22.150 -8.507 1.00 90.69 248 LYS A C 1
ATOM 1971 O O . LYS A 1 248 ? -9.332 21.864 -9.266 1.00 90.69 248 LYS A O 1
ATOM 1976 N N . PHE A 1 249 ? -7.768 21.225 -7.793 1.00 89.50 249 PHE A N 1
ATOM 1977 C CA . PHE A 1 249 ? -8.142 19.812 -7.898 1.00 89.50 249 PHE A CA 1
ATOM 1978 C C . PHE A 1 249 ? -9.539 19.519 -7.364 1.00 89.50 249 PHE A C 1
ATOM 1980 O O . PHE A 1 249 ? -10.246 18.704 -7.957 1.00 89.50 249 PHE A O 1
ATOM 1987 N N . LEU A 1 250 ? -9.942 20.195 -6.285 1.00 90.50 250 LEU A N 1
ATOM 1988 C CA . LEU A 1 250 ? -11.289 20.071 -5.746 1.00 90.50 250 LEU A CA 1
ATOM 1989 C C . LEU A 1 250 ? -12.334 20.476 -6.798 1.00 90.50 250 LEU A C 1
ATOM 1991 O O . LEU A 1 250 ? -13.235 19.698 -7.097 1.00 90.50 250 LEU A O 1
ATOM 1995 N N . GLY A 1 251 ? -12.139 21.628 -7.453 1.00 87.31 251 GLY A N 1
ATOM 1996 C CA . GLY A 1 251 ? -13.028 22.114 -8.517 1.00 87.31 251 GLY A CA 1
ATOM 1997 C C . GLY A 1 251 ? -13.069 21.240 -9.780 1.00 87.31 251 GLY A C 1
ATOM 1998 O O . GLY A 1 251 ? -13.994 21.363 -10.575 1.00 87.31 251 GLY A O 1
ATOM 1999 N N . GLN A 1 252 ? -12.097 20.343 -9.976 1.00 87.56 252 GLN A N 1
ATOM 2000 C CA . GLN A 1 252 ? -12.089 19.390 -11.092 1.00 87.56 252 GLN A CA 1
ATOM 2001 C C . GLN A 1 252 ? -12.912 18.122 -10.817 1.00 87.56 252 GLN A C 1
ATOM 2003 O O . GLN A 1 252 ? -13.124 17.343 -11.742 1.00 87.56 252 GLN A O 1
ATOM 2008 N N . GLY A 1 253 ? -13.336 17.872 -9.572 1.00 84.81 253 GLY A N 1
ATOM 2009 C CA . GLY A 1 253 ? -14.218 16.748 -9.229 1.00 84.81 253 GLY A CA 1
ATOM 2010 C C . GLY A 1 253 ? -13.589 15.354 -9.351 1.00 84.81 253 GLY A C 1
ATOM 2011 O O . GLY A 1 253 ? -14.286 14.349 -9.266 1.00 84.81 253 GLY A O 1
ATOM 2012 N N . THR A 1 254 ? -12.275 15.250 -9.555 1.00 82.00 254 THR A N 1
ATOM 2013 C CA . THR A 1 254 ? -11.609 13.953 -9.758 1.00 82.00 254 THR A CA 1
ATOM 2014 C C . THR A 1 254 ? -10.742 13.542 -8.568 1.00 82.00 254 THR A C 1
ATOM 2016 O O . THR A 1 254 ? -10.108 14.425 -7.983 1.00 82.00 254 THR A O 1
ATOM 2019 N N . PRO A 1 255 ? -10.576 12.234 -8.295 1.00 89.06 255 PRO A N 1
ATOM 2020 C CA . PRO A 1 255 ? -9.640 11.746 -7.285 1.00 89.06 255 PRO A CA 1
ATOM 2021 C C . PRO A 1 255 ? -8.208 12.267 -7.480 1.00 89.06 255 PRO A C 1
ATOM 2023 O O . PRO A 1 255 ? -7.722 12.374 -8.613 1.00 89.06 255 PRO A O 1
ATOM 2026 N N . LEU A 1 256 ? -7.543 12.576 -6.362 1.00 90.50 256 LEU A N 1
ATOM 2027 C CA . LEU A 1 256 ? -6.101 12.837 -6.302 1.00 90.50 256 LEU A CA 1
ATOM 2028 C C . LEU A 1 256 ? -5.326 11.525 -6.357 1.00 90.50 256 LEU A C 1
ATOM 2030 O O . LEU A 1 256 ? -4.356 11.398 -7.104 1.00 90.50 256 LEU A O 1
ATOM 2034 N N . PHE A 1 257 ? -5.807 10.546 -5.598 1.00 91.31 257 PHE A N 1
ATOM 2035 C CA . PHE A 1 257 ? -5.463 9.150 -5.772 1.00 91.31 257 PHE A CA 1
ATOM 2036 C C . PHE A 1 257 ? -6.658 8.264 -5.423 1.00 91.31 257 PHE A C 1
ATOM 2038 O O . PHE A 1 257 ? -7.500 8.622 -4.595 1.00 91.31 257 PHE A O 1
ATOM 2045 N N . ASN A 1 258 ? -6.704 7.101 -6.050 1.00 94.00 258 ASN A N 1
ATOM 2046 C CA . ASN A 1 258 ? -7.569 5.990 -5.708 1.00 94.00 258 ASN A CA 1
ATOM 2047 C C . ASN A 1 258 ? -6.798 4.704 -5.993 1.00 94.00 258 ASN A C 1
ATOM 2049 O O . ASN A 1 258 ? -6.275 4.539 -7.089 1.00 94.00 258 ASN A O 1
ATOM 2053 N N . LEU A 1 259 ? -6.696 3.812 -5.026 1.00 94.75 259 LEU A N 1
ATOM 2054 C CA . LEU A 1 259 ? -6.081 2.508 -5.189 1.00 94.75 259 LEU A CA 1
ATOM 2055 C C . LEU A 1 259 ? -7.049 1.482 -4.634 1.00 94.75 259 LEU A C 1
ATOM 2057 O O . LEU A 1 259 ? -7.379 1.538 -3.456 1.00 94.75 259 LEU A O 1
ATOM 2061 N N . GLU A 1 260 ? -7.457 0.546 -5.472 1.00 96.88 260 GLU A N 1
ATOM 2062 C CA . GLU A 1 260 ? -8.346 -0.553 -5.121 1.00 96.88 260 GLU A CA 1
ATOM 2063 C C . GLU A 1 260 ? -7.686 -1.856 -5.555 1.00 96.88 260 GLU A C 1
ATOM 2065 O O . GLU A 1 260 ? -7.071 -1.922 -6.623 1.00 96.88 260 GLU A O 1
ATOM 2070 N N . GLY A 1 261 ? -7.795 -2.899 -4.742 1.00 96.38 261 GLY A N 1
ATOM 2071 C CA . GLY A 1 261 ? -7.211 -4.180 -5.092 1.00 96.38 261 GLY A CA 1
ATOM 2072 C C . GLY A 1 261 ? -7.745 -5.354 -4.298 1.00 96.38 261 GLY A C 1
ATOM 2073 O O . GLY A 1 261 ? -8.286 -5.223 -3.203 1.00 96.38 261 GLY A O 1
ATOM 2074 N N . ASP A 1 262 ? -7.534 -6.524 -4.877 1.00 96.94 262 ASP A N 1
ATOM 2075 C CA . ASP A 1 262 ? -7.838 -7.826 -4.320 1.00 96.94 262 ASP A CA 1
ATOM 2076 C C . ASP A 1 262 ? -6.578 -8.684 -4.362 1.00 96.94 262 ASP A C 1
ATOM 2078 O O . ASP A 1 262 ? -5.817 -8.665 -5.329 1.00 96.94 262 ASP A O 1
ATOM 2082 N N . CYS A 1 263 ? -6.380 -9.473 -3.320 1.00 95.94 263 CYS A N 1
ATOM 2083 C CA . CYS A 1 263 ? -5.331 -10.462 -3.191 1.00 95.94 263 CYS A CA 1
ATOM 2084 C C . CYS A 1 263 ? -5.980 -11.800 -2.829 1.00 95.94 263 CYS A C 1
ATOM 2086 O O . CYS A 1 263 ? -6.677 -11.903 -1.815 1.00 95.94 263 CYS A O 1
ATOM 2088 N N . SER A 1 264 ? -5.780 -12.819 -3.662 1.00 93.38 264 SER A N 1
ATOM 2089 C CA . SER A 1 264 ? -6.056 -14.203 -3.287 1.00 93.38 264 SER A CA 1
ATOM 2090 C C . SER A 1 264 ? -4.795 -14.788 -2.685 1.00 93.38 264 SER A C 1
ATOM 2092 O O . SER A 1 264 ? -3.754 -14.774 -3.341 1.00 93.38 264 SER A O 1
ATOM 2094 N N . MET A 1 265 ? -4.937 -15.316 -1.475 1.00 93.94 265 MET A N 1
ATOM 2095 C CA . MET A 1 265 ? -3.874 -15.874 -0.660 1.00 93.94 265 MET A CA 1
ATOM 2096 C C . MET A 1 265 ? -2.745 -14.859 -0.408 1.00 93.94 265 MET A C 1
ATOM 2098 O O . MET A 1 265 ? -1.946 -14.533 -1.282 1.00 93.94 265 MET A O 1
ATOM 2102 N N . PHE A 1 266 ? -2.642 -14.402 0.834 1.00 95.06 266 PHE A N 1
ATOM 2103 C CA . PHE A 1 266 ? -1.516 -13.629 1.337 1.00 95.06 266 PHE A CA 1
ATOM 2104 C C . PHE A 1 266 ? -0.857 -14.376 2.494 1.00 95.06 266 PHE A C 1
ATOM 2106 O O . PHE A 1 266 ? -1.538 -14.741 3.451 1.00 95.06 266 PHE A O 1
ATOM 2113 N N . LYS A 1 267 ? 0.459 -14.570 2.446 1.00 95.50 267 LYS A N 1
ATOM 2114 C CA . LYS A 1 267 ? 1.251 -15.100 3.560 1.00 95.50 267 LYS A CA 1
ATOM 2115 C C . L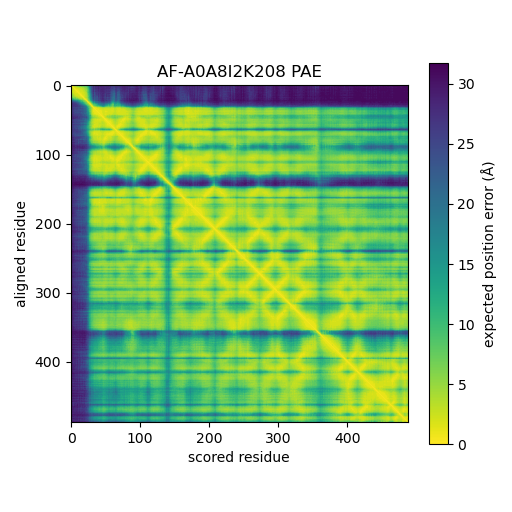YS A 1 267 ? 2.249 -14.063 4.028 1.00 95.50 267 LYS A C 1
ATOM 2117 O O . LYS A 1 267 ? 2.870 -13.383 3.221 1.00 95.50 267 LYS A O 1
ATOM 2122 N N . LEU A 1 268 ? 2.456 -14.016 5.335 1.00 95.06 268 LEU A N 1
ATOM 2123 C CA . LEU A 1 268 ? 3.581 -13.332 5.955 1.00 95.06 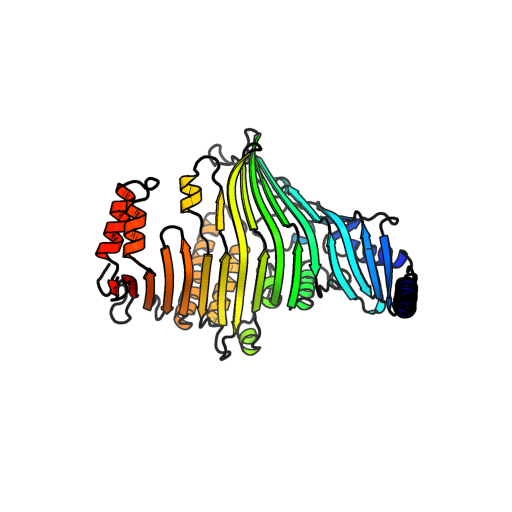268 LEU A CA 1
ATOM 2124 C C . LEU A 1 268 ? 4.209 -14.294 6.953 1.00 95.06 268 LEU A C 1
ATOM 2126 O O . LEU A 1 268 ? 3.514 -14.813 7.820 1.00 95.06 268 LEU A O 1
ATOM 2130 N N . TYR A 1 269 ? 5.505 -14.554 6.858 1.00 94.88 269 TYR A N 1
ATOM 2131 C CA . TYR A 1 269 ? 6.182 -15.421 7.812 1.00 94.88 269 TYR A CA 1
ATOM 2132 C C . TYR A 1 269 ? 7.591 -14.953 8.134 1.00 94.88 269 TYR A C 1
ATOM 2134 O O . TYR A 1 269 ? 8.283 -14.308 7.349 1.00 94.88 269 TYR A O 1
ATOM 2142 N N . LEU A 1 270 ? 7.997 -15.304 9.347 1.00 93.75 270 LEU A N 1
ATOM 2143 C CA . LEU A 1 270 ? 9.310 -15.053 9.902 1.00 93.75 270 LEU A CA 1
ATOM 2144 C C . LEU A 1 270 ? 10.113 -16.343 9.837 1.00 93.75 270 LEU A C 1
ATOM 2146 O O . LEU A 1 270 ? 9.737 -17.364 10.425 1.00 93.75 270 LEU A O 1
ATOM 2150 N N . LYS A 1 271 ? 11.248 -16.286 9.153 1.00 93.56 271 LYS A N 1
ATOM 2151 C CA . LYS A 1 271 ? 12.241 -17.355 9.107 1.00 93.56 271 LYS A CA 1
ATOM 2152 C C . LYS A 1 271 ? 13.443 -16.940 9.945 1.00 93.56 271 LYS A C 1
ATOM 2154 O O . LYS A 1 271 ? 13.850 -15.785 9.923 1.00 93.56 271 LYS A O 1
ATOM 2159 N N . LYS A 1 272 ? 14.006 -17.873 10.704 1.00 92.19 272 LYS A N 1
ATOM 2160 C CA . LYS A 1 272 ? 15.258 -17.678 11.435 1.00 92.19 272 LYS A CA 1
ATOM 2161 C C . LYS A 1 272 ? 16.089 -18.949 11.356 1.00 92.19 272 LYS A C 1
ATOM 2163 O O . LYS A 1 272 ? 15.565 -20.025 11.665 1.00 92.19 272 LYS A O 1
ATOM 2168 N N . ASP A 1 273 ? 17.347 -18.812 10.948 1.00 89.00 273 ASP A N 1
ATOM 2169 C CA . ASP A 1 273 ? 18.312 -19.906 10.790 1.00 89.00 273 ASP A CA 1
ATOM 2170 C C . ASP A 1 273 ? 17.715 -21.074 9.977 1.00 89.00 273 ASP A C 1
ATOM 2172 O O . ASP A 1 273 ? 17.634 -22.220 10.427 1.00 89.00 273 ASP A O 1
ATOM 2176 N N . GLY A 1 274 ? 17.148 -20.764 8.806 1.00 85.94 274 GLY A N 1
ATOM 2177 C CA . GLY A 1 274 ? 16.530 -21.766 7.933 1.00 85.94 274 GLY A CA 1
ATOM 2178 C C . GLY A 1 274 ? 15.111 -22.218 8.320 1.00 85.94 274 GLY A C 1
ATOM 2179 O O . GLY A 1 274 ? 14.441 -22.840 7.498 1.00 85.94 274 GLY A O 1
ATOM 2180 N N . ARG A 1 275 ? 14.610 -21.902 9.524 1.00 89.62 275 ARG A N 1
ATOM 2181 C CA . ARG A 1 275 ? 13.341 -22.442 10.057 1.00 89.62 275 ARG A CA 1
ATOM 2182 C C . ARG A 1 275 ? 12.263 -21.374 10.212 1.00 89.62 275 ARG A C 1
ATOM 2184 O O . ARG A 1 275 ? 12.535 -20.295 10.732 1.00 89.62 275 ARG A O 1
ATOM 2191 N N . ILE A 1 276 ? 11.024 -21.697 9.844 1.00 90.44 276 ILE A N 1
ATOM 2192 C CA . ILE A 1 276 ? 9.863 -20.832 10.106 1.00 90.44 276 ILE A CA 1
ATOM 2193 C C . ILE A 1 276 ? 9.618 -20.779 11.620 1.00 90.44 276 ILE A C 1
ATOM 2195 O O . ILE A 1 276 ? 9.504 -21.815 12.275 1.00 90.44 276 ILE A O 1
ATOM 2199 N N . LYS A 1 277 ? 9.572 -19.570 12.183 1.00 90.81 277 LYS A N 1
ATOM 2200 C CA . LYS A 1 277 ? 9.303 -19.323 13.611 1.00 90.81 277 LYS A CA 1
ATOM 2201 C C . LYS A 1 277 ? 7.853 -18.954 13.877 1.00 90.81 277 LYS A C 1
ATOM 2203 O O . LYS A 1 277 ? 7.341 -19.238 14.953 1.00 90.81 277 LYS A O 1
ATOM 2208 N N . GLY A 1 278 ? 7.203 -18.367 12.887 1.00 91.69 278 GLY A N 1
ATOM 2209 C CA . GLY A 1 278 ? 5.793 -18.042 12.919 1.00 91.69 278 GLY A CA 1
ATOM 2210 C C . GLY A 1 278 ? 5.388 -17.387 11.613 1.00 91.69 278 GLY A C 1
ATOM 2211 O O . GLY A 1 278 ? 6.240 -16.951 10.837 1.00 91.69 278 GLY A O 1
ATOM 2212 N N . GLY A 1 279 ? 4.093 -17.320 11.374 1.00 93.25 279 GLY A N 1
ATOM 2213 C CA . GLY A 1 279 ? 3.555 -16.608 10.233 1.00 93.25 279 GLY A CA 1
ATOM 2214 C C . GLY A 1 279 ? 2.046 -16.576 10.265 1.00 93.25 279 GLY A C 1
ATOM 2215 O O . GLY A 1 279 ? 1.422 -17.126 11.167 1.00 93.25 279 GLY A O 1
ATOM 2216 N N . ASN A 1 280 ? 1.467 -15.943 9.266 1.00 92.94 280 ASN A N 1
ATOM 2217 C CA . ASN A 1 280 ? 0.043 -15.891 9.050 1.00 92.94 280 ASN A CA 1
ATOM 2218 C C . ASN A 1 280 ? -0.275 -16.100 7.574 1.00 92.94 280 ASN A C 1
ATOM 2220 O O . ASN A 1 280 ? 0.535 -15.815 6.695 1.00 92.94 280 ASN A O 1
ATOM 2224 N N . THR A 1 281 ? -1.474 -16.604 7.318 1.00 94.94 281 THR A N 1
ATOM 2225 C CA . THR A 1 281 ? -2.070 -16.724 5.988 1.00 94.94 281 THR A CA 1
ATOM 2226 C C . THR A 1 281 ? -3.427 -16.035 5.997 1.00 94.94 281 THR A C 1
ATOM 2228 O O . THR A 1 281 ? -4.130 -16.085 6.999 1.00 94.94 281 THR A O 1
ATOM 2231 N N . VAL A 1 282 ? -3.798 -15.390 4.899 1.00 94.88 282 VAL A N 1
ATOM 2232 C CA . VAL A 1 282 ? -5.116 -14.795 4.667 1.00 94.88 282 VAL A CA 1
ATOM 2233 C C . VAL A 1 282 ? -5.602 -15.300 3.319 1.00 94.88 282 VAL A C 1
ATOM 2235 O O . VAL A 1 282 ? -4.952 -15.047 2.310 1.00 94.88 282 VAL A O 1
ATOM 2238 N N . ASP A 1 283 ? -6.724 -16.017 3.282 1.00 94.88 283 ASP A N 1
ATOM 2239 C CA . ASP A 1 283 ? -7.191 -16.672 2.051 1.00 94.88 283 ASP A CA 1
ATOM 2240 C C . ASP A 1 283 ? -7.635 -15.640 0.996 1.00 94.88 283 ASP A C 1
ATOM 2242 O O . ASP A 1 283 ? -7.406 -15.817 -0.202 1.00 94.88 283 ASP A O 1
ATOM 2246 N N . LYS A 1 284 ? -8.252 -14.535 1.431 1.00 94.50 284 LYS A N 1
ATOM 2247 C CA . LYS A 1 284 ? -8.620 -13.414 0.559 1.00 94.50 284 LYS A CA 1
ATOM 2248 C C . LYS A 1 284 ? -8.520 -12.091 1.301 1.00 94.50 284 LYS A C 1
ATOM 2250 O O . LYS A 1 284 ? -9.033 -11.973 2.410 1.00 94.50 284 LYS A O 1
ATOM 2255 N N . MET A 1 285 ? -7.937 -11.094 0.652 1.00 95.31 285 MET A N 1
ATOM 2256 C CA . MET A 1 285 ? -7.839 -9.727 1.146 1.00 95.31 285 MET A CA 1
ATOM 2257 C C . MET A 1 285 ? -8.285 -8.754 0.057 1.00 95.31 285 MET A C 1
ATOM 2259 O O . MET A 1 285 ? -7.827 -8.856 -1.075 1.00 95.31 285 MET A O 1
ATOM 2263 N N . SER A 1 286 ? -9.140 -7.800 0.399 1.00 96.44 286 SER A N 1
ATOM 2264 C CA . SER A 1 286 ? -9.543 -6.695 -0.470 1.00 96.44 286 SER A CA 1
ATOM 2265 C C . SER A 1 286 ? -9.189 -5.387 0.224 1.00 96.44 286 SER A C 1
ATOM 2267 O O . SER A 1 286 ? -9.403 -5.253 1.429 1.00 96.44 286 SER A O 1
ATOM 2269 N N . PHE A 1 287 ? -8.643 -4.422 -0.505 1.00 96.19 287 PHE A N 1
ATOM 2270 C CA . PHE A 1 287 ? -8.256 -3.130 0.047 1.00 96.19 287 PHE A CA 1
ATOM 2271 C C . PHE A 1 287 ? -8.641 -1.979 -0.879 1.00 96.19 287 PHE A C 1
ATOM 2273 O O . PHE A 1 287 ? -8.688 -2.124 -2.098 1.00 96.19 287 PHE A O 1
ATOM 2280 N N . SER A 1 288 ? -8.897 -0.818 -0.282 1.00 97.19 288 SER A N 1
ATOM 2281 C CA . SER A 1 288 ? -9.091 0.439 -0.998 1.00 97.19 288 SER A CA 1
ATOM 2282 C C . SER A 1 288 ? -8.474 1.584 -0.207 1.00 97.19 288 SER A C 1
ATOM 2284 O O . SER A 1 288 ? -8.559 1.615 1.018 1.00 97.19 288 SER A O 1
ATOM 2286 N N . TYR A 1 289 ? -7.885 2.549 -0.901 1.00 95.44 289 TYR A N 1
ATOM 2287 C CA . TYR A 1 289 ? -7.292 3.756 -0.336 1.00 95.44 289 TYR A CA 1
ATOM 2288 C C . TYR A 1 289 ? -7.501 4.918 -1.307 1.00 95.44 289 TYR A C 1
ATOM 2290 O O . TYR A 1 289 ? -7.063 4.850 -2.453 1.00 95.44 289 TYR A O 1
ATOM 2298 N N . PHE A 1 290 ? -8.167 5.990 -0.877 1.00 95.31 290 PHE A N 1
ATOM 2299 C CA . PHE A 1 290 ? -8.471 7.121 -1.756 1.00 95.31 290 PHE A CA 1
ATOM 2300 C C . PHE A 1 290 ? -8.387 8.479 -1.063 1.00 95.31 290 PHE A C 1
ATOM 2302 O O . PHE A 1 290 ? -8.602 8.604 0.141 1.00 95.31 290 PHE A O 1
ATOM 2309 N N . LEU A 1 291 ? -8.136 9.508 -1.870 1.00 93.94 291 LEU A N 1
ATOM 2310 C CA . LEU A 1 291 ? -8.365 10.910 -1.547 1.00 93.94 291 LEU A CA 1
ATOM 2311 C C . LEU A 1 291 ? -9.048 11.544 -2.750 1.00 93.94 291 LEU A C 1
ATOM 2313 O O . LEU A 1 291 ? -8.442 11.724 -3.811 1.00 93.94 291 LEU A O 1
ATOM 2317 N N . LYS A 1 292 ? -10.330 11.858 -2.595 1.00 94.56 292 LYS A N 1
ATOM 2318 C CA . LYS A 1 292 ? -11.178 12.360 -3.679 1.00 94.56 292 LYS A CA 1
ATOM 2319 C C . LYS A 1 292 ? -12.115 13.457 -3.185 1.00 94.56 292 LYS A C 1
ATOM 2321 O O . LYS A 1 292 ? -12.363 13.510 -1.985 1.00 94.56 292 LYS A O 1
ATOM 2326 N N . PRO A 1 293 ? -12.608 14.340 -4.065 1.00 94.62 293 PRO A N 1
ATOM 2327 C CA . PRO A 1 293 ? -13.685 15.262 -3.717 1.00 94.62 293 PRO A CA 1
ATOM 2328 C C . PRO A 1 293 ? -14.894 14.524 -3.123 1.00 94.62 293 PRO A C 1
ATOM 2330 O O . PRO A 1 293 ? -15.182 13.391 -3.516 1.00 94.62 293 PRO A O 1
ATOM 2333 N N . ASP A 1 294 ? -15.574 15.153 -2.169 1.00 93.19 294 ASP A N 1
ATOM 2334 C CA . ASP A 1 294 ? -16.894 14.727 -1.709 1.00 93.19 294 ASP A CA 1
ATOM 2335 C C . ASP A 1 294 ? -17.948 14.903 -2.814 1.00 93.19 294 ASP A C 1
ATOM 2337 O O . ASP A 1 294 ? -17.698 15.492 -3.867 1.00 93.19 294 ASP A O 1
ATOM 2341 N N . GLU A 1 295 ? -19.151 14.376 -2.583 1.00 89.31 295 GLU A N 1
ATOM 2342 C CA . GLU A 1 295 ? -20.247 14.435 -3.561 1.00 89.31 295 GLU A CA 1
ATOM 2343 C C . GLU A 1 295 ? -20.679 15.872 -3.892 1.00 89.31 295 GLU A C 1
ATOM 2345 O O . GLU A 1 295 ? -21.197 16.126 -4.977 1.00 89.31 295 GLU A O 1
ATOM 2350 N N . THR A 1 296 ? -20.454 16.823 -2.981 1.00 89.25 296 THR A N 1
ATOM 2351 C CA . THR A 1 296 ? -20.775 18.242 -3.182 1.00 89.25 296 THR A CA 1
ATOM 2352 C C . THR A 1 296 ? -19.647 19.019 -3.868 1.00 89.25 296 THR A C 1
ATOM 2354 O O . THR A 1 296 ? -19.857 20.170 -4.252 1.00 89.25 296 THR A O 1
ATOM 2357 N N . GLY A 1 297 ? -18.453 18.432 -4.014 1.00 89.25 297 GLY A N 1
ATOM 2358 C CA . GLY A 1 297 ? -17.251 19.109 -4.506 1.00 89.25 297 GLY A CA 1
ATOM 2359 C C . GLY A 1 297 ? -16.752 20.227 -3.583 1.00 89.25 297 GLY A C 1
ATOM 2360 O O . GLY A 1 297 ? -16.015 21.108 -4.024 1.00 89.25 297 GLY A O 1
ATOM 2361 N N . SER A 1 298 ? -17.175 20.231 -2.318 1.00 91.25 298 SER A N 1
ATOM 2362 C CA . SER A 1 298 ? -16.886 21.285 -1.340 1.00 91.25 298 SER A CA 1
ATOM 2363 C C . SER A 1 298 ? -15.662 20.985 -0.474 1.00 91.25 298 SER A C 1
ATOM 2365 O O . SER A 1 298 ? -15.014 21.900 0.043 1.00 91.25 298 SER A O 1
ATOM 2367 N N . ALA A 1 299 ? -15.319 19.705 -0.347 1.00 95.06 299 ALA A N 1
ATOM 2368 C CA . ALA A 1 299 ? -14.188 19.223 0.423 1.00 95.06 299 ALA A CA 1
ATOM 2369 C C . ALA A 1 299 ? -13.647 17.915 -0.165 1.00 95.06 299 ALA A C 1
ATOM 2371 O O . ALA A 1 299 ? -14.207 17.335 -1.088 1.00 95.06 299 ALA A O 1
ATOM 2372 N N . PHE A 1 300 ? -12.538 17.432 0.377 1.00 95.88 300 PHE A N 1
ATOM 2373 C CA . PHE A 1 300 ? -12.039 16.095 0.102 1.00 95.88 300 PHE A CA 1
ATOM 2374 C C . PHE A 1 300 ? -12.526 15.099 1.158 1.00 95.88 300 PHE A C 1
ATOM 2376 O O . PHE A 1 300 ? -12.773 15.439 2.319 1.00 95.88 300 PHE A O 1
ATOM 2383 N N . ILE A 1 301 ? -12.595 13.840 0.747 1.00 96.31 301 ILE A N 1
ATOM 2384 C CA . ILE A 1 301 ? -12.745 12.676 1.604 1.00 96.31 301 ILE A CA 1
ATOM 2385 C C . ILE A 1 301 ? -11.522 11.804 1.389 1.00 96.31 301 ILE A C 1
ATOM 2387 O O . ILE A 1 301 ? -11.200 11.413 0.262 1.00 96.31 301 ILE A O 1
ATOM 2391 N N . TYR A 1 302 ? -10.862 11.489 2.491 1.00 95.81 302 TYR A N 1
ATOM 2392 C CA . TYR A 1 302 ? -9.886 10.421 2.561 1.00 95.81 302 TYR A CA 1
ATOM 2393 C C . TYR A 1 302 ? -10.573 9.152 3.058 1.00 95.81 302 TYR A C 1
ATOM 2395 O O . TYR A 1 302 ? -11.352 9.215 4.010 1.00 95.81 302 TYR A O 1
ATOM 2403 N N . GLY A 1 303 ? -10.274 8.007 2.455 1.00 96.94 303 GLY A N 1
ATOM 2404 C CA . GLY A 1 303 ? -10.824 6.726 2.880 1.00 96.94 303 GLY A CA 1
ATOM 2405 C C . GLY A 1 303 ? -9.820 5.592 2.766 1.00 96.94 303 GLY A C 1
ATOM 2406 O O . GLY A 1 303 ? -8.998 5.570 1.854 1.00 96.94 303 GLY A O 1
ATOM 2407 N N . PHE A 1 304 ? -9.921 4.645 3.692 1.00 96.88 304 PHE A N 1
ATOM 2408 C CA . PHE A 1 304 ? -9.194 3.385 3.703 1.00 96.88 304 PHE A CA 1
ATOM 2409 C C . PHE A 1 304 ? -10.154 2.254 4.067 1.00 96.88 304 PHE A C 1
ATOM 2411 O O . PHE A 1 304 ? -10.919 2.373 5.023 1.00 96.88 304 PHE A O 1
ATOM 2418 N N . THR A 1 305 ? -10.095 1.143 3.344 1.00 97.19 305 THR A N 1
ATOM 2419 C CA . THR A 1 305 ? -10.811 -0.084 3.693 1.00 97.19 305 THR A CA 1
ATOM 2420 C C . THR A 1 305 ? -9.897 -1.282 3.528 1.00 97.19 305 THR A C 1
ATOM 2422 O O . THR A 1 305 ? -9.140 -1.341 2.561 1.00 97.19 305 THR A O 1
ATOM 2425 N N . LEU A 1 306 ? -10.023 -2.257 4.419 1.00 96.19 306 LEU A N 1
ATOM 2426 C CA . LEU A 1 306 ? -9.366 -3.554 4.341 1.00 96.19 306 LEU A CA 1
ATOM 2427 C C . LEU A 1 306 ? -10.363 -4.620 4.809 1.00 96.19 306 LEU A C 1
ATOM 2429 O O . LEU A 1 306 ? -10.805 -4.576 5.953 1.00 96.19 306 LEU A O 1
ATOM 2433 N N . ASP A 1 307 ? -10.725 -5.556 3.935 1.00 95.06 307 ASP A N 1
ATOM 2434 C CA . ASP A 1 307 ? -11.539 -6.736 4.261 1.00 95.06 307 ASP A CA 1
ATOM 2435 C C . ASP A 1 307 ? -10.674 -7.983 4.080 1.00 95.06 307 ASP A C 1
ATOM 2437 O O . ASP A 1 307 ? -10.112 -8.215 3.010 1.00 95.06 307 ASP A O 1
ATOM 2441 N N . MET A 1 308 ? -10.538 -8.774 5.138 1.00 94.69 308 MET A N 1
ATOM 2442 C CA . MET A 1 308 ? -9.764 -10.004 5.165 1.00 94.69 308 MET A CA 1
ATOM 2443 C C . MET A 1 308 ? -10.648 -11.183 5.546 1.00 94.69 308 MET A C 1
ATOM 2445 O O . MET A 1 308 ? -11.404 -11.146 6.518 1.00 94.69 308 MET A O 1
ATOM 2449 N N . ASN A 1 309 ? -10.484 -12.272 4.805 1.00 93.25 309 ASN A N 1
ATOM 2450 C CA . ASN A 1 309 ? -11.147 -13.539 5.053 1.00 93.25 309 ASN A CA 1
ATOM 2451 C C . ASN A 1 309 ? -10.128 -14.597 5.464 1.00 93.25 309 ASN A C 1
ATOM 2453 O O . ASN A 1 309 ? -9.071 -14.734 4.846 1.00 93.25 309 ASN A O 1
ATOM 2457 N N . ALA A 1 310 ? -10.508 -15.369 6.480 1.00 92.00 310 ALA A N 1
ATOM 2458 C CA . ALA A 1 310 ? -9.771 -16.507 7.003 1.00 92.00 310 ALA A CA 1
ATOM 2459 C C . ALA A 1 310 ? -8.302 -16.180 7.314 1.00 92.00 310 ALA A C 1
ATOM 2461 O O . ALA A 1 310 ? -7.389 -16.830 6.807 1.00 92.00 310 ALA A O 1
ATOM 2462 N N . PHE A 1 311 ? -8.082 -15.175 8.166 1.00 92.12 311 PHE A N 1
ATOM 2463 C CA . PHE A 1 311 ? -6.768 -14.943 8.751 1.00 92.12 311 PHE A CA 1
ATOM 2464 C C . PHE A 1 311 ? -6.443 -16.106 9.691 1.00 92.12 311 PHE A C 1
ATOM 2466 O O . PHE A 1 311 ? -7.164 -16.365 10.658 1.00 92.12 311 PHE A O 1
ATOM 2473 N N . LYS A 1 312 ? -5.359 -16.811 9.386 1.00 92.12 312 LYS A N 1
ATOM 2474 C CA . LYS A 1 312 ? -4.859 -17.956 10.138 1.00 92.12 312 LYS A CA 1
ATOM 2475 C C . LYS A 1 312 ? -3.463 -17.641 10.623 1.00 92.12 312 LYS A C 1
ATOM 2477 O O . LYS A 1 312 ? -2.590 -17.351 9.806 1.00 92.12 312 LYS A O 1
ATOM 2482 N N . LEU A 1 313 ? -3.248 -17.708 11.927 1.00 90.50 313 LEU A N 1
ATOM 2483 C CA . LEU A 1 313 ? -1.903 -17.673 12.486 1.00 90.50 313 LEU A CA 1
ATOM 2484 C C . LEU A 1 313 ? -1.299 -19.083 12.377 1.00 90.50 313 LEU A C 1
ATOM 2486 O O . LEU A 1 313 ? -2.025 -20.065 12.330 1.00 90.50 313 LEU A O 1
ATOM 2490 N N . SER A 1 314 ? 0.022 -19.196 12.312 1.00 88.50 314 SER A N 1
ATOM 2491 C CA . SER A 1 314 ? 0.756 -20.459 12.383 1.00 88.50 314 SER A CA 1
ATOM 2492 C C . SER A 1 314 ? 1.917 -20.281 13.350 1.00 88.50 314 SER A C 1
ATOM 2494 O O . SER A 1 314 ? 2.884 -19.575 13.047 1.00 88.50 314 SER A O 1
ATOM 2496 N N . LEU A 1 315 ? 1.834 -20.940 14.506 1.00 86.44 315 LEU A N 1
ATOM 2497 C CA . LEU A 1 315 ? 2.861 -20.924 15.547 1.00 86.44 315 LEU A CA 1
ATOM 2498 C C . LEU A 1 315 ? 3.270 -22.370 15.854 1.00 86.44 315 LEU A C 1
ATOM 2500 O O . LEU A 1 315 ? 2.585 -23.043 16.621 1.00 86.44 315 LEU A O 1
ATOM 2504 N N . PRO A 1 316 ? 4.401 -22.864 15.310 1.00 80.50 316 PRO A N 1
ATOM 2505 C CA . PRO A 1 316 ? 4.781 -24.277 15.407 1.00 80.50 316 PRO A CA 1
ATOM 2506 C C . PRO A 1 316 ? 4.843 -24.853 16.831 1.00 80.50 316 PRO A C 1
ATOM 2508 O O . PRO A 1 316 ? 4.735 -26.063 16.996 1.00 80.50 316 PRO A O 1
ATOM 2511 N N . LEU A 1 317 ? 5.033 -24.005 17.847 1.00 82.25 317 LEU A N 1
ATOM 2512 C CA . LEU A 1 317 ? 5.177 -24.404 19.250 1.00 82.25 317 LEU A CA 1
ATOM 2513 C C . LEU A 1 317 ? 3.962 -24.057 20.128 1.00 82.25 317 LEU A C 1
ATOM 2515 O O . LEU A 1 317 ? 4.008 -24.324 21.324 1.00 82.25 317 LEU A O 1
ATOM 2519 N N . ASN A 1 318 ? 2.904 -23.443 19.585 1.00 84.44 318 ASN A N 1
ATOM 2520 C CA . ASN A 1 318 ? 1.747 -23.019 20.378 1.00 84.44 318 ASN A CA 1
ATOM 2521 C C . ASN A 1 318 ? 0.441 -23.157 19.580 1.00 84.44 318 ASN A C 1
ATOM 2523 O O . ASN A 1 318 ? -0.039 -22.198 18.971 1.00 84.44 318 ASN A O 1
ATOM 2527 N N . LYS A 1 319 ? -0.109 -24.377 19.574 1.00 83.69 319 LYS A N 1
ATOM 2528 C CA . LYS A 1 319 ? -1.330 -24.719 18.828 1.00 83.69 319 LYS A CA 1
ATOM 2529 C C . LYS A 1 319 ? -2.587 -24.071 19.396 1.00 83.69 319 LYS A C 1
ATOM 2531 O O . LYS A 1 319 ? -3.466 -23.702 18.622 1.00 83.69 319 LYS A O 1
ATOM 2536 N N . ASP A 1 320 ? -2.632 -23.844 20.699 1.00 84.38 320 ASP A N 1
ATOM 2537 C CA . ASP A 1 320 ? -3.774 -23.187 21.328 1.00 84.38 320 ASP A CA 1
ATOM 2538 C C . ASP A 1 320 ? -3.835 -21.706 20.930 1.00 84.38 320 ASP A C 1
ATOM 2540 O O . ASP A 1 320 ? -4.874 -21.211 20.495 1.00 84.38 320 ASP A O 1
ATOM 2544 N N . ALA A 1 321 ? -2.693 -21.006 20.945 1.00 82.62 321 ALA A N 1
ATOM 2545 C CA . ALA A 1 321 ? -2.610 -19.637 20.434 1.00 82.62 321 ALA A CA 1
ATOM 2546 C C . ALA A 1 321 ? -2.934 -19.551 18.935 1.00 82.62 321 ALA A C 1
ATOM 2548 O O . ALA A 1 321 ? -3.515 -18.559 18.494 1.00 82.62 321 ALA A O 1
ATOM 2549 N N . GLU A 1 322 ? -2.582 -20.578 18.155 1.00 85.00 322 GLU A N 1
ATOM 2550 C CA . GLU A 1 322 ? -2.957 -20.698 16.744 1.00 85.00 322 GLU A CA 1
ATOM 2551 C C . GLU A 1 322 ? -4.482 -20.724 16.581 1.00 85.00 322 GLU A C 1
ATOM 2553 O O . GLU A 1 322 ? -5.042 -19.900 15.860 1.00 85.00 322 GLU A O 1
ATOM 2558 N N . MET A 1 323 ? -5.161 -21.617 17.310 1.00 84.69 323 MET A N 1
ATOM 2559 C CA . MET A 1 323 ? -6.617 -21.755 17.277 1.00 84.69 323 MET A CA 1
ATOM 2560 C C . MET A 1 323 ? -7.323 -20.457 17.687 1.00 84.69 323 MET A C 1
ATOM 2562 O O . MET A 1 323 ? -8.217 -19.995 16.976 1.00 84.69 323 MET A O 1
ATOM 2566 N N . LEU A 1 324 ? -6.903 -19.851 18.802 1.00 84.75 324 LEU A N 1
ATOM 2567 C CA . LEU A 1 324 ? -7.545 -18.661 19.367 1.00 84.75 324 LEU A CA 1
ATOM 2568 C C . LEU A 1 324 ? -7.338 -17.394 18.525 1.00 84.75 324 LEU A C 1
ATOM 2570 O O . LEU A 1 324 ? -8.164 -16.481 18.580 1.00 84.75 324 LEU A O 1
ATOM 2574 N N . SER A 1 325 ? -6.258 -17.339 17.741 1.00 84.69 325 SER A N 1
ATOM 2575 C CA . SER A 1 325 ? -5.915 -16.187 16.894 1.00 84.69 325 SER A CA 1
ATOM 2576 C C . SER A 1 325 ? -6.504 -16.268 15.485 1.00 84.69 325 SER A C 1
ATOM 2578 O O . SER A 1 325 ? -6.344 -15.329 14.703 1.00 84.69 325 SER A O 1
ATOM 2580 N N . ASN A 1 326 ? -7.167 -17.373 15.135 1.00 88.44 326 ASN A N 1
ATOM 2581 C CA . ASN A 1 326 ? -7.809 -17.512 13.835 1.00 88.44 326 ASN A CA 1
ATOM 2582 C C . ASN A 1 326 ? -9.034 -16.598 13.756 1.00 88.44 326 ASN A C 1
ATOM 2584 O O . ASN A 1 326 ? -9.959 -16.670 14.568 1.00 88.44 326 ASN A O 1
ATOM 2588 N N . ILE A 1 327 ? -9.045 -15.743 12.738 1.00 90.38 327 ILE A N 1
ATOM 2589 C CA . ILE A 1 327 ? -10.080 -14.742 12.503 1.00 90.38 327 ILE A CA 1
ATOM 2590 C C . ILE A 1 327 ? -10.748 -15.088 11.165 1.00 90.38 327 ILE A C 1
ATOM 2592 O O . ILE A 1 327 ? -10.206 -14.781 10.098 1.00 90.38 327 ILE A O 1
ATOM 2596 N N . PRO A 1 328 ? -11.921 -15.756 11.187 1.00 91.19 328 PRO A N 1
ATOM 2597 C CA . PRO A 1 328 ? -12.660 -16.105 9.977 1.00 91.19 328 PRO A CA 1
ATOM 2598 C C . PRO A 1 328 ? -12.964 -14.919 9.067 1.00 91.19 328 PRO A C 1
ATOM 2600 O O . PRO A 1 328 ? -12.953 -15.069 7.847 1.00 91.19 328 PRO A O 1
ATOM 2603 N N . ARG A 1 329 ? -13.243 -13.747 9.645 1.00 92.00 329 ARG A N 1
ATOM 2604 C CA . ARG A 1 329 ? -13.469 -12.522 8.881 1.00 92.00 329 ARG A CA 1
ATOM 2605 C C . ARG A 1 329 ? -13.147 -11.289 9.708 1.00 92.00 329 ARG A C 1
ATOM 2607 O O . ARG A 1 329 ? -13.550 -11.211 10.868 1.00 92.00 329 ARG A O 1
ATOM 2614 N N . TRP A 1 330 ? -12.466 -10.334 9.088 1.00 92.75 330 TRP A N 1
ATOM 2615 C CA . TRP A 1 330 ? -12.193 -9.024 9.660 1.00 92.75 330 TRP A CA 1
ATOM 2616 C C . TRP A 1 330 ? -12.239 -7.951 8.579 1.00 92.75 330 TRP A C 1
ATOM 2618 O O . TRP A 1 330 ? -11.418 -7.944 7.668 1.00 92.75 330 TRP A O 1
ATOM 2628 N N . GLY A 1 331 ? -13.196 -7.035 8.712 1.00 94.69 331 GLY A N 1
ATOM 2629 C CA . GLY A 1 331 ? -13.264 -5.810 7.923 1.00 94.69 331 GLY A CA 1
ATOM 2630 C C . GLY A 1 331 ? -12.964 -4.584 8.776 1.00 94.69 331 GLY A C 1
ATOM 2631 O O . GLY A 1 331 ? -13.503 -4.455 9.876 1.00 94.69 331 GLY A O 1
ATOM 2632 N N . ILE A 1 332 ? -12.144 -3.670 8.262 1.00 95.94 332 ILE A N 1
ATOM 2633 C CA . ILE A 1 332 ? -11.965 -2.316 8.786 1.00 95.94 332 ILE A CA 1
ATOM 2634 C C . ILE A 1 332 ? -12.229 -1.302 7.674 1.00 95.94 332 ILE A C 1
ATOM 2636 O O . ILE A 1 332 ? -11.753 -1.449 6.549 1.00 95.94 332 ILE A O 1
ATOM 2640 N N . ALA A 1 333 ? -12.967 -0.248 7.997 1.00 97.00 333 ALA A N 1
ATOM 2641 C CA . ALA A 1 333 ? -13.087 0.934 7.159 1.00 97.00 333 ALA A CA 1
ATOM 2642 C C . ALA A 1 333 ? -12.832 2.183 7.997 1.00 97.00 333 ALA A C 1
ATOM 2644 O O . ALA A 1 333 ? -13.308 2.293 9.124 1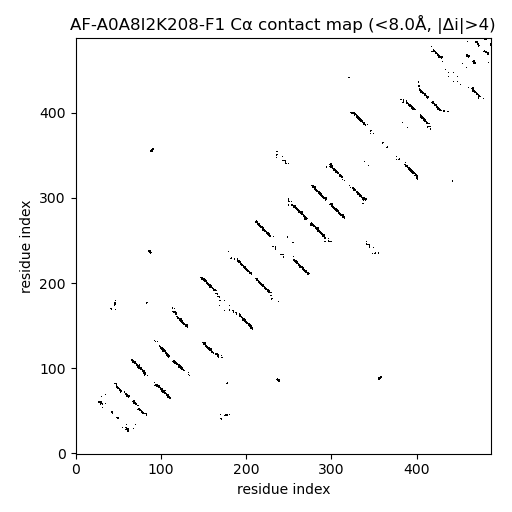.00 97.00 333 ALA A O 1
ATOM 2645 N N . PHE A 1 334 ? -12.095 3.129 7.436 1.00 97.31 334 PHE A N 1
ATOM 2646 C CA . PHE A 1 334 ? -11.787 4.423 8.020 1.00 97.31 334 PHE A CA 1
ATOM 2647 C C . PHE A 1 334 ? -12.033 5.504 6.972 1.00 97.31 334 PHE A C 1
ATOM 2649 O O . PHE A 1 334 ? -11.662 5.339 5.810 1.00 97.31 334 PHE A O 1
ATOM 2656 N N . SER A 1 335 ? -12.611 6.631 7.371 1.00 97.19 335 SER A N 1
ATOM 2657 C CA . SER A 1 335 ? -12.643 7.825 6.538 1.00 97.19 335 SER A CA 1
ATOM 2658 C C . SER A 1 335 ? -12.426 9.094 7.347 1.00 97.19 335 SER A C 1
ATOM 2660 O O . SER A 1 335 ? -12.758 9.180 8.530 1.00 97.19 335 SER A O 1
ATOM 2662 N N . LEU A 1 336 ? -11.857 10.091 6.677 1.00 95.50 336 LEU A N 1
ATOM 2663 C CA . LEU A 1 336 ? -11.777 11.465 7.141 1.00 95.50 336 LEU A CA 1
ATOM 2664 C C . LEU A 1 336 ? -12.498 12.334 6.108 1.00 95.50 336 LEU A C 1
ATOM 2666 O O . LEU A 1 336 ? -12.018 12.515 4.989 1.00 95.50 336 LEU A O 1
ATOM 2670 N N . GLU A 1 337 ? -13.677 12.823 6.472 1.00 95.81 337 GLU A N 1
ATOM 2671 C CA . GLU A 1 337 ? -14.529 13.666 5.628 1.00 95.81 337 GLU A CA 1
ATOM 2672 C C . GLU A 1 337 ? -14.325 15.146 5.949 1.00 95.81 337 GLU A C 1
ATOM 2674 O O . GLU A 1 337 ? -13.776 15.496 6.997 1.00 95.81 337 GLU A O 1
ATOM 2679 N N . ASN A 1 338 ? -14.825 16.015 5.068 1.00 94.88 338 ASN A N 1
ATOM 2680 C CA . ASN A 1 338 ? -14.710 17.470 5.166 1.00 94.88 338 ASN A CA 1
ATOM 2681 C C . ASN A 1 338 ? -13.255 17.953 5.226 1.00 94.88 338 ASN A C 1
ATOM 2683 O O . ASN A 1 338 ? -12.945 18.881 5.966 1.00 94.88 338 ASN A O 1
ATOM 2687 N N . ILE A 1 339 ? -12.344 17.337 4.469 1.00 94.12 339 ILE A N 1
ATOM 2688 C CA . ILE A 1 339 ? -10.960 17.806 4.355 1.00 94.12 339 ILE A CA 1
ATOM 2689 C C . ILE A 1 339 ? -10.915 19.029 3.434 1.00 94.12 339 ILE A C 1
ATOM 2691 O O . ILE A 1 339 ? -11.110 18.935 2.226 1.00 94.12 339 ILE A O 1
ATOM 2695 N N . SER A 1 340 ? -10.619 20.196 3.992 1.00 93.38 340 SER A N 1
ATOM 2696 C CA . SER A 1 340 ? -10.476 21.429 3.227 1.00 93.38 340 SER A CA 1
ATOM 2697 C C . SER A 1 340 ? -9.190 21.418 2.386 1.00 93.38 340 SER A C 1
ATOM 2699 O O . SER A 1 340 ? -8.191 20.810 2.788 1.00 93.38 340 SER A O 1
ATOM 2701 N N . PRO A 1 341 ? -9.143 22.167 1.267 1.00 92.38 341 PRO A N 1
ATOM 2702 C CA . PRO A 1 341 ? -7.906 22.367 0.514 1.00 92.38 341 PRO A CA 1
ATOM 2703 C C . PRO A 1 341 ? -6.756 22.918 1.368 1.00 92.38 341 PRO A C 1
ATOM 2705 O O . PRO A 1 341 ? -5.607 22.536 1.174 1.00 92.38 341 PRO A O 1
ATOM 2708 N N . GLY A 1 342 ? -7.062 23.787 2.340 1.00 92.50 342 GLY A N 1
ATOM 2709 C CA . GLY A 1 342 ? -6.064 24.339 3.259 1.00 92.50 342 GLY A CA 1
ATOM 2710 C C . GLY A 1 342 ? -5.460 23.283 4.186 1.00 92.50 342 GLY A C 1
ATOM 2711 O O . GLY A 1 342 ? -4.253 23.293 4.416 1.00 92.50 342 GLY A O 1
ATOM 2712 N N . PHE A 1 343 ? -6.271 22.337 4.671 1.00 92.19 343 PHE A N 1
ATOM 2713 C CA . PHE A 1 343 ? -5.776 21.215 5.470 1.00 92.19 343 PHE A CA 1
ATOM 2714 C C . PHE A 1 343 ? -4.922 20.256 4.636 1.00 92.19 343 PHE A C 1
ATOM 2716 O O . PHE A 1 343 ? -3.826 19.894 5.063 1.00 92.19 343 PHE A O 1
ATOM 2723 N N . ALA A 1 344 ? -5.376 19.908 3.427 1.00 91.38 344 ALA A N 1
ATOM 2724 C CA . ALA A 1 344 ? -4.607 19.074 2.505 1.00 91.38 344 ALA A CA 1
ATOM 2725 C C . ALA A 1 344 ? -3.240 19.701 2.169 1.00 91.38 344 ALA A C 1
ATOM 2727 O O . ALA A 1 344 ? -2.220 19.015 2.239 1.00 91.38 344 ALA A O 1
ATOM 2728 N N . GLN A 1 345 ? -3.205 21.015 1.908 1.00 91.00 345 GLN A N 1
ATOM 2729 C CA . GLN A 1 345 ? -1.965 21.758 1.674 1.00 91.00 345 GLN A CA 1
ATOM 2730 C C . GLN A 1 345 ? -1.032 21.731 2.890 1.00 91.00 345 GLN A C 1
ATOM 2732 O O . GLN A 1 345 ? 0.150 21.435 2.750 1.00 91.00 345 GLN A O 1
ATOM 2737 N N . ALA A 1 346 ? -1.550 22.016 4.087 1.00 90.06 346 ALA A N 1
ATOM 2738 C CA . ALA A 1 346 ? -0.736 22.048 5.300 1.00 90.06 346 ALA A CA 1
ATOM 2739 C C . ALA A 1 346 ? -0.119 20.673 5.617 1.00 90.06 346 ALA A C 1
ATOM 2741 O O . ALA A 1 346 ? 1.041 20.599 6.025 1.00 90.06 346 ALA A O 1
ATOM 2742 N N . TYR A 1 347 ? -0.874 19.590 5.400 1.00 89.56 347 TYR A N 1
ATOM 2743 C CA . TYR A 1 347 ? -0.368 18.226 5.552 1.00 89.56 347 TYR A CA 1
ATOM 2744 C C . TYR A 1 347 ? 0.703 17.902 4.502 1.00 89.56 347 TYR A C 1
ATOM 2746 O O . TYR A 1 347 ? 1.776 17.418 4.856 1.00 89.56 347 TYR A O 1
ATOM 2754 N N . PHE A 1 348 ? 0.451 18.240 3.232 1.00 88.31 348 PHE A N 1
ATOM 2755 C CA . PHE A 1 348 ? 1.421 18.090 2.146 1.00 88.31 348 PHE A CA 1
ATOM 2756 C C . PHE A 1 348 ? 2.747 18.803 2.454 1.00 88.31 348 PHE A C 1
ATOM 2758 O O . PHE A 1 348 ? 3.816 18.202 2.331 1.00 88.31 348 PHE A O 1
ATOM 2765 N N . ASP A 1 349 ? 2.686 20.060 2.903 1.00 85.75 349 ASP A N 1
ATOM 2766 C CA . ASP A 1 349 ? 3.872 20.859 3.225 1.00 85.75 349 ASP A CA 1
ATOM 2767 C C . ASP A 1 349 ? 4.686 20.228 4.367 1.00 85.75 349 ASP A C 1
ATOM 2769 O O . ASP A 1 349 ? 5.917 20.188 4.297 1.00 85.75 349 ASP A O 1
ATOM 2773 N N . LEU A 1 350 ? 4.018 19.690 5.399 1.00 85.94 350 LEU A N 1
ATOM 2774 C CA . LEU A 1 350 ? 4.682 18.961 6.485 1.00 85.94 350 LEU A CA 1
ATOM 2775 C C . LEU A 1 350 ? 5.357 17.681 5.978 1.00 85.94 350 LEU A C 1
ATOM 2777 O O . LEU A 1 350 ? 6.507 17.416 6.343 1.00 85.94 350 LEU A O 1
ATOM 2781 N N . THR A 1 351 ? 4.665 16.885 5.157 1.00 84.69 351 THR A N 1
ATOM 2782 C CA . THR A 1 351 ? 5.221 15.657 4.570 1.00 84.69 351 THR A CA 1
ATOM 2783 C C . THR A 1 351 ? 6.450 15.974 3.726 1.00 84.69 351 THR A C 1
ATOM 2785 O O . THR A 1 351 ? 7.516 15.414 3.984 1.00 84.69 351 THR A O 1
ATOM 2788 N N . LYS A 1 352 ? 6.350 16.934 2.796 1.00 81.06 352 LYS A N 1
ATOM 2789 C CA . LYS A 1 352 ? 7.483 17.374 1.973 1.00 81.06 352 LYS A CA 1
ATOM 2790 C C . LYS A 1 352 ? 8.647 17.820 2.855 1.00 81.06 352 LYS A C 1
ATOM 2792 O O . LYS A 1 352 ? 9.759 17.311 2.716 1.00 81.06 352 LYS A O 1
ATOM 2797 N N . ALA A 1 353 ? 8.397 18.696 3.829 1.00 77.56 353 ALA A N 1
ATOM 2798 C CA . ALA A 1 353 ? 9.428 19.184 4.743 1.00 77.56 353 ALA A CA 1
ATOM 2799 C C . ALA A 1 353 ? 10.092 18.076 5.578 1.00 77.56 353 ALA A C 1
ATOM 2801 O O . ALA A 1 353 ? 11.262 18.223 5.935 1.00 77.56 353 ALA A O 1
ATOM 2802 N N . SER A 1 354 ? 9.368 16.996 5.885 1.00 77.44 354 SER A N 1
ATOM 2803 C CA . SER A 1 354 ? 9.879 15.842 6.635 1.00 77.44 354 SER A CA 1
ATOM 2804 C C . SER A 1 354 ? 10.728 14.906 5.770 1.00 77.44 354 SER A C 1
ATOM 2806 O O . SER A 1 354 ? 11.718 14.377 6.265 1.00 77.44 354 SER A O 1
ATOM 2808 N N . MET A 1 355 ? 10.387 14.738 4.488 1.00 72.00 355 MET A N 1
ATOM 2809 C CA . MET A 1 355 ? 11.151 13.915 3.535 1.00 72.00 355 MET A CA 1
ATOM 2810 C C . MET A 1 355 ? 12.466 14.577 3.103 1.00 72.00 355 MET A C 1
ATOM 2812 O O . MET A 1 355 ? 13.468 13.898 2.895 1.00 72.00 355 MET A O 1
ATOM 2816 N N . SER A 1 356 ? 12.465 15.910 3.024 1.00 64.00 356 SER A N 1
ATOM 2817 C CA . SER A 1 356 ? 13.526 16.704 2.393 1.00 64.00 356 SER A CA 1
ATOM 2818 C C . SER A 1 356 ? 14.862 16.780 3.142 1.00 64.00 356 SER A C 1
ATOM 2820 O O . SER A 1 356 ? 15.772 17.470 2.687 1.00 64.00 356 SER A O 1
ATOM 2822 N N . ARG A 1 357 ? 14.978 16.227 4.356 1.00 62.19 357 ARG A N 1
ATOM 2823 C CA . ARG A 1 357 ? 16.025 16.680 5.288 1.00 62.19 357 ARG A CA 1
ATOM 2824 C C . ARG A 1 357 ? 17.126 15.652 5.515 1.00 62.19 357 ARG A C 1
ATOM 2826 O O . ARG A 1 357 ? 16.817 14.566 6.003 1.00 62.19 357 ARG A O 1
ATOM 2833 N N . PRO A 1 358 ? 18.399 16.009 5.259 1.00 55.75 358 PRO A N 1
ATOM 2834 C CA . PRO A 1 358 ? 19.522 15.243 5.771 1.00 55.75 358 PRO A CA 1
ATOM 2835 C C . PRO A 1 358 ? 19.542 15.291 7.302 1.00 55.75 358 PRO A C 1
ATOM 2837 O O . PRO A 1 358 ? 19.103 16.265 7.920 1.00 55.75 358 PRO A O 1
ATOM 2840 N N . VAL A 1 359 ? 20.053 14.228 7.921 1.00 54.62 359 VAL A N 1
ATOM 2841 C CA . VAL A 1 359 ? 20.304 14.177 9.367 1.00 54.62 359 VAL A CA 1
ATOM 2842 C C . VAL A 1 359 ? 21.370 15.231 9.702 1.00 54.62 359 VAL A C 1
ATOM 2844 O O . VAL A 1 359 ? 22.552 14.993 9.468 1.00 54.62 359 VAL A O 1
ATOM 2847 N N . SER A 1 360 ? 20.973 16.411 10.201 1.00 54.72 360 SER A N 1
ATOM 2848 C CA . SER A 1 360 ? 21.938 17.414 10.679 1.00 54.72 360 SER A CA 1
ATOM 2849 C C . SER A 1 360 ? 22.448 17.032 12.066 1.00 54.72 360 SER A C 1
ATOM 2851 O O . SER A 1 360 ? 21.673 16.738 12.981 1.00 54.72 360 SER A O 1
ATOM 2853 N N . THR A 1 361 ? 23.768 17.058 12.224 1.00 55.25 361 THR A N 1
ATOM 2854 C CA . THR A 1 361 ? 24.461 16.839 13.497 1.00 55.25 361 THR A CA 1
ATOM 2855 C C . THR A 1 361 ? 24.656 18.130 14.295 1.00 55.25 361 THR A C 1
ATOM 2857 O O . THR A 1 361 ? 25.158 18.066 15.415 1.00 55.25 361 THR A O 1
ATOM 2860 N N . SER A 1 362 ? 24.286 19.300 13.756 1.00 69.50 362 SER A N 1
ATOM 2861 C CA . SER A 1 362 ? 24.459 20.580 14.451 1.00 69.50 362 SER A CA 1
ATOM 2862 C C . SER A 1 362 ? 23.266 20.883 15.371 1.00 69.50 362 SER A C 1
ATOM 2864 O O . SER A 1 362 ? 22.108 20.586 15.066 1.00 69.50 362 SER A O 1
ATOM 2866 N N . GLN A 1 363 ? 23.539 21.449 16.547 1.00 66.44 363 GLN A N 1
ATOM 2867 C CA . GLN A 1 363 ? 22.503 21.763 17.535 1.00 66.44 363 GLN A CA 1
ATOM 2868 C C . GLN A 1 363 ? 21.634 22.957 17.099 1.00 66.44 363 GLN A C 1
ATOM 2870 O O . GLN A 1 363 ? 20.428 22.951 17.344 1.00 66.44 363 GLN A O 1
ATOM 2875 N N . GLU A 1 364 ? 22.222 23.938 16.409 1.00 71.44 364 GLU A N 1
ATOM 2876 C CA . GLU A 1 364 ? 21.525 25.124 15.893 1.00 71.44 364 GLU A CA 1
ATOM 2877 C C . GLU A 1 364 ? 20.550 24.774 14.762 1.00 71.44 364 GLU A C 1
ATOM 2879 O O . GLU A 1 364 ? 19.387 25.187 14.811 1.00 71.44 364 GLU A O 1
ATOM 2884 N N . ASP A 1 365 ? 20.957 23.928 13.808 1.00 71.69 365 ASP A N 1
ATOM 2885 C CA . ASP A 1 365 ? 20.043 23.450 12.765 1.00 71.69 365 ASP A CA 1
ATOM 2886 C C . ASP A 1 365 ? 18.894 22.663 13.391 1.00 71.69 365 ASP A C 1
ATOM 2888 O O . ASP A 1 365 ? 17.736 22.850 13.027 1.00 71.69 365 ASP A O 1
ATOM 2892 N N . ASN A 1 366 ? 19.179 21.809 14.379 1.00 71.38 366 ASN A N 1
ATOM 2893 C CA . ASN A 1 366 ? 18.147 21.028 15.057 1.00 71.38 366 ASN A CA 1
ATOM 2894 C C . ASN A 1 366 ? 17.128 21.910 15.797 1.00 71.38 366 ASN A C 1
ATOM 2896 O O . ASN A 1 366 ? 15.931 21.611 15.760 1.00 71.38 366 ASN A O 1
ATOM 2900 N N . GLN A 1 367 ? 17.555 23.022 16.402 1.00 77.88 367 GLN A N 1
ATOM 2901 C CA . GLN A 1 367 ? 16.645 23.998 17.012 1.00 77.88 367 GLN A CA 1
ATOM 2902 C C . GLN A 1 367 ? 15.782 24.717 15.967 1.00 77.88 367 GLN A C 1
ATOM 2904 O O . GLN A 1 367 ? 14.563 24.804 16.134 1.00 77.88 367 GLN A O 1
ATOM 2909 N N . GLN A 1 368 ? 16.368 25.168 14.853 1.00 77.38 368 GLN A N 1
ATOM 2910 C CA . GLN A 1 368 ? 15.607 25.776 13.754 1.00 77.38 368 GLN A CA 1
ATOM 2911 C C . GLN A 1 368 ? 14.611 24.784 13.132 1.00 77.38 368 GLN A C 1
ATOM 2913 O O . GLN A 1 368 ? 13.463 25.134 12.845 1.00 77.38 368 GLN A O 1
ATOM 2918 N N . ILE A 1 369 ? 15.011 23.518 12.985 1.00 74.62 369 ILE A N 1
ATOM 2919 C CA . ILE A 1 369 ? 14.159 22.428 12.500 1.00 74.62 369 ILE A CA 1
ATOM 2920 C C . ILE A 1 369 ? 12.975 22.209 13.448 1.00 74.62 369 ILE A C 1
ATOM 2922 O O . ILE A 1 369 ? 11.839 22.091 12.982 1.00 74.62 369 ILE A O 1
ATOM 2926 N N . GLN A 1 370 ? 13.208 22.165 14.762 1.00 76.12 370 GLN A N 1
ATOM 2927 C CA . GLN A 1 370 ? 12.133 22.024 15.747 1.00 76.12 370 GLN A CA 1
ATOM 2928 C C . GLN A 1 370 ? 11.165 23.211 15.705 1.00 76.12 370 GLN A C 1
ATOM 2930 O O . GLN A 1 370 ? 9.953 22.996 15.659 1.00 76.12 370 GLN A O 1
ATOM 2935 N N . ALA A 1 371 ? 11.674 24.444 15.628 1.00 81.31 371 ALA A N 1
ATOM 2936 C CA . ALA A 1 371 ? 10.843 25.641 15.509 1.00 81.31 371 ALA A CA 1
ATOM 2937 C C . ALA A 1 371 ? 9.979 25.616 14.234 1.00 81.31 371 ALA A C 1
ATOM 2939 O O . ALA A 1 371 ? 8.776 25.880 14.277 1.00 81.31 371 ALA A O 1
ATOM 2940 N N . GLN A 1 372 ? 10.553 25.217 13.095 1.00 81.44 372 GLN A N 1
ATOM 2941 C CA . GLN A 1 372 ? 9.809 25.089 11.844 1.00 81.44 372 GLN A CA 1
ATOM 2942 C C . GLN A 1 372 ? 8.745 23.984 11.902 1.00 81.44 372 GLN A C 1
ATOM 2944 O O . GLN A 1 372 ? 7.626 24.196 11.430 1.00 81.44 372 GLN A O 1
ATOM 2949 N N . ARG A 1 373 ? 9.051 22.831 12.516 1.00 79.06 373 ARG A N 1
ATOM 2950 C CA . ARG A 1 373 ? 8.075 21.750 12.748 1.00 79.06 373 ARG A CA 1
ATOM 2951 C C . ARG A 1 373 ? 6.938 22.206 13.651 1.00 79.06 373 ARG A C 1
ATOM 2953 O O . ARG A 1 373 ? 5.787 21.903 13.358 1.00 79.06 373 ARG A O 1
ATOM 2960 N N . MET A 1 374 ? 7.241 22.973 14.695 1.00 83.56 374 MET A N 1
ATOM 2961 C CA . MET A 1 374 ? 6.226 23.553 15.570 1.00 83.56 374 MET A CA 1
ATOM 2962 C C . MET A 1 374 ? 5.310 24.507 14.791 1.00 83.56 374 MET A C 1
ATOM 2964 O O . MET A 1 374 ? 4.090 24.385 14.878 1.00 83.56 374 MET A O 1
ATOM 2968 N N . MET A 1 375 ? 5.866 25.389 13.952 1.00 85.38 375 MET A N 1
ATOM 2969 C CA . MET A 1 375 ? 5.072 26.277 13.091 1.00 85.38 375 MET A CA 1
ATOM 2970 C C . MET A 1 375 ? 4.204 25.516 12.078 1.00 85.38 375 MET A C 1
ATOM 2972 O O . MET A 1 375 ? 3.036 25.859 11.893 1.00 85.38 375 MET A O 1
ATOM 2976 N N . MET A 1 376 ? 4.742 24.480 11.429 1.00 85.56 376 MET A N 1
ATOM 2977 C CA . MET A 1 376 ? 3.976 23.625 10.510 1.00 85.56 376 MET A CA 1
ATOM 2978 C C . MET A 1 376 ? 2.874 22.854 11.244 1.00 85.56 376 MET A C 1
ATOM 2980 O O . MET A 1 376 ? 1.743 22.800 10.764 1.00 85.56 376 MET A O 1
ATOM 2984 N N . GLY A 1 377 ? 3.169 22.339 12.440 1.00 84.38 377 GLY A N 1
ATOM 2985 C CA . GLY A 1 377 ? 2.190 21.705 13.320 1.00 84.38 377 GLY A CA 1
ATOM 2986 C C . GLY A 1 377 ? 1.045 22.653 13.677 1.00 84.38 377 GLY A C 1
ATOM 2987 O O . GLY A 1 377 ? -0.117 22.292 13.518 1.00 84.38 377 GLY A O 1
ATOM 2988 N N . MET A 1 378 ? 1.347 23.901 14.052 1.00 85.50 378 MET A N 1
ATOM 2989 C CA . MET A 1 378 ? 0.321 24.919 14.313 1.00 85.50 378 MET A CA 1
ATOM 2990 C C . MET A 1 378 ? -0.534 25.227 13.074 1.00 85.50 378 MET A C 1
ATOM 2992 O O . MET A 1 378 ? -1.752 25.360 13.194 1.00 85.50 378 MET A O 1
ATOM 2996 N N . LYS A 1 379 ? 0.065 25.300 11.875 1.00 87.25 379 LYS A N 1
ATOM 2997 C CA . LYS A 1 379 ? -0.685 25.489 10.619 1.00 87.25 379 LYS A CA 1
ATOM 2998 C C . LYS A 1 379 ? -1.659 24.341 10.357 1.00 87.25 379 LYS A C 1
ATOM 3000 O O . LYS A 1 379 ? -2.811 24.603 10.021 1.00 87.25 379 LYS A O 1
ATOM 3005 N N . ILE A 1 380 ? -1.222 23.095 10.550 1.00 88.12 380 ILE A N 1
ATOM 3006 C CA . ILE A 1 380 ? -2.082 21.912 10.412 1.00 88.12 380 ILE A CA 1
ATOM 3007 C C . ILE A 1 380 ? -3.220 21.956 11.425 1.00 88.12 380 ILE A C 1
ATOM 3009 O O . ILE A 1 380 ? -4.364 21.750 11.040 1.00 88.12 380 ILE A O 1
ATOM 3013 N N . MET A 1 381 ? -2.934 22.269 12.691 1.00 85.31 381 MET A N 1
ATOM 3014 C CA . MET A 1 381 ? -3.960 22.352 13.734 1.00 85.31 381 MET A CA 1
ATOM 3015 C C . MET A 1 381 ? -4.998 23.441 13.438 1.00 85.31 381 MET A C 1
ATOM 3017 O O . MET A 1 381 ? -6.199 23.193 13.541 1.00 85.31 381 MET A O 1
ATOM 3021 N N . ASN A 1 382 ? -4.566 24.623 12.993 1.00 86.75 382 ASN A N 1
ATOM 3022 C CA . ASN A 1 382 ? -5.483 25.689 12.581 1.00 86.75 382 ASN A CA 1
ATOM 3023 C C . ASN A 1 382 ? -6.340 25.264 11.382 1.00 86.75 382 ASN A C 1
ATOM 3025 O O . ASN A 1 382 ? -7.555 25.470 11.387 1.00 86.75 382 ASN A O 1
ATOM 3029 N N . ALA A 1 383 ? -5.730 24.632 10.376 1.00 90.12 383 ALA A N 1
ATOM 3030 C CA . ALA A 1 383 ? -6.449 24.130 9.213 1.00 90.12 383 ALA A CA 1
ATOM 3031 C C . ALA A 1 383 ? -7.425 22.998 9.582 1.00 90.12 383 ALA A C 1
ATOM 3033 O O . ALA A 1 383 ? -8.533 22.968 9.057 1.00 90.12 383 ALA A O 1
ATOM 3034 N N . LEU A 1 384 ? -7.064 22.118 10.523 1.00 87.12 384 LEU A N 1
ATOM 3035 C CA . LEU A 1 384 ? -7.919 21.045 11.040 1.00 87.12 384 LEU A CA 1
ATOM 3036 C C . LEU A 1 384 ? -9.206 21.626 11.636 1.00 87.12 384 LEU A C 1
ATOM 3038 O O . LEU A 1 384 ? -10.303 21.196 11.290 1.00 87.12 384 LEU A O 1
ATOM 3042 N N . VAL A 1 385 ? -9.085 22.648 12.486 1.00 85.56 385 VAL A N 1
ATOM 3043 C CA . VAL A 1 385 ? -10.242 23.285 13.136 1.00 85.56 385 VAL A CA 1
ATOM 3044 C C . VAL A 1 385 ? -11.133 24.014 12.143 1.00 85.56 385 VAL A C 1
ATOM 3046 O O . VAL A 1 385 ? -12.354 23.947 12.259 1.00 85.56 385 VAL A O 1
ATOM 3049 N N . GLN A 1 386 ? -10.549 24.682 11.148 1.00 88.75 386 GLN A N 1
ATOM 3050 C CA . GLN A 1 386 ? -11.320 25.317 10.075 1.00 88.75 386 GLN A CA 1
ATOM 3051 C C . GLN A 1 386 ? -12.064 24.282 9.224 1.00 88.75 386 GLN A C 1
ATOM 3053 O O . GLN A 1 386 ? -13.209 24.503 8.839 1.00 88.75 386 GLN A O 1
ATOM 3058 N N . SER A 1 387 ? -11.416 23.146 8.970 1.00 89.75 387 SER A N 1
ATOM 3059 C CA . SER A 1 387 ? -11.933 22.042 8.165 1.00 89.75 387 SER A CA 1
ATOM 3060 C C . SER A 1 387 ? -13.056 21.265 8.864 1.00 89.75 387 SER A C 1
ATOM 3062 O O . SER A 1 387 ? -13.896 20.677 8.193 1.00 89.75 387 SER A O 1
ATOM 3064 N N . LYS A 1 388 ? -13.086 21.267 10.204 1.00 92.69 388 LYS A N 1
ATOM 3065 C CA . LYS A 1 388 ? -14.029 20.500 11.041 1.00 92.69 388 LYS A CA 1
ATOM 3066 C C . LYS A 1 388 ? -14.231 19.055 10.564 1.00 92.69 388 LYS A C 1
ATOM 3068 O O . LYS A 1 388 ? -15.380 18.635 10.347 1.00 92.69 388 LYS A O 1
ATOM 3073 N N . PRO A 1 389 ? -13.138 18.300 10.358 1.00 92.50 389 PRO A N 1
ATOM 3074 C CA . PRO A 1 389 ? -13.226 17.017 9.704 1.00 92.50 389 PRO A CA 1
ATOM 3075 C C . PRO A 1 389 ? -13.988 16.017 10.563 1.00 92.50 389 PRO A C 1
ATOM 3077 O O . PRO A 1 389 ? -13.979 16.083 11.799 1.00 92.50 389 PRO A O 1
ATOM 3080 N N . ILE A 1 390 ? -14.641 15.086 9.880 1.00 95.25 390 ILE A N 1
ATOM 3081 C CA . ILE A 1 390 ? -15.389 13.999 10.500 1.00 95.25 390 ILE A CA 1
ATOM 3082 C C . ILE A 1 390 ? -14.584 12.722 10.295 1.00 95.25 390 ILE A C 1
ATOM 3084 O O . ILE A 1 390 ? -14.433 12.254 9.171 1.00 95.25 390 ILE A O 1
ATOM 3088 N N . ILE A 1 391 ? -14.087 12.154 11.387 1.00 95.19 391 ILE A N 1
ATOM 3089 C CA . ILE A 1 391 ? -13.532 10.807 11.412 1.00 95.19 391 ILE A CA 1
ATOM 3090 C C . ILE A 1 391 ? -14.693 9.828 11.487 1.00 95.19 391 ILE A C 1
ATOM 3092 O O . ILE A 1 391 ? -15.509 9.907 12.409 1.00 95.19 391 ILE A O 1
ATOM 3096 N N . LYS A 1 392 ? -14.736 8.876 10.562 1.00 97.38 392 LYS A N 1
ATOM 3097 C CA . LYS A 1 392 ? -15.557 7.676 10.682 1.00 97.38 392 LYS A CA 1
ATOM 3098 C C . LYS A 1 392 ? -14.651 6.461 10.721 1.00 97.38 392 LYS A C 1
ATOM 3100 O O . LYS A 1 392 ? -13.679 6.382 9.976 1.00 97.38 392 LYS A O 1
ATOM 3105 N N . PHE A 1 393 ? -14.984 5.501 11.564 1.00 96.50 393 PHE A N 1
ATOM 3106 C CA . PHE A 1 393 ? -14.385 4.180 11.509 1.00 96.50 393 PHE A CA 1
ATOM 3107 C C . PHE A 1 393 ? -15.458 3.119 11.679 1.00 96.50 393 PHE A C 1
ATOM 3109 O O . PHE A 1 393 ? -16.478 3.343 12.328 1.00 96.50 393 PHE A O 1
ATOM 3116 N N . SER A 1 394 ? -15.215 1.948 11.116 1.00 96.25 394 SER A N 1
ATOM 3117 C CA . SER A 1 394 ? -16.001 0.759 11.388 1.00 96.25 394 SER A CA 1
ATOM 3118 C C . SER A 1 394 ? -15.118 -0.476 11.358 1.00 96.25 394 SER A C 1
ATOM 3120 O O . SER A 1 394 ? -14.142 -0.544 10.612 1.00 96.25 394 SER A O 1
ATOM 3122 N N . PHE A 1 395 ? -15.480 -1.438 12.190 1.00 90.62 395 PHE A N 1
ATOM 3123 C CA . PHE A 1 395 ? -14.913 -2.769 12.259 1.00 90.62 395 PHE A CA 1
ATOM 3124 C C . PHE A 1 395 ? -16.081 -3.728 12.072 1.00 90.62 395 PHE A C 1
ATOM 3126 O O . PHE A 1 395 ? -16.844 -3.951 13.012 1.00 90.62 395 PHE A O 1
ATOM 3133 N N . SER A 1 396 ? -16.307 -4.215 10.854 1.00 86.25 396 SER A N 1
ATOM 3134 C CA . SER A 1 396 ? -17.437 -5.102 10.591 1.00 86.25 396 SER A CA 1
ATOM 3135 C C . SER A 1 396 ? -17.244 -5.963 9.340 1.00 86.25 396 SER A C 1
ATOM 3137 O O . SER A 1 396 ? -16.887 -5.430 8.288 1.00 86.25 396 SER A O 1
ATOM 3139 N N . PRO A 1 397 ? -17.546 -7.271 9.422 1.00 85.50 397 PRO A N 1
ATOM 3140 C CA . PRO A 1 397 ? -17.699 -8.043 10.659 1.00 85.50 397 PRO A CA 1
ATOM 3141 C C . PRO A 1 397 ? -16.315 -8.378 11.253 1.00 85.50 397 PRO A C 1
ATOM 3143 O O . PRO A 1 397 ? -15.374 -8.626 10.498 1.00 85.50 397 PRO A O 1
ATOM 3146 N N . PHE A 1 398 ? -16.176 -8.417 12.584 1.00 90.94 398 PHE A N 1
ATOM 3147 C CA . PHE A 1 398 ? -15.038 -9.065 13.253 1.00 90.94 398 PHE A CA 1
ATOM 3148 C C . PHE A 1 398 ? -15.520 -10.367 13.889 1.00 90.94 398 PHE A C 1
ATOM 3150 O O . PHE A 1 398 ? -16.153 -10.371 14.945 1.00 90.94 398 PHE A O 1
ATOM 3157 N N . LYS A 1 399 ? -15.248 -11.483 13.216 1.00 90.75 399 LYS A N 1
ATOM 3158 C CA . LYS A 1 399 ? -15.598 -12.825 13.689 1.00 90.75 399 LYS A CA 1
ATOM 3159 C C . LYS A 1 399 ? -14.341 -13.494 14.210 1.00 90.75 399 LYS A C 1
ATOM 3161 O O . LYS A 1 399 ? -13.349 -13.554 13.489 1.00 90.75 399 LYS A O 1
ATOM 3166 N N . HIS A 1 400 ? -14.397 -14.016 15.425 1.00 88.00 400 HIS A N 1
ATOM 3167 C CA . HIS A 1 400 ? -13.304 -14.746 16.062 1.00 88.00 400 HIS A CA 1
ATOM 3168 C C . HIS A 1 400 ? -13.849 -15.971 16.809 1.00 88.00 400 HIS A C 1
ATOM 3170 O O . HIS A 1 400 ? -15.055 -16.211 16.832 1.00 88.00 400 HIS A O 1
ATOM 3176 N N . TYR A 1 401 ? -12.964 -16.762 17.417 1.00 89.31 401 TYR A N 1
ATOM 3177 C CA . TYR A 1 401 ? -13.318 -18.023 18.080 1.00 89.31 401 TYR A CA 1
ATOM 3178 C C . TYR A 1 401 ? -14.461 -17.900 19.115 1.00 89.31 401 TYR A C 1
ATOM 3180 O O . TYR A 1 401 ? -15.407 -18.699 19.124 1.00 89.31 401 TYR A O 1
ATOM 3188 N N . PHE A 1 402 ? -14.423 -16.862 19.959 1.00 89.62 402 PHE A N 1
ATOM 3189 C CA . PHE A 1 402 ? -15.422 -16.687 21.016 1.00 89.62 402 PHE A CA 1
ATOM 3190 C C . PHE A 1 402 ? -16.754 -16.147 20.493 1.00 89.62 402 PHE A C 1
ATOM 3192 O O . PHE A 1 402 ? -17.801 -16.573 20.979 1.00 89.62 402 PHE A O 1
ATOM 3199 N N . GLY A 1 403 ? -16.749 -15.280 19.479 1.00 90.62 403 GLY A N 1
ATOM 3200 C CA . GLY A 1 403 ? -17.981 -14.693 18.964 1.00 90.62 403 GLY A CA 1
ATOM 3201 C C . GLY A 1 403 ? -17.780 -13.684 17.840 1.00 90.62 403 GLY A C 1
ATOM 3202 O O . GLY A 1 403 ? -16.773 -13.682 17.131 1.00 90.62 403 GLY A O 1
ATOM 3203 N N . GLU A 1 404 ? -18.789 -12.837 17.665 1.00 93.25 404 GLU A N 1
ATOM 3204 C CA . GLU A 1 404 ? -18.836 -11.821 16.620 1.00 93.25 404 GLU A CA 1
ATOM 3205 C C . GLU A 1 404 ? -19.018 -10.435 17.237 1.00 93.25 404 GLU A C 1
ATOM 3207 O O . GLU A 1 404 ? -19.871 -10.213 18.101 1.00 93.25 404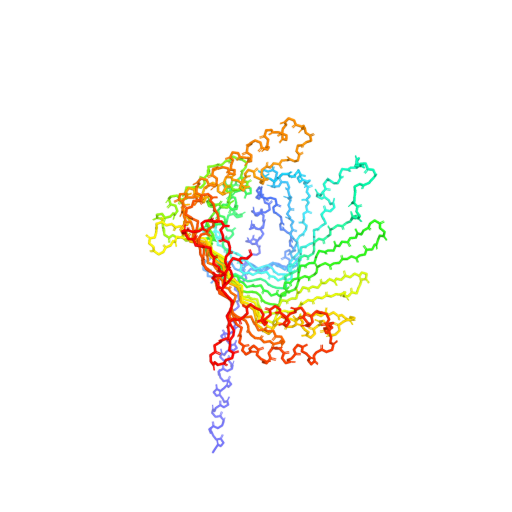 GLU A O 1
ATOM 3212 N N . LEU A 1 405 ? -18.185 -9.507 16.776 1.00 93.25 405 LEU A N 1
ATOM 3213 C CA . LEU A 1 405 ? -18.152 -8.119 17.198 1.00 93.25 405 LEU A CA 1
ATOM 3214 C C . LEU A 1 405 ? -18.328 -7.226 15.969 1.00 93.25 405 LEU A C 1
ATOM 3216 O O . LEU A 1 405 ? -17.778 -7.492 14.896 1.00 93.25 405 LEU A O 1
ATOM 3220 N N . THR A 1 406 ? -19.047 -6.126 16.145 1.00 94.81 406 THR A N 1
ATOM 3221 C CA . THR A 1 406 ? -19.066 -5.027 15.176 1.00 94.81 406 THR A CA 1
ATOM 3222 C C . THR A 1 406 ? -18.860 -3.723 15.914 1.00 94.81 406 THR A C 1
ATOM 3224 O O . THR A 1 406 ? -19.533 -3.492 16.916 1.00 94.81 406 THR A O 1
ATOM 3227 N N . ALA A 1 407 ? -17.981 -2.858 15.426 1.00 95.00 407 ALA A N 1
ATOM 3228 C CA . ALA A 1 407 ? -17.825 -1.522 15.978 1.00 95.00 407 ALA A CA 1
ATOM 3229 C C . ALA A 1 407 ? -18.001 -0.456 14.904 1.00 95.00 407 ALA A C 1
ATOM 3231 O O . ALA A 1 407 ? -17.618 -0.650 13.755 1.00 95.00 407 ALA A O 1
ATOM 3232 N N . GLU A 1 408 ? -18.554 0.683 15.285 1.00 97.31 408 GLU A N 1
ATOM 3233 C CA . GLU A 1 408 ? -18.675 1.860 14.433 1.00 97.31 408 GLU A CA 1
ATOM 3234 C C . GLU A 1 408 ? -18.464 3.113 15.269 1.00 97.31 408 GLU A C 1
ATOM 3236 O O . GLU A 1 408 ? -18.850 3.165 16.433 1.00 97.31 408 GLU A O 1
ATOM 3241 N N . GLY A 1 409 ? -17.834 4.132 14.699 1.00 97.19 409 GLY A N 1
ATOM 3242 C CA . GLY A 1 409 ? -17.610 5.384 15.395 1.00 97.19 409 GLY A CA 1
ATOM 3243 C C . GLY A 1 409 ? -17.571 6.567 14.456 1.00 97.19 409 GLY A C 1
ATOM 3244 O O . GLY A 1 409 ? -17.119 6.470 13.316 1.00 97.19 409 GLY A O 1
ATOM 3245 N N . LYS A 1 410 ? -18.060 7.700 14.957 1.00 97.81 410 LYS A N 1
ATOM 3246 C CA . LYS A 1 410 ? -18.083 8.977 14.253 1.00 97.81 410 LYS A CA 1
ATOM 3247 C C . LYS A 1 410 ? -17.703 10.095 15.213 1.00 97.81 410 LYS A C 1
ATOM 3249 O O . LYS A 1 410 ? -18.397 10.320 16.203 1.00 97.81 410 LYS A O 1
ATOM 3254 N N . PHE A 1 411 ? -16.635 10.814 14.884 1.00 95.31 411 PHE A N 1
ATOM 3255 C CA . PHE A 1 411 ? -16.076 11.897 15.690 1.00 95.31 411 PHE A CA 1
ATOM 3256 C C . PHE A 1 411 ? -15.800 13.116 14.822 1.00 95.31 411 PHE A C 1
ATOM 3258 O O . PHE A 1 411 ? -15.270 12.989 13.725 1.00 95.31 411 PHE A O 1
ATOM 3265 N N . GLN A 1 412 ? -16.144 14.304 15.306 1.00 94.38 412 GLN A N 1
ATOM 3266 C CA . GLN A 1 412 ? -15.938 15.560 14.600 1.00 94.38 412 GLN A CA 1
ATOM 3267 C C . GLN A 1 412 ? -15.110 16.523 15.444 1.00 94.38 412 GLN A C 1
ATOM 3269 O O . GLN A 1 412 ? -15.450 16.817 16.591 1.00 94.38 412 GLN A O 1
ATOM 3274 N N . PHE A 1 413 ? -14.058 17.080 14.852 1.00 89.19 413 PHE A N 1
ATOM 3275 C CA . PHE A 1 413 ? -13.330 18.184 15.469 1.00 89.19 413 PHE A CA 1
ATOM 3276 C C . PHE A 1 413 ? -14.120 19.479 15.293 1.00 89.19 413 PHE A C 1
ATOM 3278 O O . PHE A 1 413 ? -14.340 19.936 14.175 1.00 89.19 413 PHE A O 1
ATOM 3285 N N . LEU A 1 414 ? -14.570 20.073 16.398 1.00 86.12 414 LEU A N 1
ATOM 3286 C CA . LEU A 1 414 ? -15.257 21.372 16.387 1.00 86.12 414 LEU A CA 1
ATOM 3287 C C . LEU A 1 414 ? -14.339 22.523 16.814 1.00 86.12 414 LEU A C 1
ATOM 3289 O O . LEU A 1 414 ? -14.594 23.674 16.462 1.00 86.12 414 LEU A O 1
ATOM 3293 N N . THR A 1 415 ? -13.298 22.212 17.583 1.00 84.12 415 THR A N 1
ATOM 3294 C CA . THR A 1 415 ? -12.308 23.139 18.144 1.00 84.12 415 THR A CA 1
ATOM 3295 C C . THR A 1 415 ? -10.936 22.453 18.168 1.00 84.12 415 THR A C 1
ATOM 3297 O O . THR A 1 415 ? -10.805 21.321 17.705 1.00 84.12 415 THR A O 1
ATOM 3300 N N . LEU A 1 416 ? -9.913 23.117 18.724 1.00 80.25 416 LEU A N 1
ATOM 3301 C CA . LEU A 1 416 ? -8.594 22.515 18.986 1.00 80.25 416 LEU A CA 1
ATOM 3302 C C . LEU A 1 416 ? -8.623 21.422 20.077 1.00 80.25 416 LEU A C 1
ATOM 3304 O O . LEU A 1 416 ? -7.607 20.772 20.307 1.00 80.25 416 LEU A O 1
ATOM 3308 N N . GLY A 1 417 ? -9.749 21.253 20.779 1.00 82.12 417 GLY A N 1
ATOM 3309 C CA . GLY A 1 417 ? -9.918 20.238 21.818 1.00 82.12 417 GLY A CA 1
ATOM 3310 C C . GLY A 1 417 ? -10.253 18.843 21.269 1.00 82.12 417 GLY A C 1
ATOM 3311 O O . GLY A 1 417 ? -10.270 18.635 20.053 1.00 82.12 417 GLY A O 1
ATOM 3312 N N . PRO A 1 418 ? -10.548 17.878 22.162 1.00 85.94 418 PRO A N 1
ATOM 3313 C CA . PRO A 1 418 ? -10.987 16.542 21.769 1.00 85.94 418 PRO A CA 1
ATOM 3314 C C . PRO A 1 418 ? -12.202 16.594 20.831 1.00 85.94 418 PRO A C 1
ATOM 3316 O O . PRO A 1 418 ? -13.063 17.469 20.992 1.00 85.94 418 PRO A O 1
ATOM 3319 N N . PRO A 1 419 ? -12.307 15.673 19.860 1.00 90.25 419 PRO A N 1
ATOM 3320 C CA . PRO A 1 419 ? -13.436 15.661 18.949 1.00 90.25 419 PRO A CA 1
ATOM 3321 C C . PRO A 1 419 ? -14.716 15.239 19.679 1.00 90.25 419 PRO A C 1
ATOM 3323 O O . PRO A 1 419 ? -14.686 14.463 20.629 1.00 90.25 419 PRO A O 1
ATOM 3326 N N . VAL A 1 420 ? -15.855 15.727 19.200 1.00 93.56 420 VAL A N 1
ATOM 3327 C CA . VAL A 1 420 ? -17.184 15.362 19.704 1.00 93.56 420 VAL A CA 1
ATOM 3328 C C . VAL A 1 420 ? -17.711 14.201 18.880 1.00 93.56 420 VAL A C 1
ATOM 3330 O O . VAL A 1 420 ? -17.644 14.237 17.651 1.00 93.56 420 VAL A O 1
ATOM 3333 N N . GLY A 1 421 ? -18.256 13.174 19.520 1.00 95.31 421 GLY A N 1
ATOM 3334 C CA . GLY A 1 421 ? -18.708 12.002 18.787 1.00 95.31 421 GLY A CA 1
ATOM 3335 C C . GLY A 1 421 ? -19.117 10.830 19.651 1.00 95.31 421 GLY A C 1
ATOM 3336 O O . GLY A 1 421 ? -19.145 10.914 20.878 1.00 95.31 421 GLY A O 1
ATOM 3337 N N . LYS A 1 422 ? -19.429 9.731 18.969 1.00 96.31 422 LYS A N 1
ATOM 3338 C CA . LYS A 1 422 ? -19.862 8.472 19.567 1.00 96.31 422 LYS A CA 1
ATOM 3339 C C . LYS A 1 422 ? -19.225 7.305 18.821 1.00 96.31 422 LYS A C 1
ATOM 3341 O O . LYS A 1 422 ? -19.143 7.334 17.594 1.00 96.31 422 LYS A O 1
ATOM 3346 N N . ALA A 1 423 ? -18.824 6.284 19.564 1.00 97.00 423 ALA A N 1
ATOM 3347 C CA . ALA A 1 423 ? -18.524 4.958 19.058 1.00 97.00 423 ALA A CA 1
ATOM 3348 C C . ALA A 1 423 ? -19.378 3.914 19.775 1.00 97.00 423 ALA A C 1
ATOM 3350 O O . ALA A 1 423 ? -19.627 4.018 20.974 1.00 97.00 423 ALA A O 1
ATOM 3351 N N . GLU A 1 424 ? -19.805 2.901 19.040 1.00 96.50 424 GLU A N 1
ATOM 3352 C CA . GLU A 1 424 ? -20.537 1.755 19.555 1.00 96.50 424 GLU A CA 1
ATOM 3353 C C . GLU A 1 424 ? -19.781 0.479 19.207 1.00 96.50 424 GLU A C 1
ATOM 3355 O O . GLU A 1 424 ? -19.395 0.279 18.058 1.00 96.50 424 GLU A O 1
ATOM 3360 N N . LEU A 1 425 ? -19.598 -0.391 20.196 1.00 95.56 425 LEU A N 1
ATOM 3361 C CA . LEU A 1 425 ? -19.194 -1.780 20.022 1.00 95.56 425 LEU A CA 1
ATOM 3362 C C . LEU A 1 425 ? -20.408 -2.656 20.327 1.00 95.56 425 LEU A C 1
ATOM 3364 O O . LEU A 1 425 ? -20.915 -2.639 21.447 1.00 95.56 425 LEU A O 1
ATOM 3368 N N . LYS A 1 426 ? -20.850 -3.433 19.344 1.00 94.94 426 LYS A N 1
ATOM 3369 C CA . LYS A 1 426 ? -21.910 -4.431 19.476 1.00 94.94 426 LYS A CA 1
ATOM 3370 C C . LYS A 1 426 ? -21.276 -5.814 19.553 1.00 94.94 426 LYS A C 1
ATOM 3372 O O . LYS A 1 426 ? -20.413 -6.156 18.746 1.00 94.94 426 LYS A O 1
ATOM 3377 N N . ILE A 1 427 ? -21.711 -6.582 20.540 1.00 94.25 427 ILE A N 1
ATOM 3378 C CA . ILE A 1 427 ? -21.237 -7.919 20.873 1.00 94.25 427 ILE A CA 1
ATOM 3379 C C . ILE A 1 427 ? -22.403 -8.879 20.673 1.00 94.25 427 ILE A C 1
ATOM 3381 O O . ILE A 1 427 ? -23.395 -8.798 21.398 1.00 94.25 427 ILE A O 1
ATOM 3385 N N . LEU A 1 428 ? -22.312 -9.770 19.690 1.00 93.31 428 LEU A N 1
ATOM 3386 C CA . LEU A 1 428 ? -23.370 -10.749 19.446 1.00 93.31 428 LEU A CA 1
ATOM 3387 C C . LEU A 1 428 ? -23.253 -11.911 20.435 1.00 93.31 428 LEU A C 1
ATOM 3389 O O . LEU A 1 428 ? -22.157 -12.422 20.651 1.00 93.31 428 LEU A O 1
ATOM 3393 N N . ASP A 1 429 ? -24.386 -12.316 21.016 1.00 93.81 429 ASP A N 1
ATOM 3394 C CA . ASP A 1 429 ? -24.486 -13.420 21.985 1.00 93.81 429 ASP A CA 1
ATOM 3395 C C . ASP A 1 429 ? -23.457 -13.345 23.136 1.00 93.81 429 ASP A C 1
ATOM 3397 O O . ASP A 1 429 ? -22.517 -14.138 23.257 1.00 93.81 429 ASP A O 1
ATOM 3401 N N . VAL A 1 430 ? -23.649 -12.375 24.037 1.00 94.56 430 VAL A N 1
ATOM 3402 C CA . VAL A 1 430 ? -22.727 -12.144 25.163 1.00 94.56 430 VAL A CA 1
ATOM 3403 C C . VAL A 1 430 ? -22.636 -13.362 26.085 1.00 94.56 430 VAL A C 1
ATOM 3405 O O . VAL A 1 430 ? -21.572 -13.645 26.633 1.00 94.56 430 VAL A O 1
ATOM 3408 N N . GLN A 1 431 ? -23.744 -14.082 26.284 1.00 92.06 431 GLN A N 1
ATOM 3409 C CA . GLN A 1 431 ? -23.755 -15.258 27.158 1.00 92.06 431 GLN A CA 1
ATOM 3410 C C . GLN A 1 431 ? -22.988 -16.424 26.534 1.00 92.06 431 GLN A C 1
ATOM 3412 O O . GLN A 1 431 ? -22.221 -17.077 27.242 1.00 92.06 431 GLN A O 1
ATOM 3417 N N . GLY A 1 432 ? -23.130 -16.649 25.225 1.00 92.94 432 GLY A N 1
ATOM 3418 C CA . GLY A 1 432 ? -22.326 -17.625 24.496 1.00 92.94 432 GLY A CA 1
ATOM 3419 C C . GLY A 1 432 ? -20.829 -17.332 24.588 1.00 92.94 432 GLY A C 1
ATOM 3420 O O . GLY A 1 432 ? -20.052 -18.241 24.881 1.00 92.94 432 GLY A O 1
ATOM 3421 N N . ILE A 1 433 ? -20.423 -16.065 24.441 1.00 92.62 433 ILE A N 1
ATOM 3422 C CA . ILE A 1 433 ? -19.021 -15.641 24.611 1.00 92.62 433 ILE A CA 1
ATOM 3423 C C . ILE A 1 433 ? -18.521 -15.933 26.030 1.00 92.62 433 ILE A C 1
ATOM 3425 O O . ILE A 1 433 ? -17.473 -16.554 26.195 1.00 92.62 433 ILE A O 1
ATOM 3429 N N . LEU A 1 434 ? -19.267 -15.519 27.061 1.00 92.56 434 LEU A N 1
ATOM 3430 C CA . LEU A 1 434 ? -18.886 -15.740 28.462 1.00 92.56 434 LEU A CA 1
ATOM 3431 C C . LEU A 1 434 ? -18.799 -17.225 28.818 1.00 92.56 434 LEU A C 1
ATOM 3433 O O . LEU A 1 434 ? -17.930 -17.618 29.593 1.00 92.56 434 LEU A O 1
ATOM 3437 N N . LYS A 1 435 ? -19.695 -18.048 28.266 1.00 93.56 435 LYS A N 1
ATOM 3438 C CA . LYS A 1 435 ? -19.663 -19.498 28.444 1.00 93.56 435 LYS A CA 1
ATOM 3439 C C . LYS A 1 435 ? -18.400 -20.089 27.817 1.00 93.56 435 LYS A C 1
ATOM 3441 O O . LYS A 1 435 ? -17.632 -20.727 28.527 1.00 93.56 435 LYS A O 1
ATOM 3446 N N . LYS A 1 436 ? -18.138 -19.795 26.539 1.00 92.19 436 LYS A N 1
ATOM 3447 C CA . LYS A 1 436 ? -16.941 -20.281 25.833 1.00 92.19 436 LYS A CA 1
ATOM 3448 C C . LYS A 1 436 ? -15.640 -19.850 26.508 1.00 92.19 436 LYS A C 1
ATOM 3450 O O . LYS A 1 436 ? -14.722 -20.647 26.600 1.00 92.19 436 LYS A O 1
ATOM 3455 N N . LEU A 1 437 ? -15.559 -18.612 27.005 1.00 91.06 437 LEU A N 1
ATOM 3456 C CA . LEU A 1 437 ? -14.379 -18.121 27.731 1.00 91.06 437 LEU A CA 1
ATOM 3457 C C . LEU A 1 437 ? -14.083 -18.930 29.001 1.00 91.06 437 LEU A C 1
ATOM 3459 O O . LEU A 1 437 ? -12.921 -19.092 29.347 1.00 91.06 437 LEU A O 1
ATOM 3463 N N . LYS A 1 438 ? -15.115 -19.411 29.704 1.00 90.12 438 LYS A N 1
ATOM 3464 C CA . LYS A 1 438 ? -14.960 -20.217 30.927 1.00 90.12 438 LYS A CA 1
ATOM 3465 C C . LYS A 1 438 ? -14.615 -21.678 30.651 1.00 90.12 438 LYS A C 1
ATOM 3467 O O . LYS A 1 438 ? -14.079 -22.333 31.534 1.00 90.12 438 LYS A O 1
ATOM 3472 N N . GLU A 1 439 ? -14.981 -22.176 29.476 1.00 91.75 439 GLU A N 1
ATOM 3473 C CA . GLU A 1 439 ? -14.729 -23.553 29.037 1.00 91.75 439 GLU A CA 1
ATOM 3474 C C . GLU A 1 439 ? -13.358 -23.707 28.352 1.00 91.75 439 GLU A C 1
ATOM 3476 O O . GLU A 1 439 ? -12.967 -24.824 28.034 1.00 91.75 439 GLU A O 1
ATOM 3481 N N . GLU A 1 440 ? -12.640 -22.605 28.106 1.00 89.25 440 GLU A N 1
ATOM 3482 C CA . GLU A 1 440 ? -11.379 -22.598 27.365 1.00 89.25 440 GLU A CA 1
ATOM 3483 C C . GLU A 1 440 ? -10.157 -22.642 28.295 1.00 89.25 440 GLU A C 1
ATOM 3485 O O . GLU A 1 440 ? -9.759 -21.626 28.871 1.00 89.25 440 GLU A O 1
ATOM 3490 N N . ASP A 1 441 ? -9.522 -23.811 28.378 1.00 87.19 441 ASP A N 1
ATOM 3491 C CA . ASP A 1 441 ? -8.349 -24.057 29.227 1.00 87.19 441 ASP A CA 1
ATOM 3492 C C . ASP A 1 441 ? -7.078 -23.341 28.731 1.00 87.19 441 ASP A C 1
ATOM 3494 O O . ASP A 1 441 ? -6.143 -23.109 29.503 1.00 87.19 441 ASP A O 1
ATOM 3498 N N . ALA A 1 442 ? -7.032 -22.948 27.452 1.00 86.12 442 ALA A N 1
ATOM 3499 C CA . ALA A 1 442 ? -5.895 -22.237 26.867 1.00 86.12 442 ALA A CA 1
ATOM 3500 C C . ALA A 1 442 ? -5.719 -20.799 27.389 1.00 86.12 442 ALA A C 1
ATOM 3502 O O . ALA A 1 442 ? -4.666 -20.181 27.191 1.00 86.12 442 ALA A O 1
ATOM 3503 N N . ILE A 1 443 ? -6.740 -20.234 28.040 1.00 85.31 443 ILE A N 1
ATOM 3504 C CA . ILE A 1 443 ? -6.703 -18.888 28.611 1.00 85.31 443 ILE A CA 1
ATOM 3505 C C . ILE A 1 443 ? -6.574 -18.994 30.128 1.00 85.31 443 ILE A C 1
ATOM 3507 O O . ILE A 1 443 ? -7.338 -19.683 30.794 1.00 85.31 443 ILE A O 1
ATOM 3511 N N . SER A 1 444 ? -5.628 -18.248 30.707 1.00 89.25 444 SER A N 1
ATOM 3512 C CA . SER A 1 444 ? -5.461 -18.244 32.163 1.00 89.25 444 SER A CA 1
ATOM 3513 C C . SER A 1 444 ? -6.742 -17.794 32.878 1.00 89.25 444 SER A C 1
ATOM 3515 O O . SER A 1 444 ? -7.388 -16.831 32.454 1.00 89.25 444 SER A O 1
ATOM 3517 N N . SER A 1 445 ? -7.064 -18.423 34.010 1.00 90.56 445 SER A N 1
ATOM 3518 C CA . SER A 1 445 ? -8.235 -18.074 34.828 1.00 90.56 445 SER A CA 1
ATOM 3519 C C . SER A 1 445 ? -8.288 -16.584 35.177 1.00 90.56 445 SER A C 1
ATOM 3521 O O . SER A 1 445 ? -9.334 -15.957 35.052 1.00 90.56 445 SER A O 1
ATOM 3523 N N . LYS A 1 446 ? -7.138 -15.975 35.492 1.00 93.38 446 LYS A N 1
ATOM 3524 C CA . LYS A 1 446 ? -7.012 -14.531 35.743 1.00 93.38 446 LYS A CA 1
ATOM 3525 C C . LYS A 1 446 ? -7.459 -13.684 34.546 1.00 93.38 446 LYS A C 1
ATOM 3527 O O . LYS A 1 446 ? -8.099 -12.648 34.720 1.00 93.38 446 LYS A O 1
ATOM 3532 N N . THR A 1 447 ? -7.116 -14.098 33.327 1.00 90.88 447 THR A N 1
ATOM 3533 C CA . THR A 1 447 ? -7.552 -13.417 32.101 1.00 90.88 447 THR A CA 1
ATOM 3534 C C . THR A 1 447 ? -9.050 -13.607 31.881 1.00 90.88 447 THR A C 1
ATOM 3536 O O . THR A 1 447 ? -9.737 -12.633 31.579 1.00 90.88 447 THR A O 1
ATOM 3539 N N . VAL A 1 448 ? -9.572 -14.822 32.079 1.00 92.06 448 VAL A N 1
ATOM 3540 C CA . VAL A 1 448 ? -11.012 -15.111 31.972 1.00 92.06 448 VAL A CA 1
ATOM 3541 C C . VAL A 1 448 ? -11.817 -14.265 32.958 1.00 92.06 448 VAL A C 1
ATOM 3543 O O . VAL A 1 448 ? -12.817 -13.658 32.569 1.00 92.06 448 VAL A O 1
ATOM 3546 N N . GLU A 1 449 ? -11.376 -14.177 34.213 1.00 93.50 449 GLU A N 1
ATOM 3547 C CA . GLU A 1 449 ? -11.994 -13.352 35.254 1.00 93.50 449 GLU A CA 1
ATOM 3548 C C . GLU A 1 449 ? -11.979 -11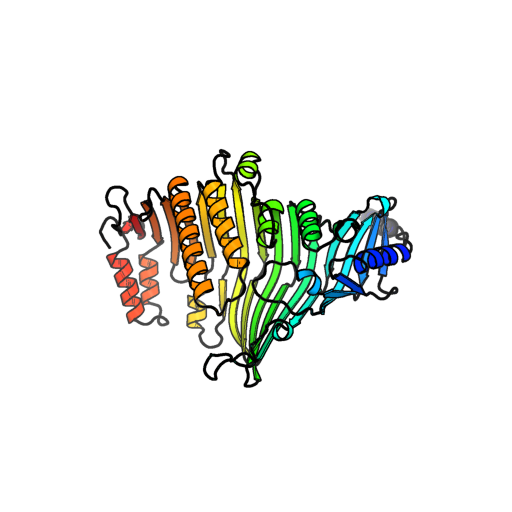.870 34.883 1.00 93.50 449 GLU A C 1
ATOM 3550 O O . GLU A 1 449 ? -13.010 -11.206 34.979 1.00 93.50 449 GLU A O 1
ATOM 3555 N N . TRP A 1 450 ? -10.844 -11.359 34.397 1.00 93.75 450 TRP A N 1
ATOM 3556 C CA . TRP A 1 450 ? -10.727 -9.966 33.971 1.00 93.75 450 TRP A CA 1
ATOM 3557 C C . TRP A 1 450 ? -11.671 -9.633 32.804 1.00 93.75 450 TRP A C 1
ATOM 3559 O O . TRP A 1 450 ? -12.435 -8.670 32.895 1.00 93.75 450 TRP A O 1
ATOM 3569 N N . ILE A 1 451 ? -11.688 -10.453 31.743 1.00 91.50 451 ILE A N 1
ATOM 3570 C CA . ILE A 1 451 ? -12.577 -10.248 30.584 1.00 91.50 451 ILE A CA 1
ATOM 3571 C C . ILE A 1 451 ? -14.045 -10.356 31.012 1.00 91.50 451 ILE A C 1
ATOM 3573 O O . ILE A 1 451 ? -14.865 -9.509 30.655 1.00 91.50 451 ILE A O 1
ATOM 3577 N N . SER A 1 452 ? -14.387 -11.375 31.803 1.00 91.75 452 SER A N 1
ATOM 3578 C CA . SER A 1 452 ? -15.759 -11.596 32.273 1.00 91.75 452 SER A CA 1
ATOM 3579 C C . SER A 1 452 ? -16.239 -10.463 33.179 1.00 91.75 452 SER A C 1
ATOM 3581 O O . SER A 1 452 ? -17.387 -10.027 33.063 1.00 91.75 452 SER A O 1
ATOM 3583 N N . GLY A 1 453 ? -15.363 -9.966 34.056 1.00 92.94 453 GLY A N 1
ATOM 3584 C CA . GLY A 1 453 ? -15.619 -8.812 34.911 1.00 92.94 453 GLY A CA 1
ATOM 3585 C C . GLY A 1 453 ? -15.871 -7.552 34.090 1.00 92.94 453 GLY A C 1
ATOM 3586 O O . GLY A 1 453 ? -16.879 -6.882 34.303 1.00 92.94 453 GLY A O 1
ATOM 3587 N N . PHE A 1 454 ? -15.029 -7.288 33.085 1.00 91.62 454 PHE A N 1
ATOM 3588 C CA . PHE A 1 454 ? -15.209 -6.163 32.168 1.00 91.62 454 PHE A CA 1
ATOM 3589 C C . PHE A 1 454 ? -16.546 -6.238 31.416 1.00 91.62 454 PHE A C 1
ATOM 3591 O O . PHE A 1 454 ? -17.310 -5.273 31.418 1.00 91.62 454 PHE A O 1
ATOM 3598 N N . ILE A 1 455 ? -16.869 -7.393 30.821 1.00 92.00 455 ILE A N 1
ATOM 3599 C CA . ILE A 1 455 ? -18.137 -7.599 30.106 1.00 92.00 455 ILE A CA 1
ATOM 3600 C C . ILE A 1 455 ? -19.325 -7.373 31.047 1.00 92.00 455 ILE A C 1
ATOM 3602 O O . ILE A 1 455 ? -20.282 -6.697 30.688 1.00 92.00 455 ILE A O 1
ATOM 3606 N N . THR A 1 456 ? -19.267 -7.911 32.264 1.00 89.44 456 THR A N 1
ATOM 3607 C CA . THR A 1 456 ? -20.366 -7.794 33.232 1.00 89.44 456 THR A CA 1
ATOM 3608 C C . THR A 1 456 ? -20.567 -6.354 33.704 1.00 89.44 456 THR A C 1
ATOM 3610 O O . THR A 1 456 ? -21.707 -5.928 33.868 1.00 89.44 456 THR A O 1
ATOM 3613 N N . ALA A 1 457 ? -19.483 -5.601 33.895 1.00 89.81 457 ALA A N 1
ATOM 3614 C CA . ALA A 1 457 ? -19.540 -4.225 34.378 1.00 89.81 457 ALA A CA 1
ATOM 3615 C C . ALA A 1 457 ? -19.951 -3.215 33.295 1.00 89.81 457 ALA A C 1
ATOM 3617 O O . ALA A 1 457 ? -20.612 -2.223 33.602 1.00 89.81 457 ALA A O 1
ATOM 3618 N N . HIS A 1 458 ? -19.558 -3.443 32.038 1.00 92.25 458 HIS A N 1
ATOM 3619 C CA . HIS A 1 458 ? -19.609 -2.406 31.003 1.00 92.25 458 HIS A CA 1
ATOM 3620 C C . HIS A 1 458 ? -20.459 -2.747 29.776 1.00 92.25 458 HIS A C 1
ATOM 3622 O O . HIS A 1 458 ? -20.614 -1.891 28.909 1.00 92.25 458 HIS A O 1
ATOM 3628 N N . VAL A 1 459 ? -21.027 -3.948 29.659 1.00 93.81 459 VAL A N 1
ATOM 3629 C CA . VAL A 1 459 ? -21.861 -4.311 28.502 1.00 93.81 459 VAL A CA 1
ATOM 3630 C C . VAL A 1 459 ? -23.340 -4.202 28.849 1.00 93.81 459 VAL A C 1
ATOM 3632 O O . VAL A 1 459 ? -23.852 -4.949 29.683 1.00 93.81 459 VAL A O 1
ATOM 3635 N N . ILE A 1 460 ? -24.055 -3.317 28.151 1.00 94.19 460 ILE A N 1
ATOM 3636 C CA . ILE A 1 460 ? -25.515 -3.219 28.247 1.00 94.19 460 ILE A CA 1
ATOM 3637 C C . ILE A 1 460 ? -26.126 -4.271 27.325 1.00 94.19 460 ILE A C 1
ATOM 3639 O O . ILE A 1 460 ? -25.914 -4.225 26.115 1.00 94.19 460 ILE A O 1
ATOM 3643 N N . LYS A 1 461 ? -26.880 -5.219 27.885 1.00 93.50 461 LYS A N 1
ATOM 3644 C CA . LYS A 1 461 ? -27.510 -6.306 27.122 1.00 93.50 461 LYS A CA 1
ATOM 3645 C C . LYS A 1 461 ? -28.911 -5.917 26.644 1.00 93.50 461 LYS A C 1
ATOM 3647 O O . LYS A 1 461 ? -29.680 -5.335 27.406 1.00 93.50 461 LYS A O 1
ATOM 3652 N N . ASP A 1 462 ? -29.251 -6.269 25.409 1.00 91.88 462 ASP A N 1
ATOM 3653 C CA . ASP A 1 462 ? -30.611 -6.186 24.879 1.00 91.88 462 ASP A CA 1
ATOM 3654 C C . ASP A 1 462 ? -31.448 -7.424 25.264 1.00 91.88 462 ASP A C 1
ATOM 3656 O O . ASP A 1 462 ? -30.943 -8.413 25.803 1.00 91.88 462 ASP A O 1
ATOM 3660 N N . GLY A 1 463 ? -32.752 -7.391 24.967 1.00 86.94 463 GLY A N 1
ATOM 3661 C CA . GLY A 1 463 ? -33.663 -8.515 25.232 1.00 86.94 463 GLY A CA 1
ATOM 3662 C C . GLY A 1 463 ? -33.376 -9.786 24.418 1.00 86.94 463 GLY A C 1
ATOM 3663 O O . GLY A 1 463 ? -34.009 -10.809 24.659 1.00 86.94 463 GLY A O 1
ATOM 3664 N N . LYS A 1 464 ? -32.442 -9.740 23.459 1.00 89.94 464 LYS A N 1
ATOM 3665 C CA . LYS A 1 464 ? -31.990 -10.881 22.647 1.00 89.94 464 LYS A CA 1
ATOM 3666 C C . LYS A 1 464 ? -30.643 -11.438 23.125 1.00 89.94 464 LYS A C 1
ATOM 3668 O O . LYS A 1 464 ? -30.157 -12.402 22.544 1.00 89.94 464 LYS A O 1
ATOM 3673 N N . GLY A 1 465 ? -30.048 -10.859 24.171 1.00 89.50 465 GLY A N 1
ATOM 3674 C CA . GLY A 1 465 ? -28.759 -11.281 24.719 1.00 89.50 465 GLY A CA 1
ATOM 3675 C C . GLY A 1 465 ? -27.534 -10.701 24.004 1.00 89.50 465 GLY A C 1
ATOM 3676 O O . GLY A 1 465 ? -26.409 -11.075 24.350 1.00 89.50 465 GLY A O 1
ATOM 3677 N N . ASN A 1 466 ? -27.716 -9.775 23.058 1.00 94.62 466 ASN A N 1
ATOM 3678 C CA . ASN A 1 466 ? -26.609 -9.028 22.460 1.00 94.62 466 ASN A CA 1
ATOM 3679 C C . ASN A 1 466 ? -26.200 -7.881 23.377 1.00 94.62 466 ASN A C 1
ATOM 3681 O O . ASN A 1 466 ? -27.022 -7.316 24.091 1.00 94.62 466 ASN A O 1
ATOM 3685 N N . GLY A 1 467 ? -24.924 -7.532 23.355 1.00 95.44 467 GLY A N 1
ATOM 3686 C CA . GLY A 1 467 ? -24.335 -6.496 24.182 1.00 95.44 467 GLY A CA 1
ATOM 3687 C C . GLY A 1 467 ? -23.969 -5.258 23.387 1.00 95.44 467 GLY A C 1
ATOM 3688 O O . GLY A 1 467 ? -23.527 -5.369 22.248 1.00 95.44 467 GLY A O 1
ATOM 3689 N N . THR A 1 468 ? -24.059 -4.095 24.017 1.00 96.12 468 THR A N 1
ATOM 3690 C CA . THR A 1 468 ? -23.555 -2.837 23.471 1.00 96.12 468 THR A CA 1
ATOM 3691 C C . THR A 1 468 ? -22.676 -2.142 24.502 1.00 96.12 468 THR A C 1
ATOM 3693 O O . THR A 1 468 ? -23.048 -2.021 25.671 1.00 96.12 468 THR A O 1
ATOM 3696 N N . ILE A 1 469 ? -21.522 -1.656 24.051 1.00 95.81 469 ILE A N 1
ATOM 3697 C CA . ILE A 1 469 ? -20.693 -0.682 24.759 1.00 95.81 469 ILE A CA 1
ATOM 3698 C C . ILE A 1 469 ? -20.705 0.601 23.938 1.00 95.81 469 ILE A C 1
ATOM 3700 O O . ILE A 1 469 ? -20.433 0.581 22.740 1.00 95.81 469 ILE A O 1
ATOM 3704 N N . THR A 1 470 ? -21.026 1.719 24.575 1.00 96.50 470 THR A N 1
ATOM 3705 C CA . THR A 1 470 ? -21.022 3.040 23.949 1.00 96.50 470 THR A CA 1
ATOM 3706 C C . THR A 1 470 ? -19.914 3.888 24.547 1.00 96.50 470 THR A C 1
ATOM 3708 O O . THR A 1 470 ? -19.901 4.109 25.751 1.00 96.50 470 THR A O 1
ATOM 3711 N N . PHE A 1 471 ? -19.032 4.421 23.714 1.00 95.94 471 PHE A N 1
ATOM 3712 C CA . PHE A 1 471 ? -18.109 5.485 24.092 1.00 95.94 471 PHE A CA 1
ATOM 3713 C C . PHE A 1 471 ? -18.575 6.801 23.473 1.00 95.94 471 PHE A C 1
ATOM 3715 O O . PHE A 1 471 ? -18.908 6.842 22.289 1.00 95.94 471 PHE A O 1
ATOM 3722 N N . GLU A 1 472 ? -18.596 7.885 24.239 1.00 96.00 472 GLU A N 1
ATOM 3723 C CA . GLU A 1 472 ? -19.029 9.188 23.739 1.00 96.00 472 GLU A CA 1
ATOM 3724 C C . GLU A 1 472 ? -18.219 10.347 24.334 1.00 96.00 472 GLU A C 1
ATOM 3726 O O . GLU A 1 472 ? -17.787 10.322 25.487 1.00 96.00 472 GLU A O 1
ATOM 3731 N N . ILE A 1 473 ? -18.041 11.390 23.522 1.00 94.19 473 ILE A N 1
ATOM 3732 C CA . ILE A 1 473 ? -17.504 12.691 23.925 1.00 94.19 473 ILE A CA 1
ATOM 3733 C C . ILE A 1 473 ? -18.553 13.719 23.520 1.00 94.19 473 ILE A C 1
ATOM 3735 O O . ILE A 1 473 ? -18.813 13.908 22.328 1.00 94.19 473 ILE A O 1
ATOM 3739 N N . LYS A 1 474 ? -19.187 14.364 24.501 1.00 91.62 474 LYS A N 1
ATOM 3740 C CA . LYS A 1 474 ? -20.298 15.288 24.246 1.00 91.62 474 LYS A CA 1
ATOM 3741 C C . LYS A 1 474 ? -19.822 16.723 24.062 1.00 91.62 474 LYS A C 1
ATOM 3743 O O . LYS A 1 474 ? -18.836 17.158 24.650 1.00 91.62 474 LYS A O 1
ATOM 3748 N N . LYS A 1 475 ? -20.577 17.486 23.268 1.00 88.88 475 LYS A N 1
ATOM 3749 C CA . LYS A 1 475 ? -20.291 18.901 22.989 1.00 88.88 475 LYS A CA 1
ATOM 3750 C C . LYS A 1 475 ? -20.433 19.786 24.230 1.00 88.88 475 LYS A C 1
ATOM 3752 O O . LYS A 1 475 ? -19.658 20.717 24.402 1.00 88.88 475 LYS A O 1
ATOM 3757 N N . ASP A 1 476 ? -21.433 19.509 25.058 1.00 87.88 476 ASP A N 1
ATOM 3758 C CA . ASP A 1 476 ? -21.749 20.219 26.301 1.00 87.88 476 ASP A CA 1
ATOM 3759 C C . ASP A 1 476 ? -20.856 19.795 27.480 1.00 87.88 476 ASP A C 1
ATOM 3761 O O . ASP A 1 476 ? -20.878 20.433 28.528 1.00 87.88 476 ASP A O 1
ATOM 3765 N N . GLN A 1 477 ? -20.035 18.752 27.306 1.00 84.56 477 GLN A N 1
ATOM 3766 C CA . GLN A 1 477 ? -19.093 18.253 28.312 1.00 84.56 477 GLN A CA 1
ATOM 3767 C C . GLN A 1 477 ? -17.692 18.035 27.707 1.00 84.56 477 GLN A C 1
ATOM 3769 O O . GLN A 1 477 ? -17.188 16.909 27.694 1.00 84.56 477 GLN A O 1
ATOM 3774 N N . PRO A 1 478 ? -17.046 19.091 27.175 1.00 74.75 478 PRO A N 1
ATOM 3775 C CA . PRO A 1 478 ? -15.765 18.959 26.490 1.00 74.75 478 PRO A CA 1
ATOM 3776 C C . PRO A 1 478 ? -14.693 18.384 27.424 1.00 74.75 478 PRO A C 1
ATOM 3778 O O . PRO A 1 478 ? -14.560 18.803 28.573 1.00 74.75 478 PRO A O 1
ATOM 3781 N N . GLY A 1 479 ? -13.925 17.413 26.925 1.00 76.56 479 GLY A N 1
ATOM 3782 C CA . GLY A 1 479 ? -12.863 16.748 27.689 1.00 76.56 479 GLY A CA 1
ATOM 3783 C C . GLY A 1 479 ? -13.339 15.680 28.680 1.00 76.56 479 GLY A C 1
ATOM 3784 O O . GLY A 1 479 ? -12.493 15.014 29.270 1.00 76.56 479 GLY A O 1
ATOM 3785 N N . LYS A 1 480 ? -14.655 15.470 28.841 1.00 87.81 480 LYS A N 1
ATOM 3786 C CA . LYS A 1 480 ? -15.184 14.295 29.545 1.00 87.81 480 LYS A CA 1
ATOM 3787 C C . LYS A 1 480 ? -15.369 13.143 28.566 1.00 87.81 480 LYS A C 1
ATOM 3789 O O . LYS A 1 480 ? -16.064 13.275 27.559 1.00 87.81 480 LYS A O 1
ATOM 3794 N N . TYR A 1 481 ? -14.766 12.013 28.902 1.00 92.62 481 TYR A N 1
ATOM 3795 C CA . TYR A 1 481 ? -14.929 10.756 28.189 1.00 92.62 481 TYR A CA 1
ATOM 3796 C C . TYR A 1 481 ? -15.983 9.934 28.921 1.00 92.62 481 TYR A C 1
ATOM 3798 O O . TYR A 1 481 ? -15.856 9.714 30.125 1.00 92.62 481 TYR A O 1
ATOM 3806 N N . LEU A 1 482 ? -17.038 9.531 28.220 1.00 93.75 482 LEU A N 1
ATOM 3807 C CA . LEU A 1 482 ? -18.129 8.772 28.816 1.00 93.75 482 LEU A CA 1
ATOM 3808 C C . LEU A 1 482 ? -18.163 7.360 28.231 1.00 93.75 482 LEU A C 1
ATOM 3810 O O . LEU A 1 482 ? -18.084 7.177 27.015 1.00 93.75 482 LEU A O 1
ATOM 3814 N N . LEU A 1 483 ? -18.346 6.375 29.101 1.00 93.94 483 LEU A N 1
ATOM 3815 C CA . LEU A 1 483 ? -18.658 4.995 28.766 1.00 93.94 483 LEU A CA 1
ATOM 3816 C C . LEU A 1 483 ? -20.089 4.708 29.224 1.00 93.94 483 LEU A C 1
ATOM 3818 O O . LEU A 1 483 ? -20.416 4.849 30.399 1.00 93.94 483 LEU A O 1
ATOM 3822 N N . ASN A 1 484 ? -20.964 4.342 28.290 1.00 92.50 484 ASN A N 1
ATOM 3823 C CA . ASN A 1 484 ? -22.392 4.114 28.522 1.00 92.50 484 ASN A CA 1
ATOM 3824 C C . ASN A 1 484 ? -23.108 5.290 29.215 1.00 92.50 484 ASN A C 1
ATOM 3826 O O . ASN A 1 484 ? -24.037 5.094 29.994 1.00 92.50 484 ASN A O 1
ATOM 3830 N N . GLY A 1 485 ? -22.668 6.522 28.946 1.00 88.25 485 GLY A N 1
ATOM 3831 C CA . GLY A 1 485 ? -23.214 7.729 29.569 1.00 88.25 485 GLY A CA 1
ATOM 3832 C C . GLY A 1 485 ? -22.623 8.085 30.935 1.00 88.25 485 GLY A C 1
ATOM 3833 O O . GLY A 1 485 ? -22.939 9.155 31.454 1.00 88.25 485 GLY A O 1
ATOM 3834 N N . SER A 1 486 ? -21.747 7.251 31.499 1.00 89.44 486 SER A N 1
ATOM 3835 C CA . SER A 1 486 ? -21.048 7.511 32.763 1.00 89.44 486 SER A CA 1
ATOM 3836 C C . SER A 1 486 ? -19.594 7.936 32.522 1.00 89.44 486 SER A C 1
ATOM 3838 O O . SER A 1 486 ? -18.975 7.418 31.597 1.00 89.44 486 SER A O 1
ATOM 3840 N N . PRO A 1 487 ? -19.025 8.861 33.317 1.00 89.06 487 PRO A N 1
ATOM 3841 C CA . PRO A 1 487 ? -17.610 9.220 33.215 1.00 89.06 487 PRO A CA 1
ATOM 3842 C C . PRO A 1 487 ? -16.687 8.006 33.366 1.00 89.06 487 PRO A C 1
ATOM 3844 O O . PRO A 1 487 ? -16.927 7.170 34.239 1.00 89.06 487 PRO A O 1
ATOM 3847 N N . LEU A 1 488 ? -15.668 7.935 32.505 1.00 82.56 488 LEU A N 1
ATOM 3848 C CA . LEU A 1 488 ? -14.557 6.982 32.598 1.00 82.56 488 LEU A CA 1
ATOM 3849 C C . LEU A 1 488 ? -13.589 7.314 33.733 1.00 82.56 488 LEU A C 1
ATOM 3851 O O . LEU A 1 488 ? -13.354 8.524 33.971 1.00 82.56 488 LEU A O 1
#